Protein AF-0000000085017791 (afdb_homodimer)

Structure (mmCIF, N/CA/C/O backbone):
data_AF-0000000085017791-model_v1
#
loop_
_entity.id
_entity.type
_entity.pdbx_description
1 polymer 'N(4)-bis(aminopropyl)spermidine synthase C-terminal domain-containing protein'
#
loop_
_atom_site.group_PDB
_atom_site.id
_atom_site.type_symbol
_atom_site.label_atom_id
_atom_site.label_alt_id
_atom_site.label_comp_id
_atom_site.label_asym_id
_atom_site.label_entity_id
_atom_site.label_seq_id
_atom_site.pdbx_PDB_ins_code
_atom_site.Cartn_x
_atom_site.Cartn_y
_atom_site.Cartn_z
_atom_site.occupancy
_atom_site.B_iso_or_equiv
_atom_site.auth_seq_id
_atom_site.auth_comp_id
_atom_site.auth_asym_id
_atom_site.auth_atom_id
_atom_site.pdbx_PDB_model_num
ATOM 1 N N . MET A 1 1 ? -17.938 43.25 34.75 1 23.95 1 MET A N 1
ATOM 2 C CA . MET A 1 1 ? -17.875 41.812 34.75 1 23.95 1 MET A CA 1
ATOM 3 C C . MET A 1 1 ? -18.281 41.25 33.375 1 23.95 1 MET A C 1
ATOM 5 O O . MET A 1 1 ? -19.469 41.25 33.031 1 23.95 1 MET A O 1
ATOM 9 N N . ILE A 1 2 ? -17.734 41.5 32.219 1 26.58 2 ILE A N 1
ATOM 10 C CA . ILE A 1 2 ? -18.109 41.406 30.797 1 26.58 2 ILE A CA 1
ATOM 11 C C . ILE A 1 2 ? -18.078 39.938 30.359 1 26.58 2 ILE A C 1
ATOM 13 O O . ILE A 1 2 ? -17.031 39.281 30.391 1 26.58 2 ILE A O 1
ATOM 17 N N . ILE A 1 3 ? -19.125 39.094 30.562 1 29.58 3 ILE A N 1
ATOM 18 C CA . ILE A 1 3 ? -19.391 37.719 30.141 1 29.58 3 ILE A CA 1
ATOM 19 C C . ILE A 1 3 ? -19.172 37.594 28.641 1 29.58 3 ILE A C 1
ATOM 21 O O . ILE A 1 3 ? -19.891 38.219 27.844 1 29.58 3 ILE A O 1
ATOM 25 N N . GLY A 1 4 ? -18.047 37.5 28.141 1 28.31 4 GLY A N 1
ATOM 26 C CA . GLY A 1 4 ? -17.641 37.469 26.734 1 28.31 4 GLY A CA 1
ATOM 27 C C . GLY A 1 4 ? -18.438 36.5 25.906 1 28.31 4 GLY A C 1
ATOM 28 O O . GLY A 1 4 ? -18.844 35.438 26.406 1 28.31 4 GLY A O 1
ATOM 29 N N . LYS A 1 5 ? -19.297 36.906 24.922 1 32.56 5 LYS A N 1
ATOM 30 C CA . LYS A 1 5 ? -20.156 36.312 23.891 1 32.56 5 LYS A CA 1
ATOM 31 C C . LYS A 1 5 ? -19.516 35.094 23.266 1 32.56 5 LYS A C 1
ATOM 33 O O . LYS A 1 5 ? -18.594 35.219 22.453 1 32.56 5 LYS A O 1
ATOM 38 N N . MET A 1 6 ? -19.172 34.031 23.906 1 36.12 6 MET A N 1
ATOM 39 C CA . MET A 1 6 ? -18.828 32.75 23.344 1 36.12 6 MET A CA 1
ATOM 40 C C . MET A 1 6 ? -19.703 32.438 22.125 1 36.12 6 MET A C 1
ATOM 42 O O . MET A 1 6 ? -20.891 32.188 22.266 1 36.12 6 MET A O 1
ATOM 46 N N . GLY A 1 7 ? -19.547 33.031 20.969 1 32.19 7 GLY A N 1
ATOM 47 C CA . GLY A 1 7 ? -20.359 33.406 19.812 1 32.19 7 GLY A CA 1
ATOM 48 C C . GLY A 1 7 ? -21.109 32.219 19.234 1 32.19 7 GLY A C 1
ATOM 49 O O . GLY A 1 7 ? -20.781 31.062 19.5 1 32.19 7 GLY A O 1
ATOM 50 N N . LYS A 1 8 ? -22.328 32.344 18.594 1 43.09 8 LYS A N 1
ATOM 51 C CA . LYS A 1 8 ? -23.281 31.531 17.828 1 43.09 8 LYS A CA 1
ATOM 52 C C . LYS A 1 8 ? -22.578 30.531 16.922 1 43.09 8 LYS A C 1
ATOM 54 O O . LYS A 1 8 ? -23.109 29.469 16.609 1 43.09 8 LYS A O 1
ATOM 59 N N . GLY A 1 9 ? -21.484 30.766 16.375 1 42.25 9 GLY A N 1
ATOM 60 C CA . GLY A 1 9 ? -20.719 29.953 15.445 1 42.25 9 GLY A CA 1
ATOM 61 C C . GLY A 1 9 ? -20.156 28.688 16.062 1 42.25 9 GLY A C 1
ATOM 62 O O . GLY A 1 9 ? -20.219 27.609 15.461 1 42.25 9 GLY A O 1
ATOM 63 N N . LYS A 1 10 ? -19.547 28.875 17.188 1 46.31 10 LYS A N 1
ATOM 64 C CA . LYS A 1 10 ? -19 27.734 17.906 1 46.31 10 LYS A CA 1
ATOM 65 C C . LYS A 1 10 ? -20.109 26.812 18.391 1 46.31 10 LYS A C 1
ATOM 67 O O . LYS A 1 10 ? -19.922 25.594 18.438 1 46.31 10 LYS A O 1
ATOM 72 N N . VAL A 1 11 ? -21.172 27.312 18.797 1 45.59 11 VAL A N 1
ATOM 73 C CA . VAL A 1 11 ? -22.281 26.5 19.25 1 45.59 11 VAL A CA 1
ATOM 74 C C . VAL A 1 11 ? -22.844 25.688 18.078 1 45.59 11 VAL A C 1
ATOM 76 O O . VAL A 1 11 ? -23.125 24.5 18.234 1 45.59 11 VAL A O 1
ATOM 79 N N . LYS A 1 12 ? -23.047 26.297 16.953 1 48.94 12 LYS A N 1
ATOM 80 C CA . LYS A 1 12 ? -23.516 25.609 15.75 1 48.94 12 LYS A CA 1
ATOM 81 C C . LYS A 1 12 ? -22.484 24.578 15.281 1 48.94 12 LYS A C 1
ATOM 83 O O . LYS A 1 12 ? -22.859 23.484 14.852 1 48.94 12 LYS A O 1
ATOM 88 N N . GLU A 1 13 ? -21.219 24.875 15.305 1 52.34 13 GLU A N 1
ATOM 89 C CA . GLU A 1 13 ? -20.172 23.922 14.984 1 52.34 13 GLU A CA 1
ATOM 90 C C . GLU A 1 13 ? -20.219 22.719 15.914 1 52.34 13 GLU A C 1
ATOM 92 O O . GLU A 1 13 ? -20.016 21.578 15.477 1 52.34 13 GLU A O 1
ATOM 97 N N . ARG A 1 14 ? -20.5 22.984 17.203 1 52.91 14 ARG A N 1
ATOM 98 C CA . ARG A 1 14 ? -20.656 21.891 18.156 1 52.91 14 ARG A CA 1
ATOM 99 C C . ARG A 1 14 ? -21.906 21.062 17.844 1 52.91 14 ARG A C 1
ATOM 101 O O . ARG A 1 14 ? -21.875 19.844 17.969 1 52.91 14 ARG A O 1
ATOM 108 N N . GLU A 1 15 ? -22.922 21.797 17.484 1 56.78 15 GLU A N 1
ATOM 109 C CA . GLU A 1 15 ? -24.156 21.078 17.141 1 56.78 15 GLU A CA 1
ATOM 110 C C . GLU A 1 15 ? -23.969 20.266 15.859 1 56.78 15 GLU A C 1
ATOM 112 O O . GLU A 1 15 ? -24.484 19.141 15.75 1 56.78 15 GLU A O 1
ATOM 117 N N . ASP A 1 16 ? -23.25 20.844 14.906 1 58.69 16 ASP A N 1
ATOM 118 C CA . ASP A 1 16 ? -23.016 20.188 13.625 1 58.69 16 ASP A CA 1
ATOM 119 C C . ASP A 1 16 ? -22.078 19 13.773 1 58.69 16 ASP A C 1
ATOM 121 O O . ASP A 1 16 ? -22.312 17.953 13.172 1 58.69 16 ASP A O 1
ATOM 125 N N . ARG A 1 17 ? -21.016 19.156 14.477 1 64.5 17 ARG A N 1
ATOM 126 C CA . ARG A 1 17 ? -20.234 17.953 14.75 1 64.5 17 ARG A CA 1
ATOM 127 C C . ARG A 1 17 ? -21.062 16.922 15.508 1 64.5 17 ARG A C 1
ATOM 129 O O . ARG A 1 17 ? -20.812 15.719 15.398 1 64.5 17 ARG A O 1
ATOM 136 N N . ASN A 1 18 ? -22.094 17.391 15.898 1 82.81 18 ASN A N 1
ATOM 137 C CA . ASN A 1 18 ? -23.078 16.531 16.562 1 82.81 18 ASN A CA 1
ATOM 138 C C . ASN A 1 18 ? -23.859 15.68 15.57 1 82.81 18 ASN A C 1
ATOM 140 O O . ASN A 1 18 ? -24.188 14.531 15.852 1 82.81 18 ASN A O 1
ATOM 144 N N . LEU A 1 19 ? -23.984 16.266 14.336 1 91.88 19 LEU A N 1
ATOM 145 C CA . LEU A 1 19 ? -24.719 15.523 13.32 1 91.88 19 LEU A CA 1
ATOM 146 C C . LEU A 1 19 ? -23.953 14.273 12.898 1 91.88 19 LEU A C 1
ATOM 148 O O . LEU A 1 19 ? -24.531 13.188 12.805 1 91.88 19 LEU A O 1
ATOM 152 N N . LEU A 1 20 ? -22.656 14.398 12.609 1 94.38 20 LEU A N 1
ATOM 153 C CA . LEU A 1 20 ? -21.844 13.266 12.188 1 94.38 20 LEU A CA 1
ATOM 154 C C . LEU A 1 20 ? -21.828 12.18 13.258 1 94.38 20 LEU A C 1
ATOM 156 O O . LEU A 1 20 ? -21.938 10.992 12.945 1 94.38 20 LEU A O 1
ATOM 160 N N . LYS A 1 21 ? -21.703 12.648 14.469 1 92.81 21 LYS A N 1
ATOM 161 C CA . LYS A 1 21 ? -21.688 11.711 15.586 1 92.81 21 LYS A CA 1
ATOM 162 C C . LYS A 1 21 ? -23.016 10.977 15.711 1 92.81 21 LYS A C 1
ATOM 164 O O . LYS A 1 21 ? -23.031 9.758 15.93 1 92.81 21 LYS A O 1
ATOM 169 N N . ARG A 1 22 ? -24.062 11.695 15.555 1 94.25 22 ARG A N 1
ATOM 170 C CA . ARG A 1 22 ? -25.391 11.117 15.656 1 94.25 22 ARG A CA 1
ATOM 171 C C . ARG A 1 22 ? -25.641 10.109 14.539 1 94.25 22 ARG A C 1
ATOM 173 O O . ARG A 1 22 ? -26.141 9.016 14.789 1 94.25 22 ARG A O 1
ATOM 180 N N . VAL A 1 23 ? -25.281 10.484 13.352 1 95.88 23 VAL A N 1
ATOM 181 C CA . VAL A 1 23 ? -25.5 9.602 12.203 1 95.88 23 VAL A CA 1
ATOM 182 C C . VAL A 1 23 ? -24.656 8.344 12.359 1 95.88 23 VAL A C 1
ATOM 184 O O . VAL A 1 23 ? -25.141 7.23 12.141 1 95.88 23 VAL A O 1
ATOM 187 N N . ALA A 1 24 ? -23.406 8.523 12.758 1 94.25 24 ALA A N 1
ATOM 188 C CA . ALA A 1 24 ? -22.5 7.391 12.938 1 94.25 24 ALA A CA 1
ATOM 189 C C . ALA A 1 24 ? -23.031 6.422 13.984 1 94.25 24 ALA A C 1
ATOM 191 O O . ALA A 1 24 ? -22.984 5.203 13.805 1 94.25 24 ALA A O 1
ATOM 192 N N . LYS A 1 25 ? -23.547 6.957 15.031 1 93 25 LYS A N 1
ATOM 193 C CA . LYS A 1 25 ? -24.094 6.145 16.109 1 93 25 LYS A CA 1
ATOM 194 C C . LYS A 1 25 ? -25.359 5.406 15.664 1 93 25 LYS A C 1
ATOM 196 O O . LYS A 1 25 ? -25.516 4.219 15.953 1 93 25 LYS A O 1
ATOM 201 N N . LYS A 1 26 ? -26.203 6.066 14.992 1 93.44 26 LYS A N 1
ATOM 202 C CA . LYS A 1 26 ? -27.469 5.492 14.555 1 93.44 26 LYS A CA 1
ATOM 203 C C . LYS A 1 26 ? -27.234 4.336 13.578 1 93.44 26 LYS A C 1
ATOM 205 O O . LYS A 1 26 ? -27.953 3.338 13.617 1 93.44 26 LYS A O 1
ATOM 210 N N . VAL A 1 27 ? -26.266 4.504 12.742 1 93.06 27 VAL A N 1
ATOM 211 C CA . VAL A 1 27 ? -26 3.496 11.719 1 93.06 27 VAL A CA 1
ATOM 212 C C . VAL A 1 27 ? -25 2.469 12.242 1 93.06 27 VAL A C 1
ATOM 214 O O . VAL A 1 27 ? -24.828 1.396 11.656 1 93.06 27 VAL A O 1
ATOM 217 N N . ASN A 1 28 ? -24.359 2.771 13.406 1 89.5 28 ASN A N 1
ATOM 218 C CA . ASN A 1 28 ? -23.312 1.926 13.984 1 89.5 28 ASN A CA 1
ATOM 219 C C . ASN A 1 28 ? -22.172 1.688 13 1 89.5 28 ASN A C 1
ATOM 221 O O . ASN A 1 28 ? -21.812 0.542 12.719 1 89.5 28 ASN A O 1
ATOM 225 N N . ILE A 1 29 ? -21.688 2.801 12.5 1 87.38 29 ILE A N 1
ATOM 226 C CA . ILE A 1 29 ? -20.547 2.73 11.586 1 87.38 29 ILE A CA 1
ATOM 227 C C . ILE A 1 29 ? -19.266 2.506 12.383 1 87.38 29 ILE A C 1
ATOM 229 O O . ILE A 1 29 ? -18.969 3.256 13.312 1 87.38 29 ILE A O 1
ATOM 233 N N . SER A 1 30 ? -18.531 1.531 12.055 1 83.94 30 SER A N 1
ATOM 234 C CA . SER A 1 30 ? -17.312 1.207 12.781 1 83.94 30 SER A CA 1
ATOM 235 C C . SER A 1 30 ? -16.281 2.33 12.664 1 83.94 30 SER A C 1
ATOM 237 O O . SER A 1 30 ? -15.508 2.57 13.594 1 83.94 30 SER A O 1
ATOM 239 N N . GLU A 1 31 ? -16.312 3.049 11.547 1 84.94 31 GLU A N 1
ATOM 240 C CA . GLU A 1 31 ? -15.367 4.129 11.289 1 84.94 31 GLU A CA 1
ATOM 241 C C . GLU A 1 31 ? -15.773 5.402 12.031 1 84.94 31 GLU A C 1
ATOM 243 O O . GLU A 1 31 ? -15.016 6.379 12.047 1 84.94 31 GLU A O 1
ATOM 248 N N . GLY A 1 32 ? -16.984 5.383 12.609 1 88.44 32 GLY A N 1
ATOM 249 C CA . GLY A 1 32 ? -17.453 6.523 13.398 1 88.44 32 GLY A CA 1
ATOM 250 C C . GLY A 1 32 ? -17.75 7.746 12.555 1 88.44 32 GLY A C 1
ATOM 251 O O . GLY A 1 32 ? -18.312 7.633 11.461 1 88.44 32 GLY A O 1
ATOM 252 N N . GLU A 1 33 ? -17.422 8.875 13.078 1 91.62 33 GLU A N 1
ATOM 253 C CA . GLU A 1 33 ? -17.719 10.148 12.438 1 91.62 33 GLU A CA 1
ATOM 254 C C . GLU A 1 33 ? -16.953 10.297 11.125 1 91.62 33 GLU A C 1
ATOM 256 O O . GLU A 1 33 ? -17.453 10.891 10.172 1 91.62 33 GLU A O 1
ATOM 261 N N . ARG A 1 34 ? -15.797 9.75 11.109 1 91 34 ARG A N 1
ATOM 262 C CA . ARG A 1 34 ? -14.953 9.859 9.922 1 91 34 ARG A CA 1
ATOM 263 C C . ARG A 1 34 ? -15.594 9.18 8.719 1 91 34 ARG A C 1
ATOM 265 O O . ARG A 1 34 ? -15.438 9.625 7.586 1 91 34 ARG A O 1
ATOM 272 N N . GLY A 1 35 ? -16.219 8.078 8.969 1 93 35 GLY A N 1
ATOM 273 C CA . GLY A 1 35 ? -16.922 7.395 7.891 1 93 35 GLY A CA 1
ATOM 274 C C . GLY A 1 35 ? -18 8.25 7.242 1 93 35 GLY A C 1
ATOM 275 O O . GLY A 1 35 ? -18.109 8.281 6.016 1 93 35 GLY A O 1
ATOM 276 N N . VAL A 1 36 ? -18.75 8.938 8.086 1 95.75 36 VAL A N 1
ATOM 277 C CA . VAL A 1 36 ? -19.797 9.82 7.582 1 95.75 36 VAL A CA 1
ATOM 278 C C . VAL A 1 36 ? -19.172 10.992 6.828 1 95.75 36 VAL A C 1
ATOM 280 O O . VAL A 1 36 ? -19.656 11.383 5.766 1 95.75 36 VAL A O 1
ATOM 283 N N . GLU A 1 37 ? -18.141 11.461 7.41 1 96 37 GLU A N 1
ATOM 284 C CA . GLU A 1 37 ? -17.406 12.555 6.773 1 96 37 GLU A CA 1
ATOM 285 C C . GLU A 1 37 ? -16.922 12.164 5.387 1 96 37 GLU A C 1
ATOM 287 O O . GLU A 1 37 ? -17.016 12.945 4.438 1 96 37 GLU A O 1
ATOM 292 N N . ASP A 1 38 ? -16.406 10.977 5.277 1 95.5 38 ASP A N 1
ATOM 293 C CA . ASP A 1 38 ? -15.891 10.477 4.004 1 95.5 38 ASP A CA 1
ATOM 294 C C . ASP A 1 38 ? -17.016 10.359 2.973 1 95.5 38 ASP A C 1
ATOM 296 O O . ASP A 1 38 ? -16.812 10.672 1.795 1 95.5 38 ASP A O 1
ATOM 300 N N . ILE A 1 39 ? -18.109 9.891 3.406 1 97 39 ILE A N 1
ATOM 301 C CA . ILE A 1 39 ? -19.266 9.773 2.52 1 97 39 ILE A CA 1
ATOM 302 C C . ILE A 1 39 ? -19.641 11.156 1.985 1 97 39 ILE A C 1
ATOM 304 O O . ILE A 1 39 ? -19.828 11.328 0.778 1 97 39 ILE A O 1
ATOM 308 N N . LEU A 1 40 ? -19.734 12.102 2.887 1 97.75 40 LEU A N 1
ATOM 309 C CA . LEU A 1 40 ? -20.094 13.461 2.496 1 97.75 40 LEU A CA 1
ATOM 310 C C . LEU A 1 40 ? -19.031 14.047 1.563 1 97.75 40 LEU A C 1
ATOM 312 O O . LEU A 1 40 ? -19.375 14.758 0.615 1 97.75 40 LEU A O 1
ATOM 316 N N . ARG A 1 41 ? -17.781 13.766 1.817 1 97.62 41 ARG A N 1
ATOM 317 C CA . ARG A 1 41 ? -16.703 14.266 0.975 1 97.62 41 ARG A CA 1
ATOM 318 C C . ARG A 1 41 ? -16.797 13.703 -0.439 1 97.62 41 ARG A C 1
ATOM 320 O O . ARG A 1 41 ? -16.641 14.438 -1.417 1 97.62 41 ARG A O 1
ATOM 327 N N . VAL A 1 42 ? -17.016 12.406 -0.521 1 96.88 42 VAL A N 1
ATOM 328 C CA . VAL A 1 42 ? -17.141 11.742 -1.816 1 96.88 42 VAL A CA 1
ATOM 329 C C . VAL A 1 42 ? -18.312 12.344 -2.594 1 96.88 42 VAL A C 1
ATOM 331 O O . VAL A 1 42 ? -18.203 12.586 -3.799 1 96.88 42 VAL A O 1
ATOM 334 N N . ILE A 1 43 ? -19.406 12.609 -1.903 1 97.88 43 ILE A N 1
ATOM 335 C CA . ILE A 1 43 ? -20.562 13.203 -2.557 1 97.88 43 ILE A CA 1
ATOM 336 C C . ILE A 1 43 ? -20.234 14.633 -2.994 1 97.88 43 ILE A C 1
ATOM 338 O O . ILE A 1 43 ? -20.516 15.016 -4.129 1 97.88 43 ILE A O 1
ATOM 342 N N . TYR A 1 44 ? -19.625 15.375 -2.123 1 98 44 TYR A N 1
ATOM 343 C CA . TYR A 1 44 ? -19.25 16.75 -2.41 1 98 44 TYR A CA 1
ATOM 344 C C . TYR A 1 44 ? -18.391 16.828 -3.668 1 98 44 TYR A C 1
ATOM 346 O O . TYR A 1 44 ? -18.562 17.734 -4.488 1 98 44 TYR A O 1
ATOM 354 N N . ARG A 1 45 ? -17.531 15.852 -3.885 1 97.06 45 ARG A N 1
ATOM 355 C CA . ARG A 1 45 ? -16.531 15.906 -4.945 1 97.06 45 ARG A CA 1
ATOM 356 C C . ARG A 1 45 ? -17.078 15.312 -6.242 1 97.06 45 ARG A C 1
ATOM 358 O O . ARG A 1 45 ? -16.531 15.57 -7.32 1 97.06 45 ARG A O 1
ATOM 365 N N . ASN A 1 46 ? -18.203 14.492 -6.172 1 94.94 46 ASN A N 1
ATOM 366 C CA . ASN A 1 46 ? -18.547 13.68 -7.34 1 94.94 46 ASN A CA 1
ATOM 367 C C . ASN A 1 46 ? -20.016 13.773 -7.684 1 94.94 46 ASN A C 1
ATOM 369 O O . ASN A 1 46 ? -20.484 13.164 -8.656 1 94.94 46 ASN A O 1
ATOM 373 N N . GLN A 1 47 ? -20.797 14.586 -7.062 1 95 47 GLN A N 1
ATOM 374 C CA . GLN A 1 47 ? -22.25 14.602 -7.219 1 95 47 GLN A CA 1
ATOM 375 C C . GLN A 1 47 ? -22.641 15.094 -8.609 1 95 47 GLN A C 1
ATOM 377 O O . GLN A 1 47 ? -21.969 15.945 -9.188 1 95 47 GLN A O 1
ATOM 382 N N . PRO A 1 48 ? -23.688 14.5 -9.117 1 97.19 48 PRO A N 1
ATOM 383 C CA . PRO A 1 48 ? -24.469 13.414 -8.523 1 97.19 48 PRO A CA 1
ATOM 384 C C . PRO A 1 48 ? -23.734 12.078 -8.547 1 97.19 48 PRO A C 1
ATOM 386 O O . PRO A 1 48 ? -22.953 11.82 -9.469 1 97.19 48 PRO A O 1
ATOM 389 N N . ILE A 1 49 ? -23.969 11.188 -7.531 1 96.12 49 ILE A N 1
ATOM 390 C CA . ILE A 1 49 ? -23.219 9.938 -7.438 1 96.12 49 ILE A CA 1
ATOM 391 C C . ILE A 1 49 ? -24.109 8.852 -6.844 1 96.12 49 ILE A C 1
ATOM 393 O O . ILE A 1 49 ? -24.906 9.117 -5.938 1 96.12 49 ILE A O 1
ATOM 397 N N . SER A 1 50 ? -23.969 7.656 -7.375 1 94 50 SER A N 1
ATOM 398 C CA . SER A 1 50 ? -24.781 6.535 -6.926 1 94 50 SER A CA 1
ATOM 399 C C . SER A 1 50 ? -24.297 5.992 -5.59 1 94 50 SER A C 1
ATOM 401 O O . SER A 1 50 ? -23.125 6.176 -5.23 1 94 50 SER A O 1
ATOM 403 N N . THR A 1 51 ? -25.188 5.332 -4.855 1 93.31 51 THR A N 1
ATOM 404 C CA . THR A 1 51 ? -24.844 4.719 -3.574 1 93.31 51 THR A CA 1
ATOM 405 C C . THR A 1 51 ? -23.734 3.686 -3.742 1 93.31 51 THR A C 1
ATOM 407 O O . THR A 1 51 ? -22.844 3.586 -2.898 1 93.31 51 THR A O 1
ATOM 410 N N . LYS A 1 52 ? -23.766 3 -4.793 1 89.25 52 LYS A N 1
ATOM 411 C CA . LYS A 1 52 ? -22.75 1.987 -5.07 1 89.25 52 LYS A CA 1
ATOM 412 C C . LYS A 1 52 ? -21.359 2.619 -5.219 1 89.25 52 LYS A C 1
ATOM 414 O O . LYS A 1 52 ? -20.391 2.137 -4.641 1 89.25 52 LYS A O 1
ATOM 419 N N . ARG A 1 53 ? -21.266 3.635 -5.961 1 91.12 53 ARG A N 1
ATOM 420 C CA . ARG A 1 53 ? -20 4.305 -6.195 1 91.12 53 ARG A CA 1
ATOM 421 C C . ARG A 1 53 ? -19.469 4.949 -4.914 1 91.12 53 ARG A C 1
ATOM 423 O O . ARG A 1 53 ? -18.266 4.953 -4.66 1 91.12 53 ARG A O 1
ATOM 430 N N . ILE A 1 54 ? -20.422 5.508 -4.113 1 94.25 54 ILE A N 1
ATOM 431 C CA . ILE A 1 54 ? -20.031 6.059 -2.82 1 94.25 54 ILE A CA 1
ATOM 432 C C . ILE A 1 54 ? -19.391 4.961 -1.964 1 94.25 54 ILE A C 1
ATOM 434 O O . ILE A 1 54 ? -18.344 5.164 -1.363 1 94.25 54 ILE A O 1
ATOM 438 N N . ALA A 1 55 ? -20.016 3.805 -1.965 1 91.31 55 ALA A N 1
ATOM 439 C CA . ALA A 1 55 ? -19.531 2.678 -1.172 1 91.31 55 ALA A CA 1
ATOM 440 C C . ALA A 1 55 ? -18.141 2.252 -1.621 1 91.31 55 ALA A C 1
ATOM 442 O O . ALA A 1 55 ? -17.266 2.004 -0.792 1 91.31 55 ALA A O 1
ATOM 443 N N . GLN A 1 56 ? -17.906 2.238 -2.879 1 87.12 56 GLN A N 1
ATOM 444 C CA . GLN A 1 56 ? -16.609 1.847 -3.447 1 87.12 56 GLN A CA 1
ATOM 445 C C . GLN A 1 56 ? -15.523 2.84 -3.066 1 87.12 56 GLN A C 1
ATOM 447 O O . GLN A 1 56 ? -14.438 2.441 -2.643 1 87.12 56 GLN A O 1
ATOM 452 N N . LEU A 1 57 ? -15.852 4.066 -3.156 1 89.31 57 LEU A N 1
ATOM 453 C CA . LEU A 1 57 ? -14.844 5.098 -2.934 1 89.31 57 LEU A CA 1
ATOM 454 C C . LEU A 1 57 ? -14.547 5.258 -1.444 1 89.31 57 LEU A C 1
ATOM 456 O O . LEU A 1 57 ? -13.43 5.594 -1.062 1 89.31 57 LEU A O 1
ATOM 460 N N . CYS A 1 58 ? -15.539 4.977 -0.593 1 91.19 58 CYS A N 1
ATOM 461 C CA . CYS A 1 58 ? -15.359 5.117 0.848 1 91.19 58 CYS A CA 1
ATOM 462 C C . CYS A 1 58 ? -14.898 3.811 1.472 1 91.19 58 CYS A C 1
ATOM 464 O O . CYS A 1 58 ? -14.5 3.779 2.639 1 91.19 58 CYS A O 1
ATOM 466 N N . LYS A 1 59 ? -14.93 2.801 0.66 1 87.88 59 LYS A N 1
ATOM 467 C CA . LYS A 1 59 ? -14.547 1.479 1.15 1 87.88 59 LYS A CA 1
ATOM 468 C C . LYS A 1 59 ? -15.453 1.036 2.299 1 87.88 59 LYS A C 1
ATOM 470 O O . LYS A 1 59 ? -14.969 0.575 3.334 1 87.88 59 LYS A O 1
ATOM 475 N N . LEU A 1 60 ? -16.719 1.316 2.195 1 88.5 60 LEU A N 1
ATOM 476 C CA . LEU A 1 60 ? -17.734 0.943 3.176 1 88.5 60 LEU A CA 1
ATOM 477 C C . LEU A 1 60 ? -18.766 0.009 2.559 1 88.5 60 LEU A C 1
ATOM 479 O O . LEU A 1 60 ? -19.016 0.072 1.354 1 88.5 60 LEU A O 1
ATOM 483 N N . PRO A 1 61 ? -19.359 -0.859 3.367 1 84.25 61 PRO A N 1
ATOM 484 C CA . PRO A 1 61 ? -20.438 -1.71 2.848 1 84.25 61 PRO A CA 1
ATOM 485 C C . PRO A 1 61 ? -21.625 -0.906 2.32 1 84.25 61 PRO A C 1
ATOM 487 O O . PRO A 1 61 ? -21.984 0.112 2.908 1 84.25 61 PRO A O 1
ATOM 490 N N . LEU A 1 62 ? -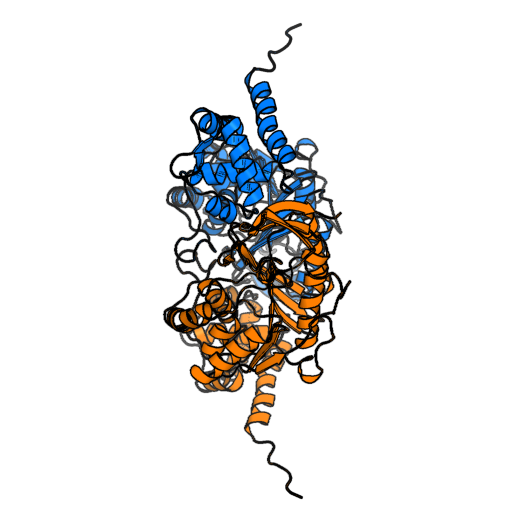22.234 -1.401 1.313 1 87.81 62 LEU A N 1
ATOM 491 C CA . LEU A 1 62 ? -23.328 -0.725 0.625 1 87.81 62 LEU A CA 1
ATOM 492 C C . LEU A 1 62 ? -24.484 -0.45 1.582 1 87.81 62 LEU A C 1
ATOM 494 O O . LEU A 1 62 ? -25.047 0.649 1.589 1 87.81 62 LEU A O 1
ATOM 498 N N . PRO A 1 63 ? -24.828 -1.375 2.447 1 86.94 63 PRO A N 1
ATOM 499 C CA . PRO A 1 63 ? -25.953 -1.107 3.348 1 86.94 63 PRO A CA 1
ATOM 500 C C . PRO A 1 63 ? -25.672 0.032 4.324 1 86.94 63 PRO A C 1
ATOM 502 O O . PRO A 1 63 ? -26.578 0.778 4.688 1 86.94 63 PRO A O 1
ATOM 505 N N . ILE A 1 64 ? -24.469 0.152 4.727 1 90.44 64 ILE A N 1
ATOM 506 C CA . ILE A 1 64 ? -24.078 1.216 5.645 1 90.44 64 ILE A CA 1
ATOM 507 C C . ILE A 1 64 ? -24.203 2.57 4.949 1 90.44 64 ILE A C 1
ATOM 509 O O . ILE A 1 64 ? -24.766 3.512 5.508 1 90.44 64 ILE A O 1
ATOM 513 N N . VAL A 1 65 ? -23.703 2.611 3.748 1 94.06 65 VAL A N 1
ATOM 514 C CA . VAL A 1 65 ? -23.75 3.854 2.984 1 94.06 65 VAL A CA 1
ATOM 515 C C . VAL A 1 65 ? -25.203 4.227 2.701 1 94.06 65 VAL A C 1
ATOM 517 O O . VAL A 1 65 ? -25.578 5.395 2.795 1 94.06 65 VAL A O 1
ATOM 520 N N . ALA A 1 66 ? -26.016 3.227 2.361 1 93.75 66 ALA A N 1
ATOM 521 C CA . ALA A 1 66 ? -27.438 3.461 2.084 1 93.75 66 ALA A CA 1
ATOM 522 C C . ALA A 1 66 ? -28.141 4.031 3.309 1 93.75 66 ALA A C 1
ATOM 524 O O . ALA A 1 66 ? -28.938 4.961 3.191 1 93.75 66 ALA A O 1
ATOM 525 N N . LYS A 1 67 ? -27.828 3.475 4.426 1 95.31 67 LYS A N 1
ATOM 526 C CA . LYS A 1 67 ? -28.438 3.943 5.668 1 95.31 67 LYS A CA 1
ATOM 527 C C . LYS A 1 67 ? -28.016 5.371 5.988 1 95.31 67 LYS A C 1
ATOM 529 O O . LYS A 1 67 ? -28.828 6.191 6.418 1 95.31 67 LYS A O 1
ATOM 534 N N . VAL A 1 68 ? -26.766 5.668 5.852 1 96.88 68 VAL A N 1
ATOM 535 C CA . VAL A 1 68 ? -26.25 7.012 6.094 1 96.88 68 VAL A CA 1
ATOM 536 C C . VAL A 1 68 ? -26.938 8.008 5.16 1 96.88 68 VAL A C 1
ATOM 538 O O . VAL A 1 68 ? -27.375 9.078 5.594 1 96.88 68 VAL A O 1
ATOM 541 N N . ARG A 1 69 ? -27.047 7.637 3.926 1 96.38 69 ARG A N 1
ATOM 542 C CA . ARG A 1 69 ? -27.688 8.5 2.941 1 96.38 69 ARG A CA 1
ATOM 543 C C . ARG A 1 69 ? -29.141 8.797 3.324 1 96.38 69 ARG A C 1
ATOM 545 O O . ARG A 1 69 ? -29.594 9.938 3.209 1 96.38 69 ARG A O 1
ATOM 552 N N . THR A 1 70 ? -29.812 7.777 3.713 1 96.38 70 THR A N 1
ATOM 553 C CA . THR A 1 70 ? -31.203 7.93 4.098 1 96.38 70 THR A CA 1
ATOM 554 C C . THR A 1 70 ? -31.344 8.922 5.25 1 96.38 70 THR A C 1
ATOM 556 O O . THR A 1 70 ? -32.219 9.797 5.219 1 96.38 70 THR A O 1
ATOM 559 N N . ILE A 1 71 ? -30.531 8.789 6.246 1 97 71 ILE A N 1
ATOM 560 C CA . ILE A 1 71 ? -30.578 9.664 7.41 1 97 71 ILE A CA 1
ATOM 561 C C . ILE A 1 71 ? -30.234 11.102 6.992 1 97 71 ILE A C 1
ATOM 563 O O . ILE A 1 71 ? -30.906 12.047 7.418 1 97 71 ILE A O 1
ATOM 567 N N . LEU A 1 72 ? -29.266 11.258 6.156 1 97.44 72 LEU A N 1
ATOM 568 C CA . LEU A 1 72 ? -28.844 12.586 5.723 1 97.44 72 LEU A CA 1
ATOM 569 C C . LEU A 1 72 ? -29.906 13.234 4.844 1 97.44 72 LEU A C 1
ATOM 571 O O . LEU A 1 72 ? -30.047 14.461 4.84 1 97.44 72 LEU A O 1
ATOM 575 N N . GLU A 1 73 ? -30.656 12.43 4.102 1 96.94 73 GLU A N 1
ATOM 576 C CA . GLU A 1 73 ? -31.781 12.938 3.326 1 96.94 73 GLU A CA 1
ATOM 577 C C . GLU A 1 73 ? -32.906 13.406 4.234 1 96.94 73 GLU A C 1
ATOM 579 O O . GLU A 1 73 ? -33.531 14.453 3.988 1 96.94 73 GLU A O 1
ATOM 584 N N . ARG A 1 74 ? -33.125 12.68 5.234 1 96 74 ARG A N 1
ATOM 585 C CA . ARG A 1 74 ? -34.156 13.055 6.207 1 96 74 ARG A CA 1
ATOM 586 C C . ARG A 1 74 ? -33.781 14.359 6.906 1 96 74 ARG A C 1
ATOM 588 O O . ARG A 1 74 ? -34.656 15.164 7.238 1 96 74 ARG A O 1
ATOM 595 N N . GLU A 1 75 ? -32.5 14.531 7.137 1 95.38 75 GLU A N 1
ATOM 596 C CA . GLU A 1 75 ? -32 15.742 7.777 1 95.38 75 GLU A CA 1
ATOM 597 C C . GLU A 1 75 ? -31.891 16.891 6.777 1 95.38 75 GLU A C 1
ATOM 599 O O . GLU A 1 75 ? -31.406 17.969 7.117 1 95.38 75 GLU A O 1
ATOM 604 N N . ARG A 1 76 ? -32.25 16.625 5.5 1 96.44 76 ARG A N 1
ATOM 605 C CA . ARG A 1 76 ? -32.281 17.594 4.414 1 96.44 76 ARG A CA 1
ATOM 606 C C . ARG A 1 76 ? -30.891 18.078 4.055 1 96.44 76 ARG A C 1
ATOM 608 O O . ARG A 1 76 ? -30.703 19.219 3.623 1 96.44 76 ARG A O 1
ATOM 615 N N . ILE A 1 77 ? -29.922 17.266 4.398 1 97.62 77 ILE A N 1
ATOM 616 C CA . ILE A 1 77 ? -28.562 17.531 3.99 1 97.62 77 ILE A CA 1
ATOM 617 C C . ILE A 1 77 ? -28.344 17.062 2.555 1 97.62 77 ILE A C 1
ATOM 619 O O . ILE A 1 77 ? -27.625 17.703 1.783 1 97.62 77 ILE A O 1
ATOM 623 N N . LEU A 1 78 ? -28.969 15.906 2.264 1 98.25 78 LEU A N 1
ATOM 624 C CA . LEU A 1 78 ? -28.875 15.328 0.928 1 98.25 78 LEU A CA 1
ATOM 625 C C . LEU A 1 78 ? -30.25 15.305 0.26 1 98.25 78 LEU A C 1
ATOM 627 O O . LEU A 1 78 ? -31.281 15.344 0.939 1 98.25 78 LEU A O 1
ATOM 631 N N . LYS A 1 79 ? -30.281 15.266 -1.058 1 97.56 79 LYS A N 1
ATOM 632 C CA . LYS A 1 79 ? -31.469 14.984 -1.867 1 97.56 79 LYS A CA 1
ATOM 633 C C . LYS A 1 79 ? -31.156 13.992 -2.98 1 97.56 79 LYS A C 1
ATOM 635 O O . LYS A 1 79 ? -29.984 13.734 -3.275 1 97.56 79 LYS A O 1
ATOM 640 N N . ARG A 1 80 ? -32.156 13.383 -3.508 1 93.38 80 ARG A N 1
ATOM 641 C CA . ARG A 1 80 ? -32 12.398 -4.574 1 93.38 80 ARG A CA 1
ATOM 642 C C . ARG A 1 80 ? -32.281 13.023 -5.938 1 93.38 80 ARG A C 1
ATOM 644 O O . ARG A 1 80 ? -33.406 13.469 -6.207 1 93.38 80 ARG A O 1
ATOM 651 N N . GLU A 1 81 ? -31.344 13.125 -6.715 1 93.69 81 GLU A N 1
ATOM 652 C CA . GLU A 1 81 ? -31.422 13.602 -8.094 1 93.69 81 GLU A CA 1
ATOM 653 C C . GLU A 1 81 ? -30.438 12.859 -8.992 1 93.69 81 GLU A C 1
ATOM 655 O O . GLU A 1 81 ? -29.328 13.352 -9.242 1 93.69 81 GLU A O 1
ATOM 660 N N . ASN A 1 82 ? -30.844 11.719 -9.641 1 92.94 82 ASN A N 1
ATOM 661 C CA . ASN A 1 82 ? -29.953 10.859 -10.414 1 92.94 82 ASN A CA 1
ATOM 662 C C . ASN A 1 82 ? -28.719 10.438 -9.602 1 92.94 82 ASN A C 1
ATOM 664 O O . ASN A 1 82 ? -27.594 10.469 -10.109 1 92.94 82 ASN A O 1
ATOM 668 N N . GLY A 1 83 ? -28.984 10.328 -8.266 1 95.5 83 GLY A N 1
ATOM 669 C CA . GLY A 1 83 ? -27.953 10.016 -7.281 1 95.5 83 GLY A CA 1
ATOM 670 C C . GLY A 1 83 ? -28 10.922 -6.062 1 95.5 83 GLY A C 1
ATOM 671 O O . GLY A 1 83 ? -28.969 11.672 -5.879 1 95.5 83 GLY A O 1
ATOM 672 N N . ALA A 1 84 ? -27.047 10.758 -5.195 1 97.44 84 ALA A N 1
ATOM 673 C CA . ALA A 1 84 ? -26.953 11.602 -4.004 1 97.44 84 ALA A CA 1
ATOM 674 C C . ALA A 1 84 ? -26.391 12.977 -4.348 1 97.44 84 ALA A C 1
ATOM 676 O O . ALA A 1 84 ? -25.375 13.078 -5.035 1 97.44 84 ALA A O 1
ATOM 677 N N . VAL A 1 85 ? -27.062 13.969 -3.93 1 98.31 85 VAL A N 1
ATOM 678 C CA . VAL A 1 85 ? -26.672 15.359 -4.141 1 98.31 85 VAL A CA 1
ATOM 679 C C . VAL A 1 85 ? -26.828 16.141 -2.84 1 98.31 85 VAL A C 1
ATOM 681 O O . VAL A 1 85 ? -27.797 15.945 -2.104 1 98.31 85 VAL A O 1
ATOM 684 N N . LEU A 1 86 ? -25.922 17.031 -2.586 1 98.31 86 LEU A N 1
ATOM 685 C CA . LEU A 1 86 ? -26.062 17.906 -1.427 1 98.31 86 LEU A CA 1
ATOM 686 C C . LEU A 1 86 ? -27.125 18.984 -1.665 1 98.31 86 LEU A C 1
ATOM 688 O O . LEU A 1 86 ? -27.188 19.562 -2.752 1 98.31 86 LEU A O 1
ATOM 692 N N . THR A 1 87 ? -27.953 19.25 -0.672 1 98.19 87 THR A N 1
ATOM 693 C CA . THR A 1 87 ? -28.859 20.391 -0.698 1 98.19 87 THR A CA 1
ATOM 694 C C . THR A 1 87 ? -28.094 21.688 -0.429 1 98.19 87 THR A C 1
ATOM 696 O O . THR A 1 87 ? -26.875 21.672 -0.22 1 98.19 87 THR A O 1
ATOM 699 N N . GLU A 1 88 ? -28.828 22.75 -0.491 1 97.69 88 GLU A N 1
ATOM 700 C CA . GLU A 1 88 ? -28.203 24.016 -0.11 1 97.69 88 GLU A CA 1
ATOM 701 C C . GLU A 1 88 ? -27.719 23.969 1.336 1 97.69 88 GLU A C 1
ATOM 703 O O . GLU A 1 88 ? -26.625 24.438 1.639 1 97.69 88 GLU A O 1
ATOM 708 N N . LYS A 1 89 ? -28.562 23.438 2.143 1 96.94 89 LYS A N 1
ATOM 709 C CA . LYS A 1 89 ? -28.188 23.25 3.543 1 96.94 89 LYS A CA 1
ATOM 710 C C . LYS A 1 89 ? -26.969 22.344 3.678 1 96.94 89 LYS A C 1
ATOM 712 O O . LYS A 1 89 ? -26.078 22.609 4.496 1 96.94 89 LYS A O 1
ATOM 717 N N . GLY A 1 90 ? -26.938 21.297 2.863 1 97.5 90 GLY A N 1
ATOM 718 C CA . GLY A 1 90 ? -25.812 20.391 2.869 1 97.5 90 GLY A CA 1
ATOM 719 C C . GLY A 1 90 ? -24.516 21.031 2.43 1 97.5 90 GLY A C 1
ATOM 720 O O . GLY A 1 90 ? -23.469 20.781 3.02 1 97.5 90 GLY A O 1
ATOM 721 N N . LEU A 1 91 ? -24.625 21.797 1.43 1 97.75 91 LEU A N 1
ATOM 722 C CA . LEU A 1 91 ? -23.453 22.5 0.921 1 97.75 91 LEU A CA 1
ATOM 723 C C . LEU A 1 91 ? -22.875 23.453 1.974 1 97.75 91 LEU A C 1
ATOM 725 O O . LEU A 1 91 ? -21.656 23.531 2.156 1 97.75 91 LEU A O 1
ATOM 729 N N . GLU A 1 92 ? -23.766 24.156 2.639 1 96.56 92 GLU A N 1
ATOM 730 C CA . GLU A 1 92 ? -23.344 25.062 3.705 1 96.56 92 GLU A CA 1
ATOM 731 C C . GLU A 1 92 ? -22.688 24.297 4.844 1 96.56 92 GLU A C 1
ATOM 733 O O . GLU A 1 92 ? -21.672 24.75 5.395 1 96.56 92 GLU A O 1
ATOM 738 N N . PHE A 1 93 ? -23.25 23.188 5.121 1 95.94 93 PHE A N 1
ATOM 739 C CA . PHE A 1 93 ? -22.734 22.359 6.207 1 95.94 93 PHE A CA 1
ATOM 740 C C . PHE A 1 93 ? -21.328 21.875 5.891 1 95.94 93 PHE A C 1
ATOM 742 O O . PHE A 1 93 ? -20.422 22.031 6.695 1 95.94 93 PHE A O 1
ATOM 749 N N . VAL A 1 94 ? -21.109 21.25 4.676 1 96.88 94 VAL A N 1
ATOM 750 C CA . VAL A 1 94 ? -19.828 20.609 4.383 1 96.88 94 VAL A CA 1
ATOM 751 C C . VAL A 1 94 ? -18.75 21.672 4.152 1 96.88 94 VAL A C 1
ATOM 753 O O . VAL A 1 94 ? -17.594 21.484 4.516 1 96.88 94 VAL A O 1
ATOM 756 N N . GLU A 1 95 ? -19.062 22.828 3.619 1 96.56 95 GLU A N 1
ATOM 757 C CA . GLU A 1 95 ? -18.078 23.859 3.312 1 96.56 95 GLU A CA 1
ATOM 758 C C . GLU A 1 95 ? -17.75 24.688 4.547 1 96.56 95 GLU A C 1
ATOM 760 O O . GLU A 1 95 ? -16.594 25.078 4.75 1 96.56 95 GLU A O 1
ATOM 765 N N . ASN A 1 96 ? -18.734 24.922 5.438 1 94.19 96 ASN A N 1
ATOM 766 C CA . ASN A 1 96 ? -18.5 25.828 6.555 1 94.19 96 ASN A CA 1
ATOM 767 C C . ASN A 1 96 ? -18.156 25.062 7.832 1 94.19 96 ASN A C 1
ATOM 769 O O . ASN A 1 96 ? -17.422 25.578 8.68 1 94.19 96 ASN A O 1
ATOM 773 N N . VAL A 1 97 ? -18.734 23.938 7.93 1 92.5 97 VAL A N 1
ATOM 774 C CA . VAL A 1 97 ? -18.516 23.172 9.156 1 92.5 97 VAL A CA 1
ATOM 775 C C . VAL A 1 97 ? -17.391 22.172 8.953 1 92.5 97 VAL A C 1
ATOM 777 O O . VAL A 1 97 ? -16.438 22.125 9.727 1 92.5 97 VAL A O 1
ATOM 780 N N . LEU A 1 98 ? -17.469 21.406 7.855 1 94 98 LEU A N 1
ATOM 781 C CA . LEU A 1 98 ? -16.438 20.391 7.605 1 94 98 LEU A CA 1
ATOM 782 C C . LEU A 1 98 ? -15.273 20.969 6.828 1 94 98 LEU A C 1
ATOM 784 O O . LEU A 1 98 ? -14.227 20.328 6.688 1 94 98 LEU A O 1
ATOM 788 N N . LYS A 1 99 ? -15.445 22.172 6.289 1 96.25 99 LYS A N 1
ATOM 789 C CA . LYS A 1 99 ? -14.398 22.969 5.652 1 96.25 99 LYS A CA 1
ATOM 790 C C . LYS A 1 99 ? -13.906 22.312 4.371 1 96.25 99 LYS A C 1
ATOM 792 O O . LYS A 1 99 ? -12.711 22.344 4.066 1 96.25 99 LYS A O 1
ATOM 797 N N . PHE A 1 100 ? -14.812 21.594 3.674 1 96.88 100 PHE A N 1
ATOM 798 C CA . PHE A 1 100 ? -14.461 21.031 2.373 1 96.88 100 PHE A CA 1
ATOM 799 C C . PHE A 1 100 ? -14.211 22.156 1.359 1 96.88 100 PHE A C 1
ATOM 801 O O . PHE A 1 100 ? -14.922 23.156 1.351 1 96.88 100 PHE A O 1
ATOM 808 N N . LYS A 1 101 ? -13.203 22.016 0.547 1 95.44 101 LYS A N 1
ATOM 809 C CA . LYS A 1 101 ? -12.852 23.031 -0.443 1 95.44 101 LYS A CA 1
ATOM 810 C C . LYS A 1 101 ? -12.523 22.391 -1.79 1 95.44 101 LYS A C 1
ATOM 812 O O . LYS A 1 101 ? -12.766 23 -2.842 1 95.44 101 LYS A O 1
ATOM 817 N N . PHE A 1 102 ? -11.961 21.266 -1.729 1 95.62 102 PHE A N 1
ATOM 818 C CA . PHE A 1 102 ? -11.43 20.625 -2.93 1 95.62 102 PHE A CA 1
ATOM 819 C C . PHE A 1 102 ? -12.539 19.906 -3.689 1 95.62 102 PHE A C 1
ATOM 821 O O . PHE A 1 102 ? -13.195 19.016 -3.145 1 95.62 102 PHE A O 1
ATOM 828 N N . LYS A 1 103 ? -12.695 20.438 -4.93 1 91.75 103 LYS A N 1
ATOM 829 C CA . LYS A 1 103 ? -13.648 19.797 -5.824 1 91.75 103 LYS A CA 1
ATOM 830 C C . LYS A 1 103 ? -12.93 19.047 -6.945 1 91.75 103 LYS A C 1
ATOM 832 O O . LYS A 1 103 ? -11.969 19.562 -7.523 1 91.75 103 LYS A O 1
ATOM 837 N N . GLY A 1 104 ? -13.039 17.719 -7.016 1 90.12 104 GLY A N 1
ATOM 838 C CA . GLY A 1 104 ? -12.391 16.922 -8.055 1 90.12 104 GLY A CA 1
ATOM 839 C C . GLY A 1 104 ? -11.781 15.641 -7.527 1 90.12 104 GLY A C 1
ATOM 840 O O . GLY A 1 104 ? -12.188 15.133 -6.48 1 90.12 104 GLY A O 1
ATOM 841 N N . SER A 1 105 ? -10.914 15.133 -8.398 1 93.62 105 SER A N 1
ATOM 842 C CA . SER A 1 105 ? -10.25 13.883 -8.062 1 93.62 105 SER A CA 1
ATOM 843 C C . SER A 1 105 ? -8.773 13.914 -8.461 1 93.62 105 SER A C 1
ATOM 845 O O . SER A 1 105 ? -8.422 14.469 -9.508 1 93.62 105 SER A O 1
ATOM 847 N N . LEU A 1 106 ? -7.973 13.391 -7.59 1 96.81 106 LEU A N 1
ATOM 848 C CA . LEU A 1 106 ? -6.551 13.273 -7.898 1 96.81 106 LEU A CA 1
ATOM 849 C C . LEU A 1 106 ? -6.188 11.828 -8.227 1 96.81 106 LEU A C 1
ATOM 851 O O . LEU A 1 106 ? -5.012 11.508 -8.398 1 96.81 106 LEU A O 1
ATOM 855 N N . ARG A 1 107 ? -7.156 10.977 -8.281 1 94.44 107 ARG A N 1
ATOM 856 C CA . ARG A 1 107 ? -6.953 9.586 -8.672 1 94.44 107 ARG A CA 1
ATOM 857 C C . ARG A 1 107 ? -6.457 9.492 -10.117 1 94.44 107 ARG A C 1
ATOM 859 O O . ARG A 1 107 ? -6.961 10.188 -10.992 1 94.44 107 ARG A O 1
ATOM 866 N N . CYS A 1 108 ? -5.523 8.648 -10.352 1 95.69 108 CYS A N 1
ATOM 867 C CA . CYS A 1 108 ? -4.977 8.492 -11.695 1 95.69 108 CYS A CA 1
ATOM 868 C C . CYS A 1 108 ? -6.008 7.863 -12.633 1 95.69 108 CYS A C 1
ATOM 870 O O . CYS A 1 108 ? -6.48 6.75 -12.383 1 95.69 108 CYS A O 1
ATOM 872 N N . PRO A 1 109 ? -6.367 8.5 -13.656 1 92.5 109 PRO A N 1
ATOM 873 C CA . PRO A 1 109 ? -7.387 7.965 -14.562 1 92.5 109 PRO A CA 1
ATOM 874 C C . PRO A 1 109 ? -6.867 6.812 -15.422 1 92.5 109 PRO A C 1
ATOM 876 O O . PRO A 1 109 ? -7.656 6.031 -15.961 1 92.5 109 PRO A O 1
ATOM 879 N N . LEU A 1 110 ? -5.574 6.695 -15.539 1 93.31 110 LEU A N 1
ATOM 880 C CA . LEU A 1 110 ? -5.008 5.684 -16.422 1 93.31 110 LEU A CA 1
ATOM 881 C C . LEU A 1 110 ? -4.965 4.324 -15.734 1 93.31 110 LEU A C 1
ATOM 883 O O . LEU A 1 110 ? -5.172 3.289 -16.375 1 93.31 110 LEU A O 1
ATOM 887 N N . CYS A 1 111 ? -4.73 4.316 -14.469 1 92.81 111 CYS A N 1
ATOM 888 C CA . CYS A 1 111 ? -4.625 3.045 -13.758 1 92.81 111 CYS A CA 1
ATOM 889 C C . CYS A 1 111 ? -5.801 2.848 -12.812 1 92.81 111 CYS A C 1
ATOM 891 O O . CYS A 1 111 ? -5.66 2.221 -11.766 1 92.81 111 CYS A O 1
ATOM 893 N N . GLU A 1 112 ? -6.852 3.467 -13.039 1 85.69 112 GLU A N 1
ATOM 894 C CA . GLU A 1 112 ? -8.125 3.285 -12.359 1 85.69 112 GLU A CA 1
ATOM 895 C C . GLU A 1 112 ? -8.023 3.664 -10.883 1 85.69 112 GLU A C 1
ATOM 897 O O . GLU A 1 112 ? -8.562 2.973 -10.016 1 85.69 112 GLU A O 1
ATOM 902 N N . GLY A 1 113 ? -7.195 4.676 -10.633 1 88.12 113 GLY A N 1
ATOM 903 C CA . GLY A 1 113 ? -7.172 5.25 -9.297 1 88.12 113 GLY A CA 1
ATOM 904 C C . GLY A 1 113 ? -6.168 4.586 -8.383 1 88.12 113 GLY A C 1
ATOM 905 O O . GLY A 1 113 ? -6.09 4.918 -7.195 1 88.12 113 GLY A O 1
ATOM 906 N N . ARG A 1 114 ? -5.348 3.682 -8.898 1 88.56 114 ARG A N 1
ATOM 907 C CA . ARG A 1 114 ? -4.352 3.004 -8.07 1 88.56 114 ARG A CA 1
ATOM 908 C C . ARG A 1 114 ? -3.188 3.934 -7.746 1 88.56 114 ARG A C 1
ATOM 910 O O . ARG A 1 114 ? -2.414 3.67 -6.824 1 88.56 114 ARG A O 1
ATOM 917 N N . GLY A 1 115 ? -3.039 4.988 -8.531 1 92 115 GLY A N 1
ATOM 918 C CA . GLY A 1 115 ? -2.07 6.043 -8.273 1 92 115 GLY A CA 1
ATOM 919 C C . GLY A 1 115 ? -2.701 7.418 -8.156 1 92 115 GLY A C 1
ATOM 920 O O . GLY A 1 115 ? -3.924 7.555 -8.234 1 92 115 GLY A O 1
ATOM 921 N N . ILE A 1 116 ? -1.883 8.383 -7.871 1 95.25 116 ILE A N 1
ATOM 922 C CA . ILE A 1 116 ? -2.348 9.766 -7.789 1 95.25 116 ILE A CA 1
ATOM 923 C C . ILE A 1 116 ? -1.607 10.625 -8.812 1 95.25 116 ILE A C 1
ATOM 925 O O . ILE A 1 116 ? -0.449 10.352 -9.141 1 95.25 116 ILE A O 1
ATOM 929 N N . VAL A 1 117 ? -2.287 11.594 -9.305 1 96.31 117 VAL A N 1
ATOM 930 C CA . VAL A 1 117 ? -1.715 12.555 -10.242 1 96.31 117 VAL A CA 1
ATOM 931 C C . VAL A 1 117 ? -1.899 13.969 -9.703 1 96.31 117 VAL A C 1
ATOM 933 O O . VAL A 1 117 ? -2.742 14.211 -8.836 1 96.31 117 VAL A O 1
ATOM 936 N N . LEU A 1 118 ? -1.072 14.852 -10.133 1 97.25 118 LEU A N 1
ATOM 937 C CA . LEU A 1 118 ? -1.235 16.266 -9.797 1 97.25 118 LEU A CA 1
ATOM 938 C C . LEU A 1 118 ? -2.117 16.969 -10.828 1 97.25 118 LEU A C 1
ATOM 940 O O . LEU A 1 118 ? -1.788 17 -12.016 1 97.25 118 LEU A O 1
ATOM 944 N N . ASN A 1 119 ? -3.211 17.438 -10.438 1 96.44 119 ASN A N 1
ATOM 945 C CA . ASN A 1 119 ? -3.998 18.297 -11.312 1 96.44 119 ASN A CA 1
ATOM 946 C C . ASN A 1 119 ? -3.398 19.703 -11.414 1 96.44 119 ASN A C 1
ATOM 948 O O . ASN A 1 119 ? -2.312 19.953 -10.891 1 96.44 119 ASN A O 1
ATOM 952 N N . GLU A 1 120 ? -4.062 20.578 -12.086 1 97 120 GLU A N 1
ATOM 953 C CA . GLU A 1 120 ? -3.518 21.922 -12.32 1 97 120 GLU A CA 1
ATOM 954 C C . GLU A 1 120 ? -3.289 22.656 -11.008 1 97 120 GLU A C 1
ATOM 956 O O . GLU A 1 120 ? -2.295 23.375 -10.859 1 97 120 GLU A O 1
ATOM 961 N N . PHE A 1 121 ? -4.176 22.531 -10.078 1 97.69 121 PHE A N 1
ATOM 962 C CA . PHE A 1 121 ? -4.074 23.188 -8.781 1 97.69 121 PHE A CA 1
ATOM 963 C C . PHE A 1 121 ? -2.773 22.797 -8.078 1 97.69 121 PHE A C 1
ATOM 965 O O . PHE A 1 121 ? -2.027 23.672 -7.629 1 97.69 121 PHE A O 1
ATOM 972 N N . PHE A 1 122 ? -2.418 21.547 -8.047 1 98.19 122 PHE A N 1
ATOM 973 C CA . PHE A 1 122 ? -1.221 21.078 -7.363 1 98.19 122 PHE A CA 1
ATOM 974 C C . PHE A 1 122 ? 0.022 21.328 -8.211 1 98.19 122 PHE A C 1
ATOM 976 O O . PHE A 1 122 ? 1.122 21.484 -7.68 1 98.19 122 PHE A O 1
ATOM 983 N N . LYS A 1 123 ? -0.112 21.328 -9.5 1 98.38 123 LYS A N 1
ATOM 984 C CA . LYS A 1 123 ? 1.01 21.703 -10.352 1 98.38 123 LYS A CA 1
ATOM 985 C C . LYS A 1 123 ? 1.439 23.141 -10.094 1 98.38 123 LYS A C 1
ATOM 987 O O . LYS A 1 123 ? 2.633 23.453 -10.109 1 98.38 123 LYS A O 1
ATOM 992 N N . GLU A 1 124 ? 0.477 23.969 -9.906 1 98.56 124 GLU A N 1
ATOM 993 C CA . GLU A 1 124 ? 0.786 25.359 -9.57 1 98.56 124 GLU A CA 1
ATOM 994 C C . GLU A 1 124 ? 1.501 25.453 -8.219 1 98.56 124 GLU A C 1
ATOM 996 O O . GLU A 1 124 ? 2.43 26.234 -8.062 1 98.56 124 GLU A O 1
ATOM 1001 N N . ILE A 1 125 ? 1.061 24.672 -7.301 1 98.69 125 ILE A N 1
ATOM 1002 C CA . ILE A 1 125 ? 1.708 24.625 -5.996 1 98.69 125 ILE A CA 1
ATOM 1003 C C . ILE A 1 125 ? 3.154 24.156 -6.152 1 98.69 125 ILE A C 1
ATOM 1005 O O . ILE A 1 125 ? 4.062 24.703 -5.527 1 98.69 125 ILE A O 1
ATOM 1009 N N . LEU A 1 126 ? 3.334 23.156 -6.996 1 98.69 126 LEU A N 1
ATOM 1010 C CA . LEU A 1 126 ? 4.676 22.641 -7.254 1 98.69 126 LEU A CA 1
ATOM 1011 C C . LEU A 1 126 ? 5.586 23.75 -7.781 1 98.69 126 LEU A C 1
ATOM 1013 O O . LEU A 1 126 ? 6.719 23.906 -7.32 1 98.69 126 LEU A O 1
ATOM 1017 N N . GLU A 1 127 ? 5.09 24.516 -8.695 1 98.38 127 GLU A N 1
ATOM 1018 C CA . GLU A 1 127 ? 5.879 25.594 -9.266 1 98.38 127 GLU A CA 1
ATOM 1019 C C . GLU A 1 127 ? 6.207 26.656 -8.219 1 98.38 127 GLU A C 1
ATOM 1021 O O . GLU A 1 127 ? 7.297 27.234 -8.234 1 98.38 127 GLU A O 1
ATOM 1026 N N . LYS A 1 128 ? 5.309 26.844 -7.297 1 98.25 128 LYS A N 1
ATOM 1027 C CA . LYS A 1 128 ? 5.488 27.875 -6.277 1 98.25 128 LYS A CA 1
ATOM 1028 C C . LYS A 1 128 ? 6.516 27.438 -5.234 1 98.25 128 LYS A C 1
ATOM 1030 O O . LYS A 1 128 ? 7.238 28.281 -4.684 1 98.25 128 LYS A O 1
ATOM 1035 N N . VAL A 1 129 ? 6.59 26.141 -5.008 1 98.38 129 VAL A N 1
ATOM 1036 C CA . VAL A 1 129 ? 7.453 25.719 -3.906 1 98.38 129 VAL A CA 1
ATOM 1037 C C . VAL A 1 129 ? 8.875 25.484 -4.422 1 98.38 129 VAL A C 1
ATOM 1039 O O . VAL A 1 129 ? 9.836 25.531 -3.652 1 98.38 129 VAL A O 1
ATOM 1042 N N . LYS A 1 130 ? 9.078 25.281 -5.648 1 97.81 130 LYS A N 1
ATOM 1043 C CA . LYS A 1 130 ? 10.359 24.891 -6.242 1 97.81 130 LYS A CA 1
ATOM 1044 C C . LYS A 1 130 ? 11.469 25.859 -5.848 1 97.81 130 LYS A C 1
ATOM 1046 O O . LYS A 1 130 ? 12.539 25.453 -5.398 1 97.81 130 LYS A O 1
ATOM 1051 N N . PRO A 1 131 ? 11.242 27.172 -5.941 1 97.69 131 PRO A N 1
ATOM 1052 C CA . PRO A 1 131 ? 12.312 28.094 -5.582 1 97.69 131 PRO A CA 1
ATOM 1053 C C . PRO A 1 131 ? 12.719 27.984 -4.113 1 97.69 131 PRO A C 1
ATOM 1055 O O . PRO A 1 131 ? 13.883 28.234 -3.77 1 97.69 131 PRO A O 1
ATOM 1058 N N . TRP A 1 132 ? 11.828 27.656 -3.277 1 98 132 TRP A N 1
ATOM 1059 C CA . TRP A 1 132 ? 12.117 27.562 -1.85 1 98 132 TRP A CA 1
ATOM 1060 C C . TRP A 1 132 ? 12.938 26.312 -1.536 1 98 132 TRP A C 1
ATOM 1062 O O . TRP A 1 132 ? 13.742 26.312 -0.6 1 98 132 TRP A O 1
ATOM 1072 N N . PHE A 1 133 ? 12.719 25.281 -2.287 1 96.56 133 PHE A N 1
ATOM 1073 C CA . PHE A 1 133 ? 13.5 24.062 -2.121 1 96.56 133 PHE A CA 1
ATOM 1074 C C . PHE A 1 133 ? 14.969 24.297 -2.445 1 96.56 133 PHE A C 1
ATOM 1076 O O . PHE A 1 133 ? 15.852 23.672 -1.862 1 96.56 133 PHE A O 1
ATOM 1083 N N . ARG A 1 134 ? 15.219 25.219 -3.281 1 94.25 134 ARG A N 1
ATOM 1084 C CA . ARG A 1 134 ? 16.578 25.562 -3.67 1 94.25 134 ARG A CA 1
ATOM 1085 C C . ARG A 1 134 ? 17.297 26.328 -2.564 1 94.25 134 ARG A C 1
ATOM 1087 O O . ARG A 1 134 ? 18.531 26.406 -2.547 1 94.25 134 ARG A O 1
ATOM 1094 N N . LYS A 1 135 ? 16.531 26.844 -1.626 1 95.75 135 LYS A N 1
ATOM 1095 C CA . LYS A 1 135 ? 17.078 27.672 -0.558 1 95.75 135 LYS A CA 1
ATOM 1096 C C . LYS A 1 135 ? 17.328 26.844 0.702 1 95.75 135 LYS A C 1
ATOM 1098 O O . LYS A 1 135 ? 17.75 27.391 1.73 1 95.75 135 LYS A O 1
ATOM 1103 N N . ARG A 1 136 ? 17.047 25.578 0.627 1 93 136 ARG A N 1
ATOM 1104 C CA . ARG A 1 136 ? 17.266 24.734 1.801 1 93 136 ARG A CA 1
ATOM 1105 C C . ARG A 1 136 ? 18.719 24.797 2.252 1 93 136 ARG A C 1
ATOM 1107 O O . ARG A 1 136 ? 19.625 24.891 1.424 1 93 136 ARG A O 1
ATOM 1114 N N . PRO A 1 137 ? 18.875 24.766 3.51 1 91.69 137 PRO A N 1
ATOM 1115 C CA . PRO A 1 137 ? 20.266 24.672 3.99 1 91.69 137 PRO A CA 1
ATOM 1116 C C . PRO A 1 137 ? 20.938 23.375 3.594 1 91.69 137 PRO A C 1
ATOM 1118 O O . PRO A 1 137 ? 20.281 22.469 3.076 1 91.69 137 PRO A O 1
ATOM 1121 N N . GLU A 1 138 ? 22.219 23.328 3.799 1 85.88 138 GLU A N 1
ATOM 1122 C CA . GLU A 1 138 ? 22.953 22.094 3.545 1 85.88 138 GLU A CA 1
ATOM 1123 C C . GLU A 1 138 ? 22.438 20.969 4.441 1 85.88 138 GLU A C 1
ATOM 1125 O O . GLU A 1 138 ? 22.094 21.203 5.602 1 85.88 138 GLU A O 1
ATOM 1130 N N . VAL A 1 139 ? 22.453 19.859 3.826 1 82.69 139 VAL A N 1
ATOM 1131 C CA . VAL A 1 139 ? 22 18.656 4.543 1 82.69 139 VAL A CA 1
ATOM 1132 C C . VAL A 1 139 ? 22.875 18.438 5.777 1 82.69 139 VAL A C 1
ATOM 1134 O O . VAL A 1 139 ? 24.094 18.609 5.715 1 82.69 139 VAL A O 1
ATOM 1137 N N . ASN A 1 140 ? 22.266 18.172 6.922 1 79.62 140 ASN A N 1
ATOM 1138 C CA . ASN A 1 140 ? 22.953 17.734 8.125 1 79.62 140 ASN A CA 1
ATOM 1139 C C . ASN A 1 140 ? 22.922 16.219 8.281 1 79.62 140 ASN A C 1
ATOM 1141 O O . ASN A 1 140 ? 21.953 15.672 8.82 1 79.62 140 ASN A O 1
ATOM 1145 N N . THR A 1 141 ? 23.906 15.477 7.926 1 74.5 141 THR A N 1
ATOM 1146 C CA . THR A 1 141 ? 23.953 14.023 7.883 1 74.5 141 THR A CA 1
ATOM 1147 C C . THR A 1 141 ? 23.938 13.438 9.289 1 74.5 141 THR A C 1
ATOM 1149 O O . THR A 1 141 ? 23.562 12.281 9.492 1 74.5 141 THR A O 1
ATOM 1152 N N . LEU A 1 142 ? 24.344 14.258 10.234 1 75.25 142 LEU A N 1
ATOM 1153 C CA . LEU A 1 142 ? 24.328 13.797 11.617 1 75.25 142 LEU A CA 1
ATOM 1154 C C . LEU A 1 142 ? 22.891 13.586 12.102 1 75.25 142 LEU A C 1
ATOM 1156 O O . LEU A 1 142 ? 22.656 12.859 13.07 1 75.25 142 LEU A O 1
ATOM 1160 N N . LEU A 1 143 ? 22.047 14.234 11.422 1 75.69 143 LEU A N 1
ATOM 1161 C CA . LEU A 1 143 ? 20.625 14.125 11.773 1 75.69 143 LEU A CA 1
ATOM 1162 C C . LEU A 1 143 ? 19.891 13.266 10.758 1 75.69 143 LEU A C 1
ATOM 1164 O O . LEU A 1 143 ? 18.656 13.328 10.664 1 75.69 143 LEU A O 1
ATOM 1168 N N . ASP A 1 144 ? 20.625 12.508 9.875 1 76.19 144 ASP A N 1
ATOM 1169 C CA . ASP A 1 144 ? 20.062 11.625 8.852 1 76.19 144 ASP A CA 1
ATOM 1170 C C . ASP A 1 144 ? 19.188 12.414 7.871 1 76.19 144 ASP A C 1
ATOM 1172 O O . ASP A 1 144 ? 18.156 11.914 7.422 1 76.19 144 ASP A O 1
ATOM 1176 N N . GLN A 1 145 ? 19.625 13.586 7.672 1 77.88 145 GLN A N 1
ATOM 1177 C CA . GLN A 1 145 ? 18.844 14.391 6.727 1 77.88 145 GLN A CA 1
ATOM 1178 C C . GLN A 1 145 ? 19.141 13.984 5.289 1 77.88 145 GLN A C 1
ATOM 1180 O O . GLN A 1 145 ? 20.297 13.711 4.938 1 77.88 145 GLN A O 1
ATOM 1185 N N . SER A 1 146 ? 18.094 13.727 4.535 1 83.56 146 SER A N 1
ATOM 1186 C CA . SER A 1 146 ? 18.062 13.547 3.088 1 83.56 146 SER A CA 1
ATOM 1187 C C . SER A 1 146 ? 16.859 14.273 2.471 1 83.56 146 SER A C 1
ATOM 1189 O O . SER A 1 146 ? 15.711 13.992 2.807 1 83.56 146 SER A O 1
ATOM 1191 N N . TYR A 1 147 ? 17.156 15.141 1.596 1 90 147 TYR A N 1
ATOM 1192 C CA . TYR A 1 147 ? 16.109 16.031 1.113 1 90 147 TYR A CA 1
ATOM 1193 C C . TYR A 1 147 ? 15.281 15.375 0.021 1 90 147 TYR A C 1
ATOM 1195 O O . TYR A 1 147 ? 15.828 14.906 -0.984 1 90 147 TYR A O 1
ATOM 1203 N N . ALA A 1 148 ? 13.992 15.352 0.228 1 93.88 148 ALA A N 1
ATOM 1204 C CA . ALA A 1 148 ? 13.07 14.898 -0.812 1 93.88 148 ALA A CA 1
ATOM 1205 C C . ALA A 1 148 ? 12.961 15.93 -1.934 1 93.88 148 ALA A C 1
ATOM 1207 O O . ALA A 1 148 ? 13.203 17.125 -1.719 1 93.88 148 ALA A O 1
ATOM 1208 N N . THR A 1 149 ? 12.617 15.5 -3.145 1 94 149 THR A N 1
ATOM 1209 C CA . THR A 1 149 ? 12.367 16.422 -4.254 1 94 149 THR A CA 1
ATOM 1210 C C . THR A 1 149 ? 11.102 17.234 -4.012 1 94 149 THR A C 1
ATOM 1212 O O . THR A 1 149 ? 10.219 16.812 -3.252 1 94 149 THR A O 1
ATOM 1215 N N . PRO A 1 150 ? 11.047 18.422 -4.617 1 96.88 150 PRO A N 1
ATOM 1216 C CA . PRO A 1 150 ? 9.797 19.172 -4.477 1 96.88 150 PRO A CA 1
ATOM 1217 C C . PRO A 1 150 ? 8.578 18.406 -4.984 1 96.88 150 PRO A C 1
ATOM 1219 O O . PRO A 1 150 ? 7.492 18.516 -4.41 1 96.88 150 PRO A O 1
ATOM 1222 N N . GLU A 1 151 ? 8.758 17.609 -6.043 1 96.5 151 GLU A N 1
ATOM 1223 C CA . GLU A 1 151 ? 7.68 16.766 -6.559 1 96.5 151 GLU A CA 1
ATOM 1224 C C . GLU A 1 151 ? 7.16 15.812 -5.488 1 96.5 151 GLU A C 1
ATOM 1226 O O . GLU A 1 151 ? 5.949 15.672 -5.309 1 96.5 151 GLU A O 1
ATOM 1231 N N . THR A 1 152 ? 8.062 15.211 -4.77 1 96.62 152 THR A N 1
ATOM 1232 C CA . THR A 1 152 ? 7.703 14.266 -3.715 1 96.62 152 THR A CA 1
ATOM 1233 C C . THR A 1 152 ? 6.828 14.938 -2.66 1 96.62 152 THR A C 1
ATOM 1235 O O . THR A 1 152 ? 5.785 14.406 -2.279 1 96.62 152 THR A O 1
ATOM 1238 N N . SER A 1 153 ? 7.246 16.109 -2.209 1 98.31 153 SER A N 1
ATOM 1239 C CA . SER A 1 153 ? 6.52 16.812 -1.158 1 98.31 153 SER A CA 1
ATOM 1240 C C . SER A 1 153 ? 5.121 17.203 -1.623 1 98.31 153 SER A C 1
ATOM 1242 O O . SER A 1 153 ? 4.16 17.125 -0.853 1 98.31 153 SER A O 1
ATOM 1244 N N . VAL A 1 154 ? 5.008 17.578 -2.885 1 98.56 154 VAL A N 1
ATOM 1245 C CA . VAL A 1 154 ? 3.707 17.969 -3.418 1 98.56 154 VAL A CA 1
ATOM 1246 C C . VAL A 1 154 ? 2.828 16.734 -3.59 1 98.56 154 VAL A C 1
ATOM 1248 O O . VAL A 1 154 ? 1.622 16.781 -3.336 1 98.56 154 VAL A O 1
ATOM 1251 N N . TYR A 1 155 ? 3.385 15.633 -3.992 1 98.25 155 TYR A N 1
ATOM 1252 C CA . TYR A 1 155 ? 2.625 14.391 -4.098 1 98.25 155 TYR A CA 1
ATOM 1253 C C . TYR A 1 155 ? 2.137 13.938 -2.729 1 98.25 155 TYR A C 1
ATOM 1255 O O . TYR A 1 155 ? 1.04 13.383 -2.605 1 98.25 155 TYR A O 1
ATOM 1263 N N . ARG A 1 156 ? 2.98 14.148 -1.688 1 98.56 156 ARG A N 1
ATOM 1264 C CA . ARG A 1 156 ? 2.529 13.828 -0.338 1 98.56 156 ARG A CA 1
ATOM 1265 C C . ARG A 1 156 ? 1.296 14.648 0.034 1 98.56 156 ARG A C 1
ATOM 1267 O O . ARG A 1 156 ? 0.322 14.109 0.562 1 98.56 156 ARG A O 1
ATOM 1274 N N . ALA A 1 157 ? 1.325 15.945 -0.257 1 98.81 157 ALA A N 1
ATOM 1275 C CA . ALA A 1 157 ? 0.181 16.812 0.004 1 98.81 157 ALA A CA 1
ATOM 1276 C C . ALA A 1 1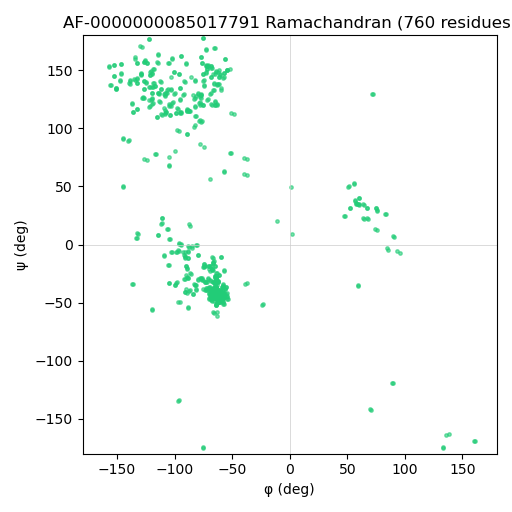57 ? -1.046 16.359 -0.78 1 98.81 157 ALA A C 1
ATOM 1278 O O . ALA A 1 157 ? -2.154 16.312 -0.243 1 98.81 157 ALA A O 1
ATOM 1279 N N . ALA A 1 158 ? -0.826 15.992 -2.023 1 98.25 158 ALA A N 1
ATOM 1280 C CA . ALA A 1 158 ? -1.918 15.539 -2.879 1 98.25 158 ALA A CA 1
ATOM 1281 C C . ALA A 1 158 ? -2.521 14.242 -2.35 1 98.25 158 ALA A C 1
ATOM 1283 O O . ALA A 1 158 ? -3.74 14.055 -2.391 1 98.25 158 ALA A O 1
ATOM 1284 N N . LEU A 1 159 ? -1.68 13.375 -1.899 1 98.06 159 LEU A N 1
ATOM 1285 C CA . LEU A 1 159 ? -2.158 12.117 -1.326 1 98.06 159 LEU A CA 1
ATOM 1286 C C . LEU A 1 159 ? -3.027 12.375 -0.1 1 98.06 159 LEU A C 1
ATOM 1288 O O . LEU A 1 159 ? -4.102 11.789 0.04 1 98.06 159 LEU A O 1
ATOM 1292 N N . MET A 1 160 ? -2.566 13.266 0.783 1 98.44 160 MET A N 1
ATOM 1293 C CA . MET A 1 160 ? -3.344 13.625 1.965 1 98.44 160 MET A CA 1
ATOM 1294 C C . MET A 1 160 ? -4.699 14.203 1.569 1 98.44 160 MET A C 1
ATOM 1296 O O . MET A 1 160 ? -5.715 13.891 2.193 1 98.44 160 MET A O 1
ATOM 1300 N N . CYS A 1 161 ? -4.656 14.992 0.571 1 98.06 161 CYS A N 1
ATOM 1301 C CA . CYS A 1 161 ? -5.891 15.602 0.089 1 98.06 161 CYS A CA 1
ATOM 1302 C C . CYS A 1 161 ? -6.863 14.547 -0.424 1 98.06 161 CYS A C 1
ATOM 1304 O O . CYS A 1 161 ? -8.023 14.523 -0.021 1 98.06 161 CYS A O 1
ATOM 1306 N N . GLU A 1 162 ? -6.348 13.695 -1.274 1 96.75 162 GLU A N 1
ATOM 1307 C CA . GLU A 1 162 ? -7.195 12.688 -1.907 1 96.75 162 GLU A CA 1
ATOM 1308 C C . GLU A 1 162 ? -7.777 11.727 -0.874 1 96.75 162 GLU A C 1
ATOM 1310 O O . GLU A 1 162 ? -8.898 11.242 -1.032 1 96.75 162 GLU A O 1
ATOM 1315 N N . ARG A 1 163 ? -7.078 11.57 0.187 1 96.12 163 ARG A N 1
ATOM 1316 C CA . ARG A 1 163 ? -7.52 10.602 1.184 1 96.12 163 ARG A CA 1
ATOM 1317 C C . ARG A 1 163 ? -8.359 11.273 2.268 1 96.12 163 ARG A C 1
ATOM 1319 O O . ARG A 1 163 ? -8.742 10.633 3.248 1 96.12 163 ARG A O 1
ATOM 1326 N N . GLY A 1 164 ? -8.547 12.547 2.174 1 95.94 164 GLY A N 1
ATOM 1327 C CA . GLY A 1 164 ? -9.406 13.266 3.105 1 95.94 164 GLY A CA 1
ATOM 1328 C C . GLY A 1 164 ? -8.703 13.648 4.391 1 95.94 164 GLY A C 1
ATOM 1329 O O . GLY A 1 164 ? -9.344 13.836 5.426 1 95.94 164 GLY A O 1
ATOM 1330 N N . ASP A 1 165 ? -7.418 13.797 4.324 1 97.81 165 ASP A N 1
ATOM 1331 C CA . ASP A 1 165 ? -6.641 14.047 5.535 1 97.81 165 ASP A CA 1
ATOM 1332 C C . ASP A 1 165 ? -6.074 15.461 5.543 1 97.81 165 ASP A C 1
ATOM 1334 O O . ASP A 1 165 ? -5.129 15.75 6.277 1 97.81 165 ASP A O 1
ATOM 1338 N N . LEU A 1 166 ? -6.645 16.328 4.715 1 97.62 166 LEU A N 1
ATOM 1339 C CA . LEU A 1 166 ? -6.094 17.672 4.578 1 97.62 166 LEU A CA 1
ATOM 1340 C C . LEU A 1 166 ? -7.129 18.719 4.969 1 97.62 166 LEU A C 1
ATOM 1342 O O . LEU A 1 166 ? -6.902 19.5 5.891 1 97.62 166 LEU A O 1
ATOM 1346 N N . GLU A 1 167 ? -8.281 18.766 4.391 1 97.19 167 GLU A N 1
ATOM 1347 C CA . GLU A 1 167 ? -9.289 19.812 4.535 1 97.19 167 GLU A CA 1
ATOM 1348 C C . GLU A 1 167 ? -9.828 19.859 5.961 1 97.19 167 GLU A C 1
ATOM 1350 O O . GLU A 1 167 ? -10.352 18.875 6.473 1 97.19 167 GLU A O 1
ATOM 1355 N N . GLY A 1 168 ? -9.617 21 6.516 1 95.94 168 GLY A N 1
ATOM 1356 C CA . GLY A 1 168 ? -10.172 21.234 7.84 1 95.94 168 GLY A CA 1
ATOM 1357 C C . GLY A 1 168 ? -9.406 20.531 8.938 1 95.94 168 GLY A C 1
ATOM 1358 O O . GLY A 1 168 ? -9.875 20.453 10.078 1 95.94 168 GLY A O 1
ATOM 1359 N N . LYS A 1 169 ? -8.258 20.031 8.633 1 97.56 169 LYS A N 1
ATOM 1360 C CA . LYS A 1 169 ? -7.523 19.234 9.617 1 97.56 169 LYS A CA 1
ATOM 1361 C C . LYS A 1 169 ? -6.426 20.062 10.281 1 97.56 169 LYS A C 1
ATOM 1363 O O . LYS A 1 169 ? -5.926 21.031 9.703 1 97.56 169 LYS A O 1
ATOM 1368 N N . ARG A 1 170 ? -6.176 19.734 11.492 1 98.38 170 ARG A N 1
ATOM 1369 C CA . ARG A 1 170 ? -4.961 20.188 12.156 1 98.38 170 ARG A CA 1
ATOM 1370 C C . ARG A 1 170 ? -3.805 19.234 11.914 1 98.38 170 ARG A C 1
ATOM 1372 O O . ARG A 1 170 ? -3.854 18.078 12.352 1 98.38 170 ARG A O 1
ATOM 1379 N N . ILE A 1 171 ? -2.787 19.703 11.227 1 98.81 171 ILE A N 1
ATOM 1380 C CA . ILE A 1 171 ? -1.716 18.828 10.758 1 98.81 171 ILE A CA 1
ATOM 1381 C C . ILE A 1 171 ? -0.387 19.266 11.367 1 98.81 171 ILE A C 1
ATOM 1383 O O . ILE A 1 171 ? -0.092 20.469 11.438 1 98.81 171 ILE A O 1
ATOM 1387 N N . ILE A 1 172 ? 0.382 18.312 11.836 1 98.88 172 ILE A N 1
ATOM 1388 C CA . ILE A 1 172 ? 1.695 18.625 12.391 1 98.88 172 ILE A CA 1
ATOM 1389 C C . ILE A 1 172 ? 2.762 17.781 11.703 1 98.88 172 ILE A C 1
ATOM 1391 O O . ILE A 1 172 ? 2.547 16.594 11.461 1 98.88 172 ILE A O 1
ATOM 1395 N N . PHE A 1 173 ? 3.828 18.422 11.32 1 98.88 173 PHE A N 1
ATOM 1396 C CA . PHE A 1 173 ? 4.988 17.734 10.758 1 98.88 173 PHE A CA 1
ATOM 1397 C C . PHE A 1 173 ? 6.055 17.516 11.828 1 98.88 173 PHE A C 1
ATOM 1399 O O . PHE A 1 173 ? 6.559 18.469 12.422 1 98.88 173 PHE A O 1
ATOM 1406 N N . ILE A 1 174 ? 6.371 16.281 12.125 1 98.38 174 ILE A N 1
ATOM 1407 C CA . ILE A 1 174 ? 7.418 15.875 13.062 1 98.38 174 ILE A CA 1
ATOM 1408 C C . ILE A 1 174 ? 8.742 15.727 12.328 1 98.38 174 ILE A C 1
ATOM 1410 O O . ILE A 1 174 ? 9.094 14.633 11.875 1 98.38 174 ILE A O 1
ATOM 1414 N N . GLY A 1 175 ? 9.531 16.734 12.344 1 96.94 175 GLY A N 1
ATOM 1415 C CA . GLY A 1 175 ? 10.625 16.859 11.398 1 96.94 175 GLY A CA 1
ATOM 1416 C C . GLY A 1 175 ? 10.164 17.156 9.984 1 96.94 175 GLY A C 1
ATOM 1417 O O . GLY A 1 175 ? 9.273 16.484 9.469 1 96.94 175 GLY A O 1
ATOM 1418 N N . ASP A 1 176 ? 10.781 18.203 9.367 1 97 176 ASP A N 1
ATOM 1419 C CA . ASP A 1 176 ? 10.305 18.516 8.023 1 97 176 ASP A CA 1
ATOM 1420 C C . ASP A 1 176 ? 11.453 19 7.141 1 97 176 ASP A C 1
ATOM 1422 O O . ASP A 1 176 ? 11.352 20.047 6.496 1 97 176 ASP A O 1
ATOM 1426 N N . ASP A 1 177 ? 12.5 18.281 7.133 1 93.94 177 ASP A N 1
ATOM 1427 C CA . ASP A 1 177 ? 13.594 18.641 6.234 1 93.94 177 ASP A CA 1
ATOM 1428 C C . ASP A 1 177 ? 13.18 18.484 4.773 1 93.94 177 ASP A C 1
ATOM 1430 O O . ASP A 1 177 ? 13.797 19.062 3.883 1 93.94 177 ASP A O 1
ATOM 1434 N N . ASP A 1 178 ? 12.055 17.781 4.578 1 95.81 178 ASP A N 1
ATOM 1435 C CA . ASP A 1 178 ? 11.531 17.562 3.234 1 95.81 178 ASP A CA 1
ATOM 1436 C C . ASP A 1 178 ? 10.594 18.688 2.82 1 95.81 178 ASP A C 1
ATOM 1438 O O . ASP A 1 178 ? 10.117 18.719 1.686 1 95.81 178 ASP A O 1
ATOM 1442 N N . LEU A 1 179 ? 10.273 19.609 3.684 1 98.31 179 LEU A N 1
ATOM 1443 C CA . LEU A 1 179 ? 9.469 20.812 3.447 1 98.31 179 LEU A CA 1
ATOM 1444 C C . LEU A 1 179 ? 8.094 20.438 2.906 1 98.31 179 LEU A C 1
ATOM 1446 O O . LEU A 1 179 ? 7.555 21.125 2.037 1 98.31 179 LEU A O 1
ATOM 1450 N N . THR A 1 180 ? 7.551 19.297 3.363 1 98.75 180 THR A N 1
ATOM 1451 C CA . THR A 1 180 ? 6.215 18.891 2.941 1 98.75 180 THR A CA 1
ATOM 1452 C C . THR A 1 180 ? 5.16 19.859 3.473 1 98.75 180 THR A C 1
ATOM 1454 O O . THR A 1 180 ? 4.098 20.031 2.867 1 98.75 180 THR A O 1
ATOM 1457 N N . SER A 1 181 ? 5.453 20.625 4.551 1 98.88 181 SER A N 1
ATOM 1458 C CA . SER A 1 181 ? 4.535 21.609 5.125 1 98.88 181 SER A CA 1
ATOM 1459 C C . SER A 1 181 ? 4.246 22.734 4.145 1 98.88 181 SER A C 1
ATOM 1461 O O . SER A 1 181 ? 3.168 23.328 4.176 1 98.88 181 SER A O 1
ATOM 1463 N N . LEU A 1 182 ? 5.188 23.031 3.252 1 98.88 182 LEU A N 1
ATOM 1464 C CA . LEU A 1 182 ? 5.027 24.156 2.342 1 98.88 182 LEU A CA 1
ATOM 1465 C C . LEU A 1 182 ? 3.879 23.906 1.37 1 98.88 182 LEU A C 1
ATOM 1467 O O . LEU A 1 182 ? 2.91 24.672 1.348 1 98.88 182 LEU A O 1
ATOM 1471 N N . PRO A 1 183 ? 3.957 22.797 0.575 1 98.88 183 PRO A N 1
ATOM 1472 C CA . PRO A 1 183 ? 2.816 22.578 -0.32 1 98.88 183 PRO A CA 1
ATOM 1473 C C . PRO A 1 183 ? 1.508 22.359 0.434 1 98.88 183 PRO A C 1
ATOM 1475 O O . PRO A 1 183 ? 0.439 22.75 -0.048 1 98.88 183 PRO A O 1
ATOM 1478 N N . VAL A 1 184 ? 1.51 21.781 1.595 1 98.88 184 VAL A N 1
ATOM 1479 C CA . VAL A 1 184 ? 0.304 21.562 2.391 1 98.88 184 VAL A CA 1
ATOM 1480 C C . VAL A 1 184 ? -0.305 22.922 2.766 1 98.88 184 VAL A C 1
ATOM 1482 O O . VAL A 1 184 ? -1.506 23.141 2.588 1 98.88 184 VAL A O 1
ATOM 1485 N N . ALA A 1 185 ? 0.508 23.828 3.225 1 98.81 185 ALA A N 1
ATOM 1486 C CA . ALA A 1 185 ? 0.033 25.156 3.631 1 98.81 185 ALA A CA 1
ATOM 1487 C C . ALA A 1 185 ? -0.489 25.938 2.432 1 98.81 185 ALA A C 1
ATOM 1489 O O . ALA A 1 185 ? -1.482 26.672 2.539 1 98.81 185 ALA A O 1
ATOM 1490 N N . LEU A 1 186 ? 0.143 25.812 1.303 1 98.75 186 LEU A N 1
ATOM 1491 C CA . LEU A 1 186 ? -0.236 26.562 0.11 1 98.75 186 LEU A CA 1
ATOM 1492 C C . LEU A 1 186 ? -1.624 26.156 -0.371 1 98.75 186 LEU A C 1
ATOM 1494 O O . LEU A 1 186 ? -2.299 26.922 -1.062 1 98.75 186 LEU A O 1
ATOM 1498 N N . THR A 1 187 ? -2.057 24.875 -0.062 1 98.31 187 THR A N 1
ATOM 1499 C CA . THR A 1 187 ? -3.404 24.469 -0.451 1 98.31 187 THR A CA 1
ATOM 1500 C C . THR A 1 187 ? -4.449 25.328 0.264 1 98.31 187 THR A C 1
ATOM 1502 O O . THR A 1 187 ? -5.578 25.469 -0.215 1 98.31 187 THR A O 1
ATOM 1505 N N . GLN A 1 188 ? -4.129 25.797 1.53 1 97.56 188 GLN A N 1
ATOM 1506 C CA . GLN A 1 188 ? -5.023 26.531 2.412 1 97.56 188 GLN A CA 1
ATOM 1507 C C . GLN A 1 188 ? -6.219 25.688 2.824 1 97.56 188 GLN A C 1
ATOM 1509 O O . GLN A 1 188 ? -7.301 26.203 3.098 1 97.56 188 GLN A O 1
ATOM 1514 N N . PHE A 1 189 ? -6 24.391 2.73 1 97.81 189 PHE A N 1
ATOM 1515 C CA . PHE A 1 189 ? -7.07 23.453 3.068 1 97.81 189 PHE A CA 1
ATOM 1516 C C . PHE A 1 189 ? -7.059 23.141 4.559 1 97.81 189 PHE A C 1
ATOM 1518 O O . PHE A 1 189 ? -8.117 23.047 5.188 1 97.81 189 PHE A O 1
ATOM 1525 N N . PRO A 1 190 ? -5.875 22.984 5.156 1 98.12 190 PRO A N 1
ATOM 1526 C CA . PRO A 1 190 ? -5.855 22.656 6.582 1 98.12 190 PRO A CA 1
ATOM 1527 C C . PRO A 1 190 ? -6.355 23.797 7.461 1 98.12 190 PRO A C 1
ATOM 1529 O O . PRO A 1 190 ? -6.27 24.969 7.07 1 98.12 190 PRO A O 1
ATOM 1532 N N . GLU A 1 191 ? -6.883 23.422 8.586 1 97.12 191 GLU A N 1
ATOM 1533 C CA . GLU A 1 191 ? -7.215 24.422 9.594 1 97.12 191 GLU A CA 1
ATOM 1534 C C . GLU A 1 191 ? -5.953 25.047 10.188 1 97.12 191 GLU A C 1
ATOM 1536 O O . GLU A 1 191 ? -5.891 26.25 10.398 1 97.12 191 GLU A O 1
ATOM 1541 N N . GLU A 1 192 ? -5 24.203 10.5 1 98.19 192 GLU A N 1
ATOM 1542 C CA . GLU A 1 192 ? -3.707 24.625 11.016 1 98.19 192 GLU A CA 1
ATOM 1543 C C . GLU A 1 192 ? -2.584 23.703 10.555 1 98.19 192 GLU A C 1
ATOM 1545 O O . GLU A 1 192 ? -2.801 22.5 10.367 1 98.19 192 GLU A O 1
ATOM 1550 N N . VAL A 1 193 ? -1.431 24.297 10.367 1 98.75 193 VAL A N 1
ATOM 1551 C CA . VAL A 1 193 ? -0.23 23.547 10 1 98.75 193 VAL A CA 1
ATOM 1552 C C . VAL A 1 193 ? 0.897 23.875 10.984 1 98.75 193 VAL A C 1
ATOM 1554 O O . VAL A 1 193 ? 1.199 25.047 11.219 1 98.75 193 VAL A O 1
ATOM 1557 N N . TYR A 1 194 ? 1.476 22.844 11.57 1 98.81 194 TYR A N 1
ATOM 1558 C CA . TYR A 1 194 ? 2.586 22.984 12.508 1 98.81 194 TYR A CA 1
ATOM 1559 C C . TYR A 1 194 ? 3.809 22.219 12.023 1 98.81 194 TYR A C 1
ATOM 1561 O O . TYR A 1 194 ? 3.682 21.156 11.406 1 98.81 194 TYR A O 1
ATOM 1569 N N . VAL A 1 195 ? 4.957 22.766 12.312 1 98.81 195 VAL A N 1
ATOM 1570 C CA . VAL A 1 195 ? 6.219 22.078 12.07 1 98.81 195 VAL A CA 1
ATOM 1571 C C . VAL A 1 195 ? 7.059 22.078 13.344 1 98.81 195 VAL A C 1
ATOM 1573 O O . VAL A 1 195 ? 7.293 23.125 13.945 1 98.81 195 VAL A O 1
ATOM 1576 N N . VAL A 1 196 ? 7.484 20.938 13.766 1 98.56 196 VAL A N 1
ATOM 1577 C CA . VAL A 1 196 ? 8.43 20.797 14.867 1 98.56 196 VAL A CA 1
ATOM 1578 C C . VAL A 1 196 ? 9.758 20.25 14.344 1 98.56 196 VAL A C 1
ATOM 1580 O O . VAL A 1 196 ? 9.789 19.203 13.695 1 98.56 196 VAL A O 1
ATOM 1583 N N . ASP A 1 197 ? 10.758 20.938 14.57 1 97.62 197 ASP A N 1
ATOM 1584 C CA . ASP A 1 197 ? 12.078 20.547 14.102 1 97.62 197 ASP A CA 1
ATOM 1585 C C . ASP A 1 197 ? 13.172 21.109 15 1 97.62 197 ASP A C 1
ATOM 1587 O O . ASP A 1 197 ? 12.977 22.125 15.672 1 97.62 197 ASP A O 1
ATOM 1591 N N . ILE A 1 198 ? 14.281 20.422 15 1 95.88 198 ILE A N 1
ATOM 1592 C CA . ILE A 1 198 ? 15.398 20.891 15.828 1 95.88 198 ILE A CA 1
ATOM 1593 C C . ILE A 1 198 ? 16.281 21.844 15.016 1 95.88 198 ILE A C 1
ATOM 1595 O O . ILE A 1 198 ? 17 22.656 15.586 1 95.88 198 ILE A O 1
ATOM 1599 N N . ASP A 1 199 ? 16.328 21.75 13.719 1 95.31 199 ASP A N 1
ATOM 1600 C CA . ASP A 1 199 ? 17.188 22.516 12.844 1 95.31 199 ASP A CA 1
ATOM 1601 C C . ASP A 1 199 ? 16.641 23.922 12.625 1 95.31 199 ASP A C 1
ATOM 1603 O O . ASP A 1 199 ? 15.766 24.141 11.781 1 95.31 199 ASP A O 1
ATOM 1607 N N . GLU A 1 200 ? 17.219 24.891 13.195 1 95.81 200 GLU A N 1
ATOM 1608 C CA . GLU A 1 200 ? 16.766 26.266 13.156 1 95.81 200 GLU A CA 1
ATOM 1609 C C . GLU A 1 200 ? 16.859 26.844 11.75 1 95.81 200 GLU A C 1
ATOM 1611 O O . GLU A 1 200 ? 16.094 27.734 11.375 1 95.81 200 GLU A O 1
ATOM 1616 N N . ARG A 1 201 ? 17.828 26.391 11.016 1 96.19 201 ARG A N 1
ATOM 1617 C CA . ARG A 1 201 ? 17.984 26.875 9.641 1 96.19 201 ARG A CA 1
ATOM 1618 C C . ARG A 1 201 ? 16.734 26.547 8.812 1 96.19 201 ARG A C 1
ATOM 1620 O O . ARG A 1 201 ? 16.234 27.391 8.078 1 96.19 201 ARG A O 1
ATOM 1627 N N . LEU A 1 202 ? 16.266 25.359 9 1 96.44 202 LEU A N 1
ATOM 1628 C CA . LEU A 1 202 ? 15.062 24.922 8.297 1 96.44 202 LEU A CA 1
ATOM 1629 C C . LEU A 1 202 ? 13.844 25.703 8.766 1 96.44 202 LEU A C 1
ATOM 1631 O O . LEU A 1 202 ? 13.016 26.109 7.953 1 96.44 202 LEU A O 1
ATOM 1635 N N . LEU A 1 203 ? 13.734 25.891 10.07 1 98.12 203 LEU A N 1
ATOM 1636 C CA . LEU A 1 203 ? 12.602 26.609 10.641 1 98.12 203 LEU A CA 1
ATOM 1637 C C . LEU A 1 203 ? 12.57 28.047 10.141 1 98.12 203 LEU A C 1
ATOM 1639 O O . LEU A 1 203 ? 11.5 28.578 9.844 1 98.12 203 LEU A O 1
ATOM 1643 N N . ASN A 1 204 ? 13.727 28.641 10.039 1 98.06 204 ASN A N 1
ATOM 1644 C CA . ASN A 1 204 ? 13.805 30 9.531 1 98.06 204 ASN A CA 1
ATOM 1645 C C . ASN A 1 204 ? 13.367 30.094 8.078 1 98.06 204 ASN A C 1
ATOM 1647 O O . ASN A 1 204 ? 12.719 31.062 7.676 1 98.06 204 ASN A O 1
ATOM 1651 N N . LEU A 1 205 ? 13.781 29.141 7.336 1 98.31 205 LEU A N 1
ATOM 1652 C CA . LEU A 1 205 ? 13.352 29.094 5.945 1 98.31 205 LEU A CA 1
ATOM 1653 C C . LEU A 1 205 ? 11.836 28.984 5.848 1 98.31 205 LEU A C 1
ATOM 1655 O O . LEU A 1 205 ? 11.203 29.672 5.047 1 98.31 205 LEU A O 1
ATOM 1659 N N . ILE A 1 206 ? 11.211 28.109 6.652 1 98.69 206 ILE A N 1
ATOM 1660 C CA . ILE A 1 206 ? 9.773 27.891 6.648 1 98.69 206 ILE A CA 1
ATOM 1661 C C . ILE A 1 206 ? 9.047 29.156 7.094 1 98.69 206 ILE A C 1
ATOM 1663 O O . ILE A 1 206 ? 8.016 29.516 6.535 1 98.69 206 ILE A O 1
ATOM 1667 N N . LYS A 1 207 ? 9.641 29.812 8.062 1 98.25 207 LYS A N 1
ATOM 1668 C CA . LYS A 1 207 ? 9.086 31.094 8.508 1 98.25 207 LYS A CA 1
ATOM 1669 C C . LYS A 1 207 ? 9.102 32.125 7.383 1 98.25 207 LYS A C 1
ATOM 1671 O O . LYS A 1 207 ? 8.102 32.812 7.145 1 98.25 207 LYS A O 1
ATOM 1676 N N . SER A 1 208 ? 10.242 32.25 6.746 1 98.25 208 SER A N 1
ATOM 1677 C CA . SER A 1 208 ? 10.367 33.156 5.621 1 98.25 208 SER A CA 1
ATOM 1678 C C . SER A 1 208 ? 9.352 32.844 4.527 1 98.25 208 SER A C 1
ATOM 1680 O O . SER A 1 208 ? 8.75 33.75 3.951 1 98.25 208 SER A O 1
ATOM 1682 N N . PHE A 1 209 ? 9.211 31.578 4.23 1 98.56 209 PHE A N 1
ATOM 1683 C CA . PHE A 1 209 ? 8.234 31.125 3.254 1 98.56 209 PHE A CA 1
ATOM 1684 C C . PHE A 1 209 ? 6.828 31.578 3.643 1 98.56 209 PHE A C 1
ATOM 1686 O O . PHE A 1 209 ? 6.09 32.094 2.812 1 98.56 209 PHE A O 1
ATOM 1693 N N . SER A 1 210 ? 6.492 31.281 4.863 1 98 210 SER A N 1
ATOM 1694 C CA . SER A 1 210 ? 5.164 31.609 5.367 1 98 210 SER A CA 1
ATOM 1695 C C . SER A 1 210 ? 4.852 33.094 5.191 1 98 210 SER A C 1
ATOM 1697 O O . SER A 1 210 ? 3.758 33.469 4.754 1 98 210 SER A O 1
ATOM 1699 N N . GLU A 1 211 ? 5.773 33.906 5.516 1 97.75 211 GLU A N 1
ATOM 1700 C CA . GLU A 1 211 ? 5.605 35.344 5.426 1 97.75 211 GLU A CA 1
ATOM 1701 C C . GLU A 1 211 ? 5.488 35.812 3.973 1 97.75 211 GLU A C 1
ATOM 1703 O O . GLU A 1 211 ? 4.586 36.594 3.629 1 97.75 211 GLU A O 1
ATOM 1708 N N . LYS A 1 212 ? 6.316 35.344 3.16 1 97.94 212 LYS A N 1
ATOM 1709 C CA . LYS A 1 212 ? 6.391 35.812 1.776 1 97.94 212 LYS A CA 1
ATOM 1710 C C . LYS A 1 212 ? 5.195 35.312 0.968 1 97.94 212 LYS A C 1
ATOM 1712 O O . LYS A 1 212 ? 4.691 36.031 0.096 1 97.94 212 LYS A O 1
ATOM 1717 N N . GLU A 1 213 ? 4.777 34.062 1.204 1 97.75 213 GLU A N 1
ATOM 1718 C CA . GLU A 1 213 ? 3.713 33.469 0.406 1 97.75 213 GLU A CA 1
ATOM 1719 C C . GLU A 1 213 ? 2.346 33.719 1.039 1 97.75 213 GLU A C 1
ATOM 1721 O O . GLU A 1 213 ? 1.317 33.344 0.465 1 97.75 213 GLU A O 1
ATOM 1726 N N . GLY A 1 214 ? 2.277 34.281 2.23 1 97.12 214 GLY A N 1
ATOM 1727 C CA . GLY A 1 214 ? 1.03 34.656 2.879 1 97.12 214 GLY A CA 1
ATOM 1728 C C . GLY A 1 214 ? 0.259 33.469 3.42 1 97.12 214 GLY A C 1
ATOM 1729 O O . GLY A 1 214 ? -0.968 33.406 3.307 1 97.12 214 GLY A O 1
ATOM 1730 N N . VAL A 1 215 ? 0.97 32.438 3.842 1 97.62 215 VAL A N 1
ATOM 1731 C CA . VAL A 1 215 ? 0.337 31.281 4.477 1 97.62 215 VAL A CA 1
ATOM 1732 C C . VAL A 1 215 ? 0.783 31.188 5.934 1 97.62 215 VAL A C 1
ATOM 1734 O O . VAL A 1 215 ? 1.712 31.875 6.352 1 97.62 215 VAL A O 1
ATOM 1737 N N . LYS A 1 216 ? 0.064 30.438 6.668 1 96.5 216 LYS A N 1
ATOM 1738 C CA . LYS A 1 216 ? 0.376 30.344 8.094 1 96.5 216 LYS A CA 1
ATOM 1739 C C . LYS A 1 216 ? 0.908 28.953 8.445 1 96.5 216 LYS A C 1
ATOM 1741 O O . LYS A 1 216 ? 0.188 27.969 8.336 1 96.5 216 LYS A O 1
ATOM 1746 N N . ILE A 1 217 ? 2.07 28.828 8.789 1 98.69 217 ILE A N 1
ATOM 1747 C CA . ILE A 1 217 ? 2.705 27.641 9.359 1 98.69 217 ILE A CA 1
ATOM 1748 C C . ILE A 1 217 ? 3.307 27.984 10.719 1 98.69 217 ILE A C 1
ATOM 1750 O O . ILE A 1 217 ? 4.148 28.875 10.828 1 98.69 217 ILE A O 1
ATOM 1754 N N . ARG A 1 218 ? 2.85 27.359 11.719 1 98.5 218 ARG A N 1
ATOM 1755 C CA . ARG A 1 218 ? 3.441 27.531 13.039 1 98.5 218 ARG A CA 1
ATOM 1756 C C . ARG A 1 218 ? 4.68 26.672 13.211 1 98.5 218 ARG A C 1
ATOM 1758 O O . ARG A 1 218 ? 4.645 25.469 12.938 1 98.5 218 ARG A O 1
ATOM 1765 N N . ILE A 1 219 ? 5.738 27.266 13.617 1 98.31 219 ILE A N 1
ATOM 1766 C CA . ILE A 1 219 ? 6.996 26.531 13.758 1 98.31 219 ILE A CA 1
ATOM 1767 C C . ILE A 1 219 ? 7.371 26.438 15.234 1 98.31 219 ILE A C 1
ATOM 1769 O O . ILE A 1 219 ? 7.141 27.375 16 1 98.31 219 ILE A O 1
ATOM 1773 N N . VAL A 1 220 ? 7.867 25.328 15.625 1 98.12 220 VAL A N 1
ATOM 1774 C CA . VAL A 1 220 ? 8.32 25.078 17 1 98.12 220 VAL A CA 1
ATOM 1775 C C . VAL A 1 220 ? 9.688 24.422 16.969 1 98.12 220 VAL A C 1
ATOM 1777 O O . VAL A 1 220 ? 9.852 23.328 16.406 1 98.12 220 VAL A O 1
ATOM 1780 N N . LYS A 1 221 ? 10.664 25.125 17.516 1 98 221 LYS A N 1
ATOM 1781 C CA . LYS A 1 221 ? 11.961 24.484 17.703 1 98 221 LYS A CA 1
ATOM 1782 C C . LYS A 1 221 ? 11.93 23.5 18.875 1 98 221 LYS A C 1
ATOM 1784 O O . LYS A 1 221 ? 11.633 23.891 20.016 1 98 221 LYS A O 1
ATOM 1789 N N . HIS A 1 222 ? 12.203 22.266 18.625 1 96.94 222 HIS A N 1
ATOM 1790 C CA . HIS A 1 222 ? 12.109 21.266 19.672 1 96.94 222 HIS A CA 1
ATOM 1791 C C . HIS A 1 222 ? 13.008 20.062 19.359 1 96.94 222 HIS A C 1
ATOM 1793 O O . HIS A 1 222 ? 13.133 19.672 18.203 1 96.94 222 HIS A O 1
ATOM 1799 N N . ASP A 1 223 ? 13.695 19.578 20.375 1 95.44 223 ASP A N 1
ATOM 1800 C CA . ASP A 1 223 ? 14.406 18.297 20.328 1 95.44 223 ASP A CA 1
ATOM 1801 C C . ASP A 1 223 ? 13.461 17.141 20.594 1 95.44 223 ASP A C 1
ATOM 1803 O O . ASP A 1 223 ? 13.031 16.922 21.734 1 95.44 223 ASP A O 1
ATOM 1807 N N . LEU A 1 224 ? 13.211 16.359 19.562 1 95.25 224 LEU A N 1
ATOM 1808 C CA . LEU A 1 224 ? 12.203 15.305 19.641 1 95.25 224 LEU A CA 1
ATOM 1809 C C . LEU A 1 224 ? 12.617 14.211 20.609 1 95.25 224 LEU A C 1
ATOM 1811 O O . LEU A 1 224 ? 11.82 13.328 20.953 1 95.25 224 LEU A O 1
ATOM 1815 N N . ARG A 1 225 ? 13.891 14.219 21.062 1 93.62 225 ARG A N 1
ATOM 1816 C CA . ARG A 1 225 ? 14.305 13.289 22.109 1 93.62 225 ARG A CA 1
ATOM 1817 C C . ARG A 1 225 ? 13.602 13.594 23.438 1 93.62 225 ARG A C 1
ATOM 1819 O O . ARG A 1 225 ? 13.562 12.75 24.328 1 93.62 225 ARG A O 1
ATOM 1826 N N . LYS A 1 226 ? 13.07 14.734 23.469 1 94.19 226 LYS A N 1
ATOM 1827 C CA . LYS A 1 226 ? 12.305 15.18 24.641 1 94.19 226 LYS A CA 1
ATOM 1828 C C . LYS A 1 226 ? 10.805 15.086 24.375 1 94.19 226 LYS A C 1
ATOM 1830 O O . LYS A 1 226 ? 10.367 15.094 23.219 1 94.19 226 LYS A O 1
ATOM 1835 N N . GLU A 1 227 ? 10.047 15.062 25.438 1 94 227 GLU A N 1
ATOM 1836 C CA . GLU A 1 227 ? 8.594 15.008 25.312 1 94 227 GLU A CA 1
ATOM 1837 C C . GLU A 1 227 ? 8.062 16.25 24.594 1 94 227 GLU A C 1
ATOM 1839 O O . GLU A 1 227 ? 8.633 17.328 24.719 1 94 227 GLU A O 1
ATOM 1844 N N . MET A 1 228 ? 7.023 16.031 23.906 1 96.94 228 MET A N 1
ATOM 1845 C CA . MET A 1 228 ? 6.426 17.156 23.172 1 96.94 228 MET A CA 1
ATOM 1846 C C . MET A 1 228 ? 5.898 18.203 24.141 1 96.94 228 MET A C 1
ATOM 1848 O O . MET A 1 228 ? 5.355 17.875 25.203 1 96.94 228 MET A O 1
ATOM 1852 N N . PRO A 1 229 ? 5.969 19.438 23.75 1 96.69 229 PRO A N 1
ATOM 1853 C CA . PRO A 1 229 ? 5.336 20.484 24.578 1 96.69 229 PRO A CA 1
ATOM 1854 C C . PRO A 1 229 ? 3.848 20.234 24.797 1 96.69 229 PRO A C 1
ATOM 1856 O O . PRO A 1 229 ? 3.156 19.75 23.891 1 96.69 229 PRO A O 1
ATOM 1859 N N . GLU A 1 230 ? 3.365 20.625 25.922 1 96.94 230 GLU A N 1
ATOM 1860 C CA . GLU A 1 230 ? 1.987 20.359 26.328 1 96.94 230 GLU A CA 1
ATOM 1861 C C . GLU A 1 230 ? 0.996 20.938 25.328 1 96.94 230 GLU A C 1
ATOM 1863 O O . GLU A 1 230 ? -0.055 20.359 25.078 1 96.94 230 GLU A O 1
ATOM 1868 N N . GLU A 1 231 ? 1.328 22.031 24.797 1 95.81 231 GLU A N 1
ATOM 1869 C CA . GLU A 1 231 ? 0.419 22.734 23.891 1 95.81 231 GLU A CA 1
ATOM 1870 C C . GLU A 1 231 ? 0.231 21.969 22.594 1 95.81 231 GLU A C 1
ATOM 1872 O O . GLU A 1 231 ? -0.72 22.219 21.844 1 95.81 231 GLU A O 1
ATOM 1877 N N . LEU A 1 232 ? 1.106 21.078 22.297 1 97.81 232 LEU A N 1
ATOM 1878 C CA . LEU A 1 232 ? 1.038 20.344 21.047 1 97.81 232 LEU A CA 1
ATOM 1879 C C . LEU A 1 232 ? 0.402 18.969 21.25 1 97.81 232 LEU A C 1
ATOM 1881 O O . LEU A 1 232 ? 0.132 18.25 20.297 1 97.81 232 LEU A O 1
ATOM 1885 N N . LYS A 1 233 ? 0.146 18.609 22.438 1 98 233 LYS A N 1
ATOM 1886 C CA . LYS A 1 233 ? -0.357 17.266 22.719 1 98 233 LYS A CA 1
ATOM 1887 C C . LYS A 1 233 ? -1.865 17.188 22.5 1 98 233 LYS A C 1
ATOM 1889 O O . LYS A 1 233 ? -2.592 18.141 22.812 1 98 233 LYS A O 1
ATOM 1894 N N . ASN A 1 234 ? -2.354 16.078 21.953 1 96.88 234 ASN A N 1
ATOM 1895 C CA . ASN A 1 234 ? -3.756 15.703 21.828 1 96.88 234 ASN A CA 1
ATOM 1896 C C . ASN A 1 234 ? -4.551 16.75 21.047 1 96.88 234 ASN A C 1
ATOM 1898 O O . ASN A 1 234 ? -5.711 17.016 21.359 1 96.88 234 ASN A O 1
ATOM 1902 N N . ASN A 1 235 ? -3.936 17.375 20.062 1 95.62 235 ASN A N 1
ATOM 1903 C CA . ASN A 1 235 ? -4.59 18.516 19.422 1 95.62 235 ASN A CA 1
ATOM 1904 C C . ASN A 1 235 ? -4.551 18.406 17.906 1 95.62 235 ASN A C 1
ATOM 1906 O O . ASN A 1 235 ? -4.848 19.375 17.203 1 95.62 235 ASN A O 1
ATOM 1910 N N . PHE A 1 236 ? -4.145 17.297 17.422 1 98.44 236 PHE A N 1
ATOM 1911 C CA . PHE A 1 236 ? -3.971 17.203 15.977 1 98.44 236 PHE A CA 1
ATOM 1912 C C . PHE A 1 236 ? -4.734 16 15.422 1 98.44 236 PHE A C 1
ATOM 1914 O O . PHE A 1 236 ? -5.035 15.062 16.156 1 98.44 236 PHE A O 1
ATOM 1921 N N . ASP A 1 237 ? -5.035 16.094 14.102 1 97.69 237 ASP A N 1
ATOM 1922 C CA . ASP A 1 237 ? -5.742 15.023 13.398 1 97.69 237 ASP A CA 1
ATOM 1923 C C . ASP A 1 237 ? -4.766 14.148 12.609 1 97.69 237 ASP A C 1
ATOM 1925 O O . ASP A 1 237 ? -5.012 12.953 12.414 1 97.69 237 ASP A O 1
ATOM 1929 N N . VAL A 1 238 ? -3.76 14.781 12.102 1 98.75 238 VAL A N 1
ATOM 1930 C CA . VAL A 1 238 ? -2.838 14.133 11.172 1 98.75 238 VAL A CA 1
ATOM 1931 C C . VAL A 1 238 ? -1.403 14.539 11.5 1 98.75 238 VAL A C 1
ATOM 1933 O O . VAL A 1 238 ? -1.143 15.695 11.844 1 98.75 238 VAL A O 1
ATOM 1936 N N . PHE A 1 239 ? -0.485 13.641 11.414 1 98.81 239 PHE A N 1
ATOM 1937 C CA . PHE A 1 239 ? 0.913 14.055 11.391 1 98.81 239 PHE A CA 1
ATOM 1938 C C . PHE A 1 239 ? 1.667 13.352 10.266 1 98.81 239 PHE A C 1
ATOM 1940 O O . PHE A 1 239 ? 1.211 12.336 9.75 1 98.81 239 PHE A O 1
ATOM 1947 N N . SER A 1 240 ? 2.727 13.922 9.82 1 98.88 240 SER A N 1
ATOM 1948 C CA . SER A 1 240 ? 3.637 13.375 8.82 1 98.88 240 SER A CA 1
ATOM 1949 C C . SER A 1 240 ? 5.074 13.367 9.328 1 98.88 240 SER A C 1
ATOM 1951 O O . SER A 1 240 ? 5.504 14.297 10.008 1 98.88 240 SER A O 1
ATOM 1953 N N . THR A 1 241 ? 5.793 12.336 9.023 1 98.5 241 THR A N 1
ATOM 1954 C CA . THR A 1 241 ? 7.184 12.273 9.461 1 98.5 241 THR A CA 1
ATOM 1955 C C . THR A 1 241 ? 8.016 11.422 8.516 1 98.5 241 THR A C 1
ATOM 1957 O O . THR A 1 241 ? 7.484 10.516 7.855 1 98.5 241 THR A O 1
ATOM 1960 N N . ASP A 1 242 ? 9.18 11.734 8.297 1 96.19 242 ASP A N 1
ATOM 1961 C CA . ASP A 1 242 ? 10.266 10.969 7.691 1 96.19 242 ASP A CA 1
ATOM 1962 C C . ASP A 1 242 ? 11.398 10.742 8.688 1 96.19 242 ASP A C 1
ATOM 1964 O O . ASP A 1 242 ? 12.445 11.391 8.594 1 96.19 242 ASP A O 1
ATOM 1968 N N . PRO A 1 243 ? 11.25 9.828 9.594 1 95.62 243 PRO A N 1
ATOM 1969 C CA . PRO A 1 243 ? 12.141 9.68 10.75 1 95.62 243 PRO A CA 1
ATOM 1970 C C . PRO A 1 243 ? 13.508 9.109 10.375 1 95.62 243 PRO A C 1
ATOM 1972 O O . PRO A 1 243 ? 13.703 8.672 9.234 1 95.62 243 PRO A O 1
ATOM 1975 N N . PRO A 1 244 ? 14.438 9.211 11.359 1 91.19 244 PRO A N 1
ATOM 1976 C CA . PRO A 1 244 ? 15.68 8.477 11.141 1 91.19 244 PRO A CA 1
ATOM 1977 C C . PRO A 1 244 ? 15.445 6.996 10.852 1 91.19 244 PRO A C 1
ATOM 1979 O O . PRO A 1 244 ? 14.531 6.391 11.406 1 91.19 244 PRO A O 1
ATOM 1982 N N . TYR A 1 245 ? 16.266 6.367 10.117 1 85.19 245 TYR A N 1
ATOM 1983 C CA . TYR A 1 245 ? 15.992 5.035 9.594 1 85.19 245 TYR A CA 1
ATOM 1984 C C . TYR A 1 245 ? 16.438 3.961 10.578 1 85.19 245 TYR A C 1
ATOM 1986 O O . TYR A 1 245 ? 16.562 2.789 10.211 1 85.19 245 TYR A O 1
ATOM 1994 N N . THR A 1 246 ? 16.656 4.301 11.82 1 89.44 246 THR A N 1
ATOM 1995 C CA . THR A 1 246 ? 16.844 3.324 12.883 1 89.44 246 THR A CA 1
ATOM 1996 C C . THR A 1 246 ? 15.5 2.961 13.516 1 89.44 246 THR A C 1
ATOM 1998 O O . THR A 1 246 ? 14.555 3.752 13.484 1 89.44 246 THR A O 1
ATOM 2001 N N . ILE A 1 247 ? 15.43 1.798 14.102 1 91.88 247 ILE A N 1
ATOM 2002 C CA . ILE A 1 247 ? 14.188 1.346 14.727 1 91.88 247 ILE A CA 1
ATOM 2003 C C . ILE A 1 247 ? 13.82 2.287 15.875 1 91.88 247 ILE A C 1
ATOM 2005 O O . ILE A 1 247 ? 12.656 2.666 16.016 1 91.88 247 ILE A O 1
ATOM 2009 N N . ASP A 1 248 ? 14.773 2.693 16.625 1 93.44 248 ASP A N 1
ATOM 2010 C CA . ASP A 1 248 ? 14.508 3.592 17.75 1 93.44 248 ASP A CA 1
ATOM 2011 C C . ASP A 1 248 ? 14.109 4.98 17.25 1 93.44 248 ASP A C 1
ATOM 2013 O O . ASP A 1 248 ? 13.289 5.652 17.891 1 93.44 248 ASP A O 1
ATOM 2017 N N . GLY A 1 249 ? 14.758 5.379 16.188 1 94.25 249 GLY A N 1
ATOM 2018 C CA . GLY A 1 249 ? 14.336 6.633 15.578 1 94.25 249 GLY A CA 1
ATOM 2019 C C . GLY A 1 249 ? 12.891 6.613 15.109 1 94.25 249 GLY A C 1
ATOM 2020 O O . GLY A 1 249 ? 12.141 7.555 15.359 1 94.25 249 GLY A O 1
ATOM 2021 N N . LEU A 1 250 ? 12.547 5.539 14.492 1 95.94 250 LEU A N 1
ATOM 2022 C CA . LEU A 1 250 ? 11.172 5.352 14.039 1 95.94 250 LEU A CA 1
ATOM 2023 C C . LEU A 1 250 ? 10.203 5.375 15.219 1 95.94 250 LEU A C 1
ATOM 2025 O O . LEU A 1 250 ? 9.203 6.094 15.188 1 95.94 250 LEU A O 1
ATOM 2029 N N . LYS A 1 251 ? 10.484 4.633 16.219 1 96.62 251 LYS A N 1
ATOM 2030 C CA . LYS A 1 251 ? 9.633 4.547 17.406 1 96.62 251 LYS A CA 1
ATOM 2031 C C . LYS A 1 251 ? 9.445 5.914 18.047 1 96.62 251 LYS A C 1
ATOM 2033 O O . LYS A 1 251 ? 8.328 6.281 18.422 1 96.62 251 LYS A O 1
ATOM 2038 N N . LEU A 1 252 ? 10.523 6.594 18.172 1 96.94 252 LEU A N 1
ATOM 2039 C CA . LEU A 1 252 ? 10.484 7.887 18.844 1 96.94 252 LEU A CA 1
ATOM 2040 C C . LEU A 1 252 ? 9.625 8.883 18.078 1 96.94 252 LEU A C 1
ATOM 2042 O O . LEU A 1 252 ? 8.734 9.516 18.656 1 96.94 252 LEU A O 1
ATOM 2046 N N . PHE A 1 253 ? 9.906 9.031 16.812 1 97.81 253 PHE A N 1
ATOM 2047 C CA . PHE A 1 253 ? 9.195 10.023 16.016 1 97.81 253 PHE A CA 1
ATOM 2048 C C . PHE A 1 253 ? 7.719 9.68 15.906 1 97.81 253 PHE A C 1
ATOM 2050 O O . PHE A 1 253 ? 6.859 10.555 16 1 97.81 253 PHE A O 1
ATOM 2057 N N . LEU A 1 254 ? 7.387 8.414 15.703 1 98.19 254 LEU A N 1
ATOM 2058 C CA . LEU A 1 254 ? 5.992 7.996 15.695 1 98.19 254 LEU A CA 1
ATOM 2059 C C . LEU A 1 254 ? 5.328 8.266 17.031 1 98.19 254 LEU A C 1
ATOM 2061 O O . LEU A 1 254 ? 4.18 8.711 17.094 1 98.19 254 LEU A O 1
ATOM 2065 N N . SER A 1 255 ? 6.027 8.023 18.094 1 98.25 255 SER A N 1
ATOM 2066 C CA . SER A 1 255 ? 5.48 8.25 19.422 1 98.25 255 SER A CA 1
ATOM 2067 C C . SER A 1 255 ? 5.207 9.727 19.672 1 98.25 255 SER A C 1
ATOM 2069 O O . SER A 1 255 ? 4.203 10.086 20.297 1 98.25 255 SER A O 1
ATOM 2071 N N . ARG A 1 256 ? 6.129 10.547 19.219 1 98.5 256 ARG A N 1
ATOM 2072 C CA . ARG A 1 256 ? 5.883 11.977 19.344 1 98.5 256 ARG A CA 1
ATOM 2073 C C . ARG A 1 256 ? 4.645 12.383 18.547 1 98.5 256 ARG A C 1
ATOM 2075 O O . ARG A 1 256 ? 3.865 13.227 19 1 98.5 256 ARG A O 1
ATOM 2082 N N . GLY A 1 257 ? 4.492 11.812 17.297 1 98.62 257 GLY A N 1
ATOM 2083 C CA . GLY A 1 257 ? 3.262 12.016 16.562 1 98.62 257 GLY A CA 1
ATOM 2084 C C . GLY A 1 257 ? 2.023 11.57 17.312 1 98.62 257 GLY A C 1
ATOM 2085 O O . GLY A 1 257 ? 1.005 12.266 17.312 1 98.62 257 GLY A O 1
ATOM 2086 N N . VAL A 1 258 ? 2.121 10.438 17.953 1 98.5 258 VAL A N 1
ATOM 2087 C CA . VAL A 1 258 ? 1.014 9.891 18.734 1 98.5 258 VAL A CA 1
ATOM 2088 C C . VAL A 1 258 ? 0.655 10.852 19.875 1 98.5 258 VAL A C 1
ATOM 2090 O O . VAL A 1 258 ? -0.525 11.07 20.156 1 98.5 258 VAL A O 1
ATOM 2093 N N . GLU A 1 259 ? 1.645 11.422 20.547 1 98.31 259 GLU A N 1
ATOM 2094 C CA . GLU A 1 259 ? 1.393 12.414 21.594 1 98.31 259 GLU A CA 1
ATOM 2095 C C . GLU A 1 259 ? 0.563 13.578 21.062 1 98.31 259 GLU A C 1
ATOM 2097 O O . GLU A 1 259 ? -0.292 14.109 21.766 1 98.31 259 GLU A O 1
ATOM 2102 N N . CYS A 1 260 ? 0.858 13.938 19.875 1 98.62 260 CYS A N 1
ATOM 2103 C CA . CYS A 1 260 ? 0.163 15.07 19.266 1 98.62 260 CYS A CA 1
ATOM 2104 C C . CYS A 1 260 ? -1.258 14.688 18.875 1 98.62 260 CYS A C 1
ATOM 2106 O O . CYS A 1 260 ? -2.176 15.508 18.969 1 98.62 260 CYS A O 1
ATOM 2108 N N . LEU A 1 261 ? -1.428 13.477 18.375 1 98.12 261 LEU A N 1
ATOM 2109 C CA . LEU A 1 261 ? -2.738 13 17.953 1 98.12 261 LEU A CA 1
ATOM 2110 C C . LEU A 1 261 ? -3.648 12.766 19.141 1 98.12 261 LEU A C 1
ATOM 2112 O O . LEU A 1 261 ? -4.836 13.094 19.109 1 98.12 261 LEU A O 1
ATOM 2116 N N . GLY A 1 262 ? -3.113 12.164 20.203 1 96.31 262 GLY A N 1
ATOM 2117 C CA . GLY A 1 262 ? -3.914 11.656 21.297 1 96.31 262 GLY A CA 1
ATOM 2118 C C . GLY A 1 262 ? -4.363 10.219 21.094 1 96.31 262 GLY A C 1
ATOM 2119 O O . GLY A 1 262 ? -3.537 9.336 20.859 1 96.31 262 GLY A O 1
ATOM 2120 N N . GLU A 1 263 ? -5.676 9.984 21.047 1 94.19 263 GLU A N 1
ATOM 2121 C CA . GLU A 1 263 ? -6.199 8.625 21.031 1 94.19 263 GLU A CA 1
ATOM 2122 C C . GLU A 1 263 ? -6.379 8.109 19.609 1 94.19 263 GLU A C 1
ATOM 2124 O O . GLU A 1 263 ? -6.355 6.898 19.375 1 94.19 263 GLU A O 1
ATOM 2129 N N . GLU A 1 264 ? -6.637 8.992 18.719 1 95.38 264 GLU A N 1
ATOM 2130 C CA . GLU A 1 264 ? -6.906 8.555 17.359 1 95.38 264 GLU A CA 1
ATOM 2131 C C . GLU A 1 264 ? -6.395 9.57 16.344 1 95.38 264 GLU A C 1
ATOM 2133 O O . GLU A 1 264 ? -6.203 10.742 16.672 1 95.38 264 GLU A O 1
ATOM 2138 N N . GLY A 1 265 ? -6.121 9.125 15.141 1 96.94 265 GLY A N 1
ATOM 2139 C CA . GLY A 1 265 ? -5.676 10 14.07 1 96.94 265 GLY A CA 1
ATOM 2140 C C . GLY A 1 265 ? -4.977 9.266 12.945 1 96.94 265 GLY A C 1
ATOM 2141 O O . GLY A 1 265 ? -5.078 8.039 12.844 1 96.94 265 GLY A O 1
ATOM 2142 N N . VAL A 1 266 ? -4.363 10.055 12.062 1 98.31 266 VAL A N 1
ATOM 2143 C CA . VAL A 1 266 ? -3.738 9.492 10.867 1 98.31 266 VAL A CA 1
ATOM 2144 C C . VAL A 1 266 ? -2.271 9.914 10.805 1 98.31 266 VAL A C 1
ATOM 2146 O O . VAL A 1 266 ? -1.929 11.047 11.156 1 98.31 266 VAL A O 1
ATOM 2149 N N . ALA A 1 267 ? -1.439 9.008 10.414 1 98.81 267 ALA A N 1
ATOM 2150 C CA . ALA A 1 267 ? -0.021 9.297 10.219 1 98.81 267 ALA A CA 1
ATOM 2151 C C . ALA A 1 267 ? 0.414 8.977 8.797 1 98.81 267 ALA A C 1
ATOM 2153 O O . ALA A 1 267 ? -0.018 7.98 8.219 1 98.81 267 ALA A O 1
ATOM 2154 N N . TYR A 1 268 ? 1.144 9.82 8.219 1 98.88 268 TYR A N 1
ATOM 2155 C CA . TYR A 1 268 ? 1.867 9.539 6.984 1 98.88 268 TYR A CA 1
ATOM 2156 C C . TYR A 1 268 ? 3.348 9.312 7.258 1 98.88 268 TYR A C 1
ATOM 2158 O O . TYR A 1 268 ? 4.07 10.242 7.617 1 98.88 268 TYR A O 1
ATOM 2166 N N . LEU A 1 269 ? 3.785 8.109 7.074 1 98.75 269 LEU A N 1
ATOM 2167 C CA . LEU A 1 269 ? 5.148 7.691 7.383 1 98.75 269 LEU A CA 1
ATOM 2168 C C . LEU A 1 269 ? 5.949 7.465 6.102 1 98.75 269 LEU A C 1
ATOM 2170 O O . LEU A 1 269 ? 5.574 6.633 5.27 1 98.75 269 LEU A O 1
ATOM 2174 N N . SER A 1 270 ? 6.91 8.242 5.883 1 97.19 270 SER A N 1
ATOM 2175 C CA . SER A 1 270 ? 7.93 7.953 4.879 1 97.19 270 SER A CA 1
ATOM 2176 C C . SER A 1 270 ? 9.117 7.219 5.496 1 97.19 270 SER A C 1
ATOM 2178 O O . SER A 1 270 ? 9.641 7.633 6.531 1 97.19 270 SER A O 1
ATOM 2180 N N . TYR A 1 271 ? 9.516 6.125 4.93 1 94.5 271 TYR A N 1
ATOM 2181 C CA . TYR A 1 271 ? 10.57 5.312 5.527 1 94.5 271 TYR A CA 1
ATOM 2182 C C . TYR A 1 271 ? 11.25 4.445 4.477 1 94.5 271 TYR A C 1
ATOM 2184 O O . TYR A 1 271 ? 10.656 4.117 3.449 1 94.5 271 TYR A O 1
ATOM 2192 N N . SER A 1 272 ? 12.438 4.117 4.703 1 88.81 272 SER A N 1
ATOM 2193 C CA . SER A 1 272 ? 13.258 3.389 3.736 1 88.81 272 SER A CA 1
ATOM 2194 C C . SER A 1 272 ? 12.797 1.94 3.604 1 88.81 272 SER A C 1
ATOM 2196 O O . SER A 1 272 ? 12.234 1.372 4.543 1 88.81 272 SER A O 1
ATOM 2198 N N . HIS A 1 273 ? 13.016 1.413 2.432 1 86.81 273 HIS A N 1
ATOM 2199 C CA . HIS A 1 273 ? 12.883 -0.028 2.256 1 86.81 273 HIS A CA 1
ATOM 2200 C C . HIS A 1 273 ? 13.945 -0.78 3.053 1 86.81 273 HIS A C 1
ATOM 2202 O O . HIS A 1 273 ? 15.102 -0.346 3.125 1 86.81 273 HIS A O 1
ATOM 2208 N N . LYS A 1 274 ? 13.555 -1.779 3.752 1 85.62 274 LYS A N 1
ATOM 2209 C CA . LYS A 1 274 ? 14.461 -2.512 4.633 1 85.62 274 LYS A CA 1
ATOM 2210 C C . LYS A 1 274 ? 14.453 -4.004 4.309 1 85.62 274 LYS A C 1
ATOM 2212 O O . LYS A 1 274 ? 13.531 -4.496 3.65 1 85.62 274 LYS A O 1
ATOM 2217 N N . PRO A 1 275 ? 15.562 -4.629 4.738 1 86.56 275 PRO A N 1
ATOM 2218 C CA . PRO A 1 275 ? 15.484 -6.094 4.688 1 86.56 275 PRO A CA 1
ATOM 2219 C C . PRO A 1 275 ? 14.305 -6.648 5.477 1 86.56 275 PRO A C 1
ATOM 2221 O O . PRO A 1 275 ? 13.797 -5.988 6.383 1 86.56 275 PRO A O 1
ATOM 2224 N N . ILE A 1 276 ? 13.906 -7.84 5.176 1 89.5 276 ILE A N 1
ATOM 2225 C CA . ILE A 1 276 ? 12.672 -8.438 5.668 1 89.5 276 ILE A CA 1
ATOM 2226 C C . ILE A 1 276 ? 12.68 -8.469 7.195 1 89.5 276 ILE A C 1
ATOM 2228 O O . ILE A 1 276 ? 11.688 -8.125 7.836 1 89.5 276 ILE A O 1
ATOM 2232 N N . ASP A 1 277 ? 13.789 -8.812 7.812 1 89.56 277 ASP A N 1
ATOM 2233 C CA . ASP A 1 277 ? 13.859 -8.938 9.266 1 89.56 277 ASP A CA 1
ATOM 2234 C C . ASP A 1 277 ? 13.648 -7.582 9.938 1 89.56 277 ASP A C 1
ATOM 2236 O O . ASP A 1 277 ? 12.945 -7.488 10.945 1 89.56 277 ASP A O 1
ATOM 2240 N N . GLU A 1 278 ? 14.273 -6.57 9.398 1 91.62 278 GLU A N 1
ATOM 2241 C CA . GLU A 1 278 ? 14.102 -5.227 9.945 1 91.62 278 GLU A CA 1
ATOM 2242 C C . GLU A 1 278 ? 12.695 -4.699 9.672 1 91.62 278 GLU A C 1
ATOM 2244 O O . GLU A 1 278 ? 12.109 -4.012 10.516 1 91.62 278 GLU A O 1
ATOM 2249 N N . TRP A 1 279 ? 12.25 -5.059 8.547 1 93.62 279 TRP A N 1
ATOM 2250 C CA . TRP A 1 279 ? 10.906 -4.621 8.164 1 93.62 279 TRP A CA 1
ATOM 2251 C C . TRP A 1 279 ? 9.852 -5.25 9.07 1 93.62 279 TRP A C 1
ATOM 2253 O O . TRP A 1 279 ? 8.852 -4.613 9.406 1 93.62 279 TRP A O 1
ATOM 2263 N N . LEU A 1 280 ? 10.031 -6.488 9.406 1 94.81 280 LEU A N 1
ATOM 2264 C CA . LEU A 1 280 ? 9.148 -7.152 10.359 1 94.81 280 LEU A CA 1
ATOM 2265 C C . LEU A 1 280 ? 9.117 -6.402 11.688 1 94.81 280 LEU A C 1
ATOM 2267 O O . LEU A 1 280 ? 8.047 -6.191 12.258 1 94.81 280 LEU A O 1
ATOM 2271 N N . LYS A 1 281 ? 10.281 -5.996 12.117 1 94.5 281 LYS A N 1
ATOM 2272 C CA . LYS A 1 281 ? 10.367 -5.254 13.367 1 94.5 281 LYS A CA 1
ATOM 2273 C C . LYS A 1 281 ? 9.656 -3.908 13.258 1 94.5 281 LYS A C 1
ATOM 2275 O O . LYS A 1 281 ? 8.945 -3.502 14.18 1 94.5 281 LYS A O 1
ATOM 2280 N N . VAL A 1 282 ? 9.859 -3.258 12.164 1 96 282 VAL A N 1
ATOM 2281 C CA . VAL A 1 282 ? 9.227 -1.97 11.914 1 96 282 VAL A CA 1
ATOM 2282 C C . VAL A 1 282 ? 7.707 -2.119 11.992 1 96 282 VAL A C 1
ATOM 2284 O O . VAL A 1 282 ? 7.035 -1.352 12.688 1 96 282 VAL A O 1
ATOM 2287 N N . GLN A 1 283 ? 7.172 -3.096 11.312 1 96.88 283 GLN A N 1
ATOM 2288 C CA . GLN A 1 283 ? 5.723 -3.275 11.258 1 96.88 283 GLN A CA 1
ATOM 2289 C C . GLN A 1 283 ? 5.18 -3.764 12.594 1 96.88 283 GLN A C 1
ATOM 2291 O O . GLN A 1 283 ? 4.059 -3.42 12.977 1 96.88 283 GLN A O 1
ATOM 2296 N N . GLU A 1 284 ? 5.969 -4.492 13.336 1 95.88 284 GLU A N 1
ATOM 2297 C CA . GLU A 1 284 ? 5.594 -4.867 14.695 1 95.88 284 GLU A CA 1
ATOM 2298 C C . GLU A 1 284 ? 5.441 -3.635 15.586 1 95.88 284 GLU A C 1
ATOM 2300 O O . GLU A 1 284 ? 4.477 -3.531 16.344 1 95.88 284 GLU A O 1
ATOM 2305 N N . GLU A 1 285 ? 6.418 -2.738 15.516 1 96.25 285 GLU A N 1
ATOM 2306 C CA . GLU A 1 285 ? 6.383 -1.537 16.344 1 96.25 285 GLU A CA 1
ATOM 2307 C C . GLU A 1 285 ? 5.199 -0.646 15.977 1 96.25 285 GLU A C 1
ATOM 2309 O O . GLU A 1 285 ? 4.578 -0.039 16.844 1 96.25 285 GLU A O 1
ATOM 2314 N N . ILE A 1 286 ? 4.883 -0.53 14.703 1 97.5 286 ILE A N 1
ATOM 2315 C CA . ILE A 1 286 ? 3.727 0.228 14.234 1 97.5 286 ILE A CA 1
ATOM 2316 C C . ILE A 1 286 ? 2.451 -0.351 14.844 1 97.5 286 ILE A C 1
ATOM 2318 O O . ILE A 1 286 ? 1.612 0.389 15.359 1 97.5 286 ILE A O 1
ATOM 2322 N N . THR A 1 287 ? 2.352 -1.677 14.82 1 95.94 287 THR A N 1
ATOM 2323 C CA . THR A 1 287 ? 1.176 -2.363 15.344 1 95.94 287 THR A CA 1
ATOM 2324 C C . THR A 1 287 ? 1.072 -2.189 16.859 1 95.94 287 THR A C 1
ATOM 2326 O O . THR A 1 287 ? -0.023 -2.006 17.391 1 95.94 287 THR A O 1
ATOM 2329 N N . LYS A 1 288 ? 2.172 -2.227 17.531 1 95.81 288 LYS A N 1
ATOM 2330 C CA . LYS A 1 288 ? 2.191 -2.07 18.984 1 95.81 288 LYS A CA 1
ATOM 2331 C C . LYS A 1 288 ? 1.649 -0.706 19.391 1 95.81 288 LYS A C 1
ATOM 2333 O O . LYS A 1 288 ? 1.129 -0.549 20.5 1 95.81 288 LYS A O 1
ATOM 2338 N N . MET A 1 289 ? 1.74 0.265 18.547 1 97.75 289 MET A N 1
ATOM 2339 C CA . MET A 1 289 ? 1.23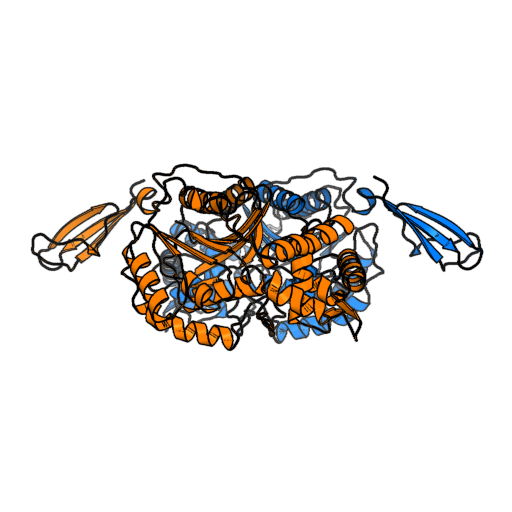9 1.605 18.844 1 97.75 289 MET A CA 1
ATOM 2340 C C . MET A 1 289 ? -0.231 1.73 18.453 1 97.75 289 MET A C 1
ATOM 2342 O O . MET A 1 289 ? -0.827 2.799 18.594 1 97.75 289 MET A O 1
ATOM 2346 N N . ASN A 1 290 ? -0.801 0.656 17.891 1 97.38 290 ASN A N 1
ATOM 2347 C CA . ASN A 1 290 ? -2.197 0.555 17.484 1 97.38 290 ASN A CA 1
ATOM 2348 C C . ASN A 1 290 ? -2.461 1.319 16.188 1 97.38 290 ASN A C 1
ATOM 2350 O O . ASN A 1 290 ? -3.535 1.896 16.016 1 97.38 290 ASN A O 1
ATOM 2354 N N . PHE A 1 291 ? -1.407 1.384 15.391 1 97.75 291 PHE A N 1
ATOM 2355 C CA . PHE A 1 291 ? -1.581 1.869 14.023 1 97.75 291 PHE A CA 1
ATOM 2356 C C . PHE A 1 291 ? -1.867 0.714 13.07 1 97.75 291 PHE A C 1
ATOM 2358 O O . PHE A 1 291 ? -1.267 -0.356 13.188 1 97.75 291 PHE A O 1
ATOM 2365 N N . VAL A 1 292 ? -2.748 0.945 12.164 1 96.81 292 VAL A N 1
ATOM 2366 C CA . VAL A 1 292 ? -2.971 0.04 11.039 1 96.81 292 VAL A CA 1
ATOM 2367 C C . VAL A 1 292 ? -2.381 0.643 9.766 1 96.81 292 VAL A C 1
ATOM 2369 O O . VAL A 1 292 ? -2.521 1.843 9.516 1 96.81 292 VAL A O 1
ATOM 2372 N N . ILE A 1 293 ? -1.641 -0.205 9.008 1 98.06 293 ILE A N 1
ATOM 2373 C CA . ILE A 1 293 ? -1.209 0.209 7.68 1 98.06 293 ILE A CA 1
ATOM 2374 C C . ILE A 1 293 ? -2.379 0.108 6.703 1 98.06 293 ILE A C 1
ATOM 2376 O O . ILE A 1 293 ? -2.777 -0.993 6.316 1 98.06 293 ILE A O 1
ATOM 2380 N N . SER A 1 294 ? -2.893 1.238 6.367 1 96.62 294 SER A N 1
ATOM 2381 C CA . SER A 1 294 ? -4.035 1.246 5.461 1 96.62 294 SER A CA 1
ATOM 2382 C C . SER A 1 294 ? -3.588 1.275 4.004 1 96.62 294 SER A C 1
ATOM 2384 O O . SER A 1 294 ? -4.332 0.865 3.111 1 96.62 294 SER A O 1
ATOM 2386 N N . GLU A 1 295 ? -2.504 1.816 3.809 1 97.19 295 GLU A N 1
ATOM 2387 C CA . GLU A 1 295 ? -1.884 1.927 2.492 1 97.19 295 GLU A CA 1
ATOM 2388 C C . GLU A 1 295 ? -0.362 1.959 2.6 1 97.19 295 GLU A C 1
ATOM 2390 O O . GLU A 1 295 ? 0.189 2.588 3.506 1 97.19 295 GLU A O 1
ATOM 2395 N N . LEU A 1 296 ? 0.271 1.242 1.8 1 97.94 296 LEU A N 1
ATOM 2396 C CA . LEU A 1 296 ? 1.726 1.251 1.694 1 97.94 296 LEU A CA 1
ATOM 2397 C C . LEU A 1 296 ? 2.164 1.259 0.234 1 97.94 296 LEU A C 1
ATOM 2399 O O . LEU A 1 296 ? 1.932 0.292 -0.494 1 97.94 296 LEU A O 1
ATOM 2403 N N . ILE A 1 297 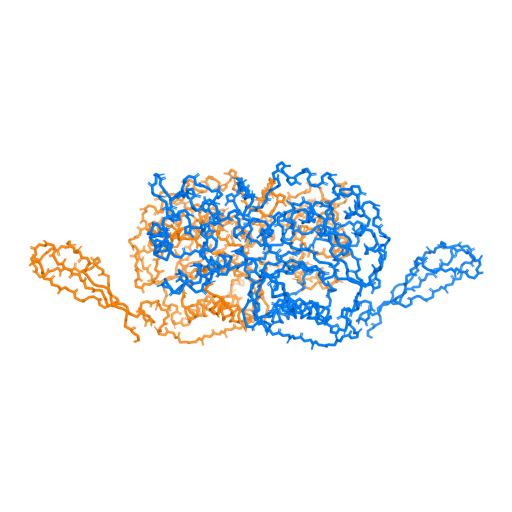? 2.758 2.318 -0.148 1 96.38 297 ILE A N 1
ATOM 2404 C CA . ILE A 1 297 ? 3.109 2.551 -1.545 1 96.38 297 ILE A CA 1
ATOM 2405 C C . ILE A 1 297 ? 4.629 2.592 -1.693 1 96.38 297 ILE A C 1
ATOM 2407 O O . ILE A 1 297 ? 5.27 3.566 -1.296 1 96.38 297 ILE A O 1
ATOM 2411 N N . PRO A 1 298 ? 5.188 1.581 -2.322 1 93.44 298 PRO A N 1
ATOM 2412 C CA . PRO A 1 298 ? 6.637 1.599 -2.535 1 93.44 298 PRO A CA 1
ATOM 2413 C C . PRO A 1 298 ? 7.07 2.633 -3.572 1 93.44 298 PRO A C 1
ATOM 2415 O O . PRO A 1 298 ? 6.27 3.037 -4.418 1 93.44 298 PRO A O 1
ATOM 2418 N N . ASN A 1 299 ? 8.258 3.09 -3.479 1 90.69 299 ASN A N 1
ATOM 2419 C CA . ASN A 1 299 ? 8.883 3.984 -4.453 1 90.69 299 ASN A CA 1
ATOM 2420 C C . ASN A 1 299 ? 8.055 5.254 -4.652 1 90.69 299 ASN A C 1
ATOM 2422 O O . ASN A 1 299 ? 7.891 5.723 -5.777 1 90.69 299 ASN A O 1
ATOM 2426 N N . PHE A 1 300 ? 7.484 5.742 -3.561 1 94.75 300 PHE A N 1
ATOM 2427 C CA . PHE A 1 300 ? 6.699 6.969 -3.605 1 94.75 300 PHE A CA 1
ATOM 2428 C C . PHE A 1 300 ? 7.598 8.195 -3.502 1 94.75 300 PHE A C 1
ATOM 2430 O O . PHE A 1 300 ? 7.375 9.195 -4.188 1 94.75 300 PHE A O 1
ATOM 2437 N N . ASN A 1 301 ? 8.555 8.086 -2.605 1 94.44 301 ASN A N 1
ATOM 2438 C CA . ASN A 1 301 ? 9.414 9.227 -2.299 1 94.44 301 ASN A CA 1
ATOM 2439 C C . ASN A 1 301 ? 10.711 9.18 -3.1 1 94.44 301 ASN A C 1
ATOM 2441 O O . ASN A 1 301 ? 11.367 8.141 -3.172 1 94.44 301 ASN A O 1
ATOM 2445 N N . TYR A 1 302 ? 11.039 10.281 -3.631 1 90.69 302 TYR A N 1
ATOM 2446 C CA . TYR A 1 302 ? 12.32 10.461 -4.301 1 90.69 302 TYR A CA 1
ATOM 2447 C C . TYR A 1 302 ? 13.156 11.531 -3.605 1 90.69 302 TYR A C 1
ATOM 2449 O O . TYR A 1 302 ? 12.625 12.562 -3.184 1 90.69 302 TYR A O 1
ATOM 2457 N N . TYR A 1 303 ? 14.391 11.328 -3.459 1 88.88 303 TYR A N 1
ATOM 2458 C CA . TYR A 1 303 ? 15.258 12.234 -2.721 1 88.88 303 TYR A CA 1
ATOM 2459 C C . TYR A 1 303 ? 16.375 12.758 -3.611 1 88.88 303 TYR A C 1
ATOM 2461 O O . TYR A 1 303 ? 16.766 12.109 -4.586 1 88.88 303 TYR A O 1
ATOM 2469 N N . GLU A 1 304 ? 16.812 14.023 -3.305 1 80.94 304 GLU A N 1
ATOM 2470 C CA . GLU A 1 304 ? 17.875 14.672 -4.055 1 80.94 304 GLU A CA 1
ATOM 2471 C C . GLU A 1 304 ? 19.25 14.117 -3.66 1 80.94 304 GLU A C 1
ATOM 2473 O O . GLU A 1 304 ? 19.453 13.719 -2.512 1 80.94 304 GLU A O 1
ATOM 2478 N N . GLY A 1 305 ? 20.281 14.391 -4.648 1 61.38 305 GLY A N 1
ATOM 2479 C CA . GLY A 1 305 ? 21.688 14.227 -4.367 1 61.38 305 GLY A CA 1
ATOM 2480 C C . GLY A 1 305 ? 22.062 12.812 -3.969 1 61.38 305 GLY A C 1
ATOM 2481 O O . GLY A 1 305 ? 23.234 12.484 -3.83 1 61.38 305 GLY A O 1
ATOM 2482 N N . SER A 1 306 ? 21.156 12.18 -3.27 1 49.84 306 SER A N 1
ATOM 2483 C CA . SER A 1 306 ? 21.719 11.039 -2.559 1 49.84 306 SER A CA 1
ATOM 2484 C C . SER A 1 306 ? 22.391 10.062 -3.521 1 49.84 306 SER A C 1
ATOM 2486 O O . SER A 1 306 ? 21.719 9.438 -4.344 1 49.84 306 SER A O 1
ATOM 2488 N N . GLU A 1 307 ? 23.422 10.516 -4.176 1 44.66 307 GLU A N 1
ATOM 2489 C CA . GLU A 1 307 ? 24.297 9.57 -4.871 1 44.66 307 GLU A CA 1
ATOM 2490 C C . GLU A 1 307 ? 24.188 8.172 -4.27 1 44.66 307 GLU A C 1
ATOM 2492 O O . GLU A 1 307 ? 24.438 7.176 -4.949 1 44.66 307 GLU A O 1
ATOM 2497 N N . ILE A 1 308 ? 24.328 8.102 -3.072 1 39.44 308 ILE A N 1
ATOM 2498 C CA . ILE A 1 308 ? 24.453 6.781 -2.455 1 39.44 308 ILE A CA 1
ATOM 2499 C C . ILE A 1 308 ? 23.172 5.984 -2.684 1 39.44 308 ILE A C 1
ATOM 2501 O O . ILE A 1 308 ? 23.219 4.805 -3.029 1 39.44 308 ILE A O 1
ATOM 2505 N N . ILE A 1 309 ? 22 6.383 -2.215 1 44.88 309 ILE A N 1
ATOM 2506 C CA . ILE A 1 309 ? 20.844 5.488 -2.211 1 44.88 309 ILE A CA 1
ATOM 2507 C C . ILE A 1 309 ? 19.938 5.797 -3.408 1 44.88 309 ILE A C 1
ATOM 2509 O O . ILE A 1 309 ? 19.719 6.965 -3.738 1 44.88 309 ILE A O 1
ATOM 2513 N N . GLY A 1 310 ? 20.359 5.246 -4.637 1 52.16 310 GLY A N 1
ATOM 2514 C CA . GLY A 1 310 ? 19.375 5.328 -5.695 1 52.16 310 GLY A CA 1
ATOM 2515 C C . GLY A 1 310 ? 18 5.742 -5.195 1 52.16 310 GLY A C 1
ATOM 2516 O O . GLY A 1 310 ? 17.031 5.73 -5.957 1 52.16 310 GLY A O 1
ATOM 2517 N N . ASN A 1 311 ? 17.75 6.43 -3.926 1 65.06 311 ASN A N 1
ATOM 2518 C CA . ASN A 1 311 ? 17.188 6.602 -2.592 1 65.06 311 ASN A CA 1
ATOM 2519 C C . ASN A 1 311 ? 15.68 6.809 -2.646 1 65.06 311 ASN A C 1
ATOM 2521 O O . ASN A 1 311 ? 15.188 7.914 -2.395 1 65.06 311 ASN A O 1
ATOM 2525 N N . THR A 1 312 ? 14.914 5.898 -3.25 1 85.31 312 THR A N 1
ATOM 2526 C CA . THR A 1 312 ? 13.469 5.965 -3.111 1 85.31 312 THR A CA 1
ATOM 2527 C C . THR A 1 312 ? 13.016 5.254 -1.841 1 85.31 312 THR A C 1
ATOM 2529 O O . THR A 1 312 ? 13.672 4.32 -1.374 1 85.31 312 THR A O 1
ATOM 2532 N N . THR A 1 313 ? 12.031 5.789 -1.244 1 92.5 313 THR A N 1
ATOM 2533 C CA . THR A 1 313 ? 11.43 5.168 -0.073 1 92.5 313 THR A CA 1
ATOM 2534 C C . THR A 1 313 ? 9.914 5.043 -0.246 1 92.5 313 THR A C 1
ATOM 2536 O O . THR A 1 313 ? 9.359 5.508 -1.245 1 92.5 313 THR A O 1
ATOM 2539 N N . PHE A 1 314 ? 9.297 4.32 0.661 1 94.19 314 PHE A N 1
ATOM 2540 C CA . PHE A 1 314 ? 7.848 4.16 0.589 1 94.19 314 PHE A CA 1
ATOM 2541 C C . PHE A 1 314 ? 7.145 5.199 1.457 1 94.19 314 PHE A C 1
ATOM 2543 O O . PHE A 1 314 ? 7.785 5.871 2.271 1 94.19 314 PHE A O 1
ATOM 2550 N N . ILE A 1 315 ? 5.871 5.41 1.212 1 97.81 315 ILE A N 1
ATOM 2551 C CA . ILE A 1 315 ? 4.988 6.121 2.127 1 97.81 315 ILE A CA 1
ATOM 2552 C C . ILE A 1 315 ? 3.889 5.184 2.619 1 97.81 315 ILE A C 1
ATOM 2554 O O . ILE A 1 315 ? 3.377 4.359 1.855 1 97.81 315 ILE A O 1
ATOM 2558 N N . ALA A 1 316 ? 3.611 5.227 3.879 1 98.5 316 ALA A N 1
ATOM 2559 C CA . ALA A 1 316 ? 2.512 4.469 4.469 1 98.5 316 ALA A CA 1
ATOM 2560 C C . ALA A 1 316 ? 1.49 5.398 5.117 1 98.5 316 ALA A C 1
ATOM 2562 O O . ALA A 1 316 ? 1.859 6.359 5.797 1 98.5 316 ALA A O 1
ATOM 2563 N N . ARG A 1 317 ? 0.262 5.199 4.793 1 98.5 317 ARG A N 1
ATOM 2564 C CA . ARG A 1 317 ? -0.831 5.816 5.535 1 98.5 317 ARG A CA 1
ATOM 2565 C C . ARG A 1 317 ? -1.273 4.934 6.699 1 98.5 317 ARG A C 1
ATOM 2567 O O . ARG A 1 317 ? -1.723 3.805 6.492 1 98.5 317 ARG A O 1
ATOM 2574 N N . LEU A 1 318 ? -1.058 5.441 7.891 1 98.56 318 LEU A N 1
ATOM 2575 C CA . LEU A 1 318 ? -1.384 4.711 9.109 1 98.56 318 LEU A CA 1
ATOM 2576 C C . LEU A 1 318 ? -2.615 5.305 9.789 1 98.56 318 LEU A C 1
ATOM 2578 O O . LEU A 1 318 ? -2.717 6.523 9.938 1 98.56 318 LEU A O 1
ATOM 2582 N N . ILE A 1 319 ? -3.541 4.496 10.117 1 97 319 ILE A N 1
ATOM 2583 C CA . ILE A 1 319 ? -4.73 4.922 10.852 1 97 319 ILE A CA 1
ATOM 2584 C C . ILE A 1 319 ? -4.746 4.273 12.234 1 97 319 ILE A C 1
ATOM 2586 O O . ILE A 1 319 ? -4.535 3.064 12.359 1 97 319 ILE A O 1
ATOM 2590 N N . GLY A 1 320 ? -4.961 5.102 13.227 1 95 320 GLY A N 1
ATOM 2591 C CA . GLY A 1 320 ? -4.863 4.562 14.578 1 95 320 GLY A CA 1
ATOM 2592 C C . GLY A 1 320 ? -6.066 4.891 15.438 1 95 320 GLY A C 1
ATOM 2593 O O . GLY A 1 320 ? -6.703 5.93 15.258 1 95 320 GLY A O 1
ATOM 2594 N N . LYS A 1 321 ? -6.371 3.988 16.297 1 93.38 321 LYS A N 1
ATOM 2595 C CA . LYS A 1 321 ? -7.32 4.129 17.406 1 93.38 321 LYS A CA 1
ATOM 2596 C C . LYS A 1 321 ? -6.73 3.596 18.703 1 93.38 321 LYS A C 1
ATOM 2598 O O . LYS A 1 321 ? -6.035 2.578 18.719 1 93.38 321 LYS A O 1
ATOM 2603 N N . ARG A 1 322 ? -7.07 4.312 19.844 1 95.31 322 ARG A N 1
ATOM 2604 C CA . ARG A 1 322 ? -6.477 3.977 21.125 1 95.31 322 ARG A CA 1
ATOM 2605 C C . ARG A 1 322 ? -4.957 3.896 21.031 1 95.31 322 ARG A C 1
ATOM 2607 O O . ARG A 1 322 ? -4.355 2.893 21.422 1 95.31 322 ARG A O 1
ATOM 2614 N N . LEU A 1 323 ? -4.41 4.875 20.484 1 97.44 323 LEU A N 1
ATOM 2615 C CA . LEU A 1 323 ? -2.982 4.93 20.172 1 97.44 323 LEU A CA 1
ATOM 2616 C C . LEU A 1 323 ? -2.156 4.898 21.453 1 97.44 323 LEU A C 1
ATOM 2618 O O . LEU A 1 323 ? -2.588 5.41 22.5 1 97.44 323 LEU A O 1
ATOM 2622 N N . LYS A 1 324 ? -1 4.324 21.328 1 96.44 324 LYS A N 1
ATOM 2623 C CA . LYS A 1 324 ? -0.077 4.195 22.453 1 96.44 324 LYS A CA 1
ATOM 2624 C C . LYS A 1 324 ? 1.335 4.617 22.047 1 96.44 324 LYS A C 1
ATOM 2626 O O . LYS A 1 324 ? 1.789 4.316 20.938 1 96.44 324 LYS A O 1
ATOM 2631 N N . VAL A 1 325 ? 1.909 5.309 22.969 1 95.94 325 VAL A N 1
ATOM 2632 C CA . VAL A 1 325 ? 3.314 5.652 22.781 1 95.94 325 VAL A CA 1
ATOM 2633 C C . VAL A 1 325 ? 4.188 4.422 23.016 1 95.94 325 VAL A C 1
ATOM 2635 O O . VAL A 1 325 ? 3.871 3.586 23.859 1 95.94 325 VAL A O 1
ATOM 2638 N N . ASN A 1 326 ? 5.188 4.266 22.25 1 94.5 326 ASN A N 1
ATOM 2639 C CA . ASN A 1 326 ? 6.172 3.195 22.344 1 94.5 326 ASN A CA 1
ATOM 2640 C C . ASN A 1 326 ? 7.582 3.705 22.062 1 94.5 326 ASN A C 1
ATOM 2642 O O . ASN A 1 326 ? 8.094 3.566 20.953 1 94.5 326 ASN A O 1
ATOM 2646 N N . ILE A 1 327 ? 8.234 4.141 23.125 1 92.75 327 ILE A N 1
ATOM 2647 C CA . ILE A 1 327 ? 9.539 4.773 22.969 1 92.75 327 ILE A CA 1
ATOM 2648 C C . ILE A 1 327 ? 10.633 3.84 23.484 1 92.75 327 ILE A C 1
ATOM 2650 O O . ILE A 1 327 ? 10.5 3.256 24.562 1 92.75 327 ILE A O 1
ATOM 2654 N N . GLY A 1 328 ? 11.57 3.641 22.672 1 90.44 328 GLY A N 1
ATOM 2655 C CA . GLY A 1 328 ? 12.75 2.902 23.078 1 90.44 328 GLY A CA 1
ATOM 2656 C C . GLY A 1 328 ? 13.898 3.799 23.516 1 90.44 328 GLY A C 1
ATOM 2657 O O . GLY A 1 328 ? 13.711 4.715 24.312 1 90.44 328 GLY A O 1
ATOM 2658 N N . ASP A 1 329 ? 15.102 3.477 23.016 1 85.5 329 ASP A N 1
ATOM 2659 C CA . ASP A 1 329 ? 16.281 4.293 23.297 1 85.5 329 ASP A CA 1
ATOM 2660 C C . ASP A 1 329 ? 16.188 5.645 22.594 1 85.5 329 ASP A C 1
ATOM 2662 O O . ASP A 1 329 ? 15.938 5.707 21.391 1 85.5 329 ASP A O 1
ATOM 2666 N N . THR A 1 330 ? 16.391 6.656 23.297 1 85.06 330 THR A N 1
ATOM 2667 C CA . THR A 1 330 ? 16.25 7.988 22.719 1 85.06 330 THR A CA 1
ATOM 2668 C C . THR A 1 330 ? 17.625 8.594 22.406 1 85.06 330 THR A C 1
ATOM 2670 O O . THR A 1 330 ? 17.719 9.641 21.781 1 85.06 330 THR A O 1
ATOM 2673 N N . GLU A 1 331 ? 18.609 7.957 22.781 1 81.62 331 GLU A N 1
ATOM 2674 C CA . GLU A 1 331 ? 19.938 8.508 22.594 1 81.62 331 GLU A CA 1
ATOM 2675 C C . GLU A 1 331 ? 20.547 8.078 21.266 1 81.62 331 GLU A C 1
ATOM 2677 O O . GLU A 1 331 ? 21.172 8.875 20.562 1 81.62 331 GLU A O 1
ATOM 2682 N N . LYS A 1 332 ? 20.359 6.867 20.906 1 79.5 332 LYS A N 1
ATOM 2683 C CA . LYS A 1 332 ? 20.953 6.336 19.688 1 79.5 332 LYS A CA 1
ATOM 2684 C C . LYS A 1 332 ? 19.906 6.191 18.594 1 79.5 332 LYS A C 1
ATOM 2686 O O . LYS A 1 332 ? 19.672 5.09 18.094 1 79.5 332 LYS A O 1
ATOM 2691 N N . ILE A 1 333 ? 19.453 7.371 18.156 1 84.5 333 ILE A N 1
ATOM 2692 C CA . ILE A 1 333 ? 18.328 7.273 17.234 1 84.5 333 ILE A CA 1
ATOM 2693 C C . ILE A 1 333 ? 18.797 7.57 15.82 1 84.5 333 ILE A C 1
ATOM 2695 O O . ILE A 1 333 ? 18.125 7.227 14.844 1 84.5 333 ILE A O 1
ATOM 2699 N N . TYR A 1 334 ? 19.922 8.172 15.734 1 79.69 334 TYR A N 1
ATOM 2700 C CA . TYR A 1 334 ? 20.438 8.492 14.406 1 79.69 334 TYR A CA 1
ATOM 2701 C C . TYR A 1 334 ? 21.422 7.43 13.938 1 79.69 334 TYR A C 1
ATOM 2703 O O . TYR A 1 334 ? 22.141 6.836 14.75 1 79.69 334 TYR A O 1
ATOM 2711 N N . THR A 1 335 ? 21.453 7.168 12.641 1 71.56 335 THR A N 1
ATOM 2712 C CA . THR A 1 335 ? 22.219 6.086 12.031 1 71.56 335 THR A CA 1
ATOM 2713 C C . THR A 1 335 ? 23.688 6.176 12.43 1 71.56 335 THR A C 1
ATOM 2715 O O . THR A 1 335 ? 24.312 5.164 12.758 1 71.56 335 THR A O 1
ATOM 2718 N N . GLY A 1 336 ? 24.219 7.41 12.43 1 69.25 336 GLY A N 1
ATOM 2719 C CA . GLY A 1 336 ? 25.625 7.605 12.773 1 69.25 336 GLY A CA 1
ATOM 2720 C C . GLY A 1 336 ? 25.938 7.207 14.203 1 69.25 336 GLY A C 1
ATOM 2721 O O . GLY A 1 336 ? 27.078 6.859 14.516 1 69.25 336 GLY A O 1
ATOM 2722 N N . LEU A 1 337 ? 24.906 7.254 15.016 1 69.5 337 LEU A N 1
ATOM 2723 C CA . LEU A 1 337 ? 25.109 6.91 16.422 1 69.5 337 LEU A CA 1
ATOM 2724 C C . LEU A 1 337 ? 25 5.402 16.625 1 69.5 337 LEU A C 1
ATOM 2726 O O . LEU A 1 337 ? 25.594 4.855 17.562 1 69.5 337 LEU A O 1
ATOM 2730 N N . VAL A 1 338 ? 24.297 4.746 15.781 1 69.44 338 VAL A N 1
ATOM 2731 C CA . VAL A 1 338 ? 24.078 3.309 15.891 1 69.44 338 VAL A CA 1
ATOM 2732 C C . VAL A 1 338 ? 25.188 2.562 15.164 1 69.44 338 VAL A C 1
ATOM 2734 O O . VAL A 1 338 ? 25.672 1.531 15.641 1 69.44 338 VAL A O 1
ATOM 2737 N N . LYS A 1 339 ? 25.531 3.084 14.031 1 68.62 339 LYS A N 1
ATOM 2738 C CA . LYS A 1 339 ? 26.625 2.523 13.234 1 68.62 339 LYS A CA 1
ATOM 2739 C C . LYS A 1 339 ? 27.672 3.578 12.938 1 68.62 339 LYS A C 1
ATOM 2741 O O . LYS A 1 339 ? 27.781 4.059 11.805 1 68.62 339 LYS A O 1
ATOM 2746 N N . PRO A 1 340 ? 28.344 3.826 14.047 1 64.56 340 PRO A N 1
ATOM 2747 C CA . PRO A 1 340 ? 29.328 4.895 13.836 1 64.56 340 PRO A CA 1
ATOM 2748 C C . PRO A 1 340 ? 30.391 4.52 12.812 1 64.56 340 PRO A C 1
ATOM 2750 O O . PRO A 1 340 ? 30.812 3.361 12.742 1 64.56 340 PRO A O 1
ATOM 2753 N N . THR A 1 341 ? 30.438 5.273 11.852 1 63.06 341 THR A N 1
ATOM 2754 C CA . THR A 1 341 ? 31.469 5.086 10.836 1 63.06 341 THR A CA 1
ATOM 2755 C C . THR A 1 341 ? 32.594 6.098 11.023 1 63.06 341 THR A C 1
ATOM 2757 O O . THR A 1 341 ? 32.344 7.277 11.273 1 63.06 341 THR A O 1
ATOM 2760 N N . VAL A 1 342 ? 33.75 5.539 11.203 1 70.44 342 VAL A N 1
ATOM 2761 C CA . VAL A 1 342 ? 34.938 6.398 11.234 1 70.44 342 VAL A CA 1
ATOM 2762 C C . VAL A 1 342 ? 35.469 6.617 9.812 1 70.44 342 VAL A C 1
ATOM 2764 O O . VAL A 1 342 ? 35.594 5.664 9.047 1 70.44 342 VAL A O 1
ATOM 2767 N N . ARG A 1 343 ? 35.375 7.855 9.43 1 70.38 343 ARG A N 1
ATOM 2768 C CA . ARG A 1 343 ? 35.938 8.211 8.125 1 70.38 343 ARG A CA 1
ATOM 2769 C C . ARG A 1 343 ? 37.281 8.93 8.281 1 70.38 343 ARG A C 1
ATOM 2771 O O . ARG A 1 343 ? 37.438 9.742 9.195 1 70.38 343 ARG A O 1
ATOM 2778 N N . TYR A 1 344 ? 38.219 8.469 7.488 1 75.25 344 TYR A N 1
ATOM 2779 C CA . TYR A 1 344 ? 39.531 9.094 7.465 1 75.25 344 TYR A CA 1
ATOM 2780 C C . TYR A 1 344 ? 39.688 9.961 6.223 1 75.25 344 TYR A C 1
ATOM 2782 O O . TYR A 1 344 ? 39.5 9.484 5.098 1 75.25 344 TYR A O 1
ATOM 2790 N N . TYR A 1 345 ? 39.906 11.227 6.492 1 79.81 345 TYR A N 1
ATOM 2791 C CA . TYR A 1 345 ? 40.094 12.172 5.398 1 79.81 345 TYR A CA 1
ATOM 2792 C C . TYR A 1 345 ? 41.531 12.695 5.375 1 79.81 345 TYR A C 1
ATOM 2794 O O . TYR A 1 345 ? 42.094 12.977 6.426 1 79.81 345 TYR A O 1
ATOM 2802 N N . LYS A 1 346 ? 42.094 12.703 4.152 1 82.75 346 LYS A N 1
ATOM 2803 C CA . LYS A 1 346 ? 43.406 13.289 3.949 1 82.75 346 LYS A CA 1
ATOM 2804 C C . LYS A 1 346 ? 43.312 14.695 3.363 1 82.75 346 LYS A C 1
ATOM 2806 O O . LYS A 1 346 ? 42.594 14.922 2.396 1 82.75 346 LYS A O 1
ATOM 2811 N N . CYS A 1 347 ? 44 15.664 3.961 1 84.44 347 CYS A N 1
ATOM 2812 C CA . CYS A 1 347 ? 44.094 17.031 3.447 1 84.44 347 CYS A CA 1
ATOM 2813 C C . CYS A 1 347 ? 44.812 17.078 2.115 1 84.44 347 CYS A C 1
ATOM 2815 O O . CYS A 1 347 ? 45.938 16.562 2.004 1 84.44 347 CYS A O 1
ATOM 2817 N N . LEU A 1 348 ? 44.125 17.609 1.196 1 85 348 LEU A N 1
ATOM 2818 C CA . LEU A 1 348 ? 44.719 17.641 -0.14 1 85 348 LEU A CA 1
ATOM 2819 C C . LEU A 1 348 ? 45.875 18.641 -0.211 1 85 348 LEU A C 1
ATOM 2821 O O . LEU A 1 348 ? 46.688 18.578 -1.135 1 85 348 LEU A O 1
ATOM 2825 N N . LYS A 1 349 ? 45.906 19.531 0.735 1 83.88 349 LYS A N 1
ATOM 2826 C CA . LYS A 1 349 ? 46.938 20.531 0.749 1 83.88 349 LYS A CA 1
ATOM 2827 C C . LYS A 1 349 ? 48.188 20.047 1.507 1 83.88 349 LYS A C 1
ATOM 2829 O O . LYS A 1 349 ? 49.281 20.078 0.982 1 83.88 349 LYS A O 1
ATOM 2834 N N . CYS A 1 350 ? 48.094 19.594 2.721 1 86.56 350 CYS A N 1
ATOM 2835 C CA . CYS A 1 350 ? 49.25 19.266 3.539 1 86.56 350 CYS A CA 1
ATOM 2836 C C . CYS A 1 350 ? 49.375 17.766 3.73 1 86.56 350 CYS A C 1
ATOM 2838 O O . CYS A 1 350 ? 50.375 17.281 4.277 1 86.56 350 CYS A O 1
ATOM 2840 N N . GLY A 1 351 ? 48.344 16.938 3.33 1 84.44 351 GLY A N 1
ATOM 2841 C CA . GLY A 1 351 ? 48.406 15.484 3.402 1 84.44 351 GLY A CA 1
ATOM 2842 C C . GLY A 1 351 ? 48.031 14.945 4.77 1 84.44 351 GLY A C 1
ATOM 2843 O O . GLY A 1 351 ? 48.031 13.727 4.98 1 84.44 351 GLY A O 1
ATOM 2844 N N . LYS A 1 352 ? 47.75 15.773 5.75 1 85.5 352 LYS A N 1
ATOM 2845 C CA . LYS A 1 352 ? 47.375 15.328 7.086 1 85.5 352 LYS A CA 1
ATOM 2846 C C . LYS A 1 352 ? 46.094 14.523 7.055 1 85.5 352 LYS A C 1
ATOM 2848 O O . LYS A 1 352 ? 45.156 14.875 6.332 1 85.5 352 LYS A O 1
ATOM 2853 N N . ILE A 1 353 ? 46.156 13.438 7.867 1 86.06 353 ILE A N 1
ATOM 2854 C CA . ILE A 1 353 ? 44.969 12.57 7.934 1 86.06 353 ILE A CA 1
ATOM 2855 C C . ILE A 1 353 ? 44.094 12.969 9.125 1 86.06 353 ILE A C 1
ATOM 2857 O O . ILE A 1 353 ? 44.594 13.125 10.242 1 86.06 353 ILE A O 1
ATOM 2861 N N . HIS A 1 354 ? 42.844 13.258 8.914 1 84.19 354 HIS A N 1
ATOM 2862 C CA . HIS A 1 354 ? 41.875 13.586 9.945 1 84.19 354 HIS A CA 1
ATOM 2863 C C . HIS A 1 354 ? 40.875 12.453 10.125 1 84.19 354 HIS A C 1
ATOM 2865 O O . HIS A 1 354 ? 40.375 11.891 9.141 1 84.19 354 HIS A O 1
ATOM 2871 N N . LYS A 1 355 ? 40.719 12.109 11.383 1 78.94 355 LYS A N 1
ATOM 2872 C CA . LYS A 1 355 ? 39.75 11.102 11.742 1 78.94 355 LYS A CA 1
ATOM 2873 C C . LYS A 1 355 ? 38.406 11.734 12.148 1 78.94 355 LYS A C 1
ATOM 2875 O O . LYS A 1 355 ? 38.375 12.555 13.07 1 78.94 355 LYS A O 1
ATOM 2880 N N . LEU A 1 356 ? 37.438 11.484 11.344 1 71.75 356 LEU A N 1
ATOM 2881 C CA . LEU A 1 356 ? 36.125 12.008 11.68 1 71.75 356 LEU A CA 1
ATOM 2882 C C . LEU A 1 356 ? 35.188 10.891 12.109 1 71.75 356 LEU A C 1
ATOM 2884 O O . LEU A 1 356 ? 35.031 9.906 11.391 1 71.75 356 LEU A O 1
ATOM 2888 N N . LEU A 1 357 ? 34.875 11.039 13.445 1 65.31 357 LEU A N 1
ATOM 2889 C CA . LEU A 1 357 ? 33.844 10.117 13.961 1 65.31 357 LEU A CA 1
ATOM 2890 C C . LEU A 1 357 ? 32.469 10.742 13.938 1 65.31 357 LEU A C 1
ATOM 2892 O O . LEU A 1 357 ? 32.188 11.648 14.719 1 65.31 357 LEU A O 1
ATOM 2896 N N . ASN A 1 358 ? 31.562 10.258 13.148 1 61.03 358 ASN A N 1
ATOM 2897 C CA . ASN A 1 358 ? 30.188 10.742 13.047 1 61.03 358 ASN A CA 1
ATOM 2898 C C . ASN A 1 358 ? 30.141 12.258 12.93 1 61.03 358 ASN A C 1
ATOM 2900 O O . ASN A 1 358 ? 29.359 12.914 13.609 1 61.03 358 ASN A O 1
ATOM 2904 N N . GLU A 1 359 ? 31.203 12.961 12.438 1 62.09 359 GLU A N 1
ATOM 2905 C CA . GLU A 1 359 ? 31.281 14.414 12.273 1 62.09 359 GLU A CA 1
ATOM 2906 C C . GLU A 1 359 ? 31.141 14.805 10.805 1 62.09 359 GLU A C 1
ATOM 2908 O O . GLU A 1 359 ? 31.375 13.984 9.914 1 62.09 359 GLU A O 1
ATOM 2913 N N . ARG A 1 360 ? 30.688 16.094 10.578 1 63.06 360 ARG A N 1
ATOM 2914 C CA . ARG A 1 360 ? 30.516 16.609 9.227 1 63.06 360 ARG A CA 1
ATOM 2915 C C . ARG A 1 360 ? 31.844 17.047 8.625 1 63.06 360 ARG A C 1
ATOM 2917 O O . ARG A 1 360 ? 32.625 17.719 9.289 1 63.06 360 ARG A O 1
ATOM 2924 N N . ILE A 1 361 ? 32.062 16.531 7.398 1 66.12 361 ILE A N 1
ATOM 2925 C CA . ILE A 1 361 ? 33.312 16.906 6.719 1 66.12 361 ILE A CA 1
ATOM 2926 C C . ILE A 1 361 ? 33.312 18.406 6.445 1 66.12 361 ILE A C 1
ATOM 2928 O O . ILE A 1 361 ? 34.344 19.047 6.438 1 66.12 361 ILE A O 1
ATOM 2932 N N . GLU A 1 362 ? 32.094 18.859 6.285 1 63.78 362 GLU A N 1
ATOM 2933 C CA . GLU A 1 362 ? 32 20.266 5.906 1 63.78 362 GLU A CA 1
ATOM 2934 C C . GLU A 1 362 ? 32.531 21.172 7.008 1 63.78 362 GLU A C 1
ATOM 2936 O O . GLU A 1 362 ? 32.938 22.312 6.742 1 63.78 362 GLU A O 1
ATOM 2941 N N . SER A 1 363 ? 32.625 20.672 8.172 1 65.19 363 SER A N 1
ATOM 2942 C CA . SER A 1 363 ? 33.094 21.469 9.289 1 65.19 363 SER A CA 1
ATOM 2943 C C . SER A 1 363 ? 34.594 21.25 9.531 1 65.19 363 SER A C 1
ATOM 2945 O O . SER A 1 363 ? 35.219 21.938 10.336 1 65.19 363 SER A O 1
ATOM 2947 N N . LEU A 1 364 ? 35.125 20.328 8.781 1 75.44 364 LEU A N 1
ATOM 2948 C CA . LEU A 1 364 ? 36.531 19.969 9 1 75.44 364 LEU A CA 1
ATOM 2949 C C . LEU A 1 364 ? 37.469 21.016 8.375 1 75.44 364 LEU A C 1
ATOM 2951 O O . LEU A 1 364 ? 37.219 21.453 7.242 1 75.44 364 LEU A O 1
ATOM 2955 N N . ARG A 1 365 ? 38.281 21.562 9.172 1 78.56 365 ARG A N 1
ATOM 2956 C CA . ARG A 1 365 ? 39.375 22.438 8.727 1 78.56 365 ARG A CA 1
ATOM 2957 C C . ARG A 1 365 ? 40.719 21.875 9.141 1 78.56 365 ARG A C 1
ATOM 2959 O O . ARG A 1 365 ? 40.938 21.5 10.297 1 78.56 365 ARG A O 1
ATOM 2966 N N . CYS A 1 366 ? 41.438 21.781 8.117 1 82.38 366 CYS A N 1
ATOM 2967 C CA . CYS A 1 366 ? 42.781 21.297 8.422 1 82.38 366 CYS A CA 1
ATOM 2968 C C . CYS A 1 366 ? 43.594 22.375 9.133 1 82.38 366 CYS A C 1
ATOM 2970 O O . CYS A 1 366 ? 43.312 23.562 9 1 82.38 366 CYS A O 1
ATOM 2972 N N . GLU A 1 367 ? 44.531 21.938 9.891 1 83.19 367 GLU A N 1
ATOM 2973 C CA . GLU A 1 367 ? 45.438 22.859 10.578 1 83.19 367 GLU A CA 1
ATOM 2974 C C . GLU A 1 367 ? 46.156 23.766 9.586 1 83.19 367 GLU A C 1
ATOM 2976 O O . GLU A 1 367 ? 46.531 24.891 9.922 1 83.19 367 GLU A O 1
ATOM 2981 N N . CYS A 1 368 ? 46.188 23.25 8.406 1 85.31 368 CYS A N 1
ATOM 2982 C CA . CYS A 1 368 ? 46.875 24.047 7.391 1 85.31 368 CYS A CA 1
ATOM 2983 C C . CYS A 1 368 ? 45.938 25.078 6.781 1 85.31 368 CYS A C 1
ATOM 2985 O O . CYS A 1 368 ? 46.344 25.875 5.93 1 85.31 368 CYS A O 1
ATOM 2987 N N . GLY A 1 369 ? 44.75 25.062 7.211 1 82.25 369 GLY A N 1
ATOM 2988 C CA . GLY A 1 369 ? 43.75 26.031 6.734 1 82.25 369 GLY A CA 1
ATOM 2989 C C . GLY A 1 369 ? 42.938 25.516 5.574 1 82.25 369 GLY A C 1
ATOM 2990 O O . GLY A 1 369 ? 42 26.188 5.129 1 82.25 369 GLY A O 1
ATOM 2991 N N . SER A 1 370 ? 43.219 24.391 5.047 1 80.56 370 SER A N 1
ATOM 2992 C CA . SER A 1 370 ? 42.531 23.828 3.891 1 80.56 370 SER A CA 1
ATOM 2993 C C . SER A 1 370 ? 41.156 23.297 4.273 1 80.56 370 SER A C 1
ATOM 2995 O O . SER A 1 370 ? 40.969 22.844 5.402 1 80.56 370 SER A O 1
ATOM 2997 N N . LYS A 1 371 ? 40.219 23.406 3.336 1 81.81 371 LYS A N 1
ATOM 2998 C CA . LYS A 1 371 ? 38.906 22.828 3.494 1 81.81 371 LYS A CA 1
ATOM 2999 C C . LYS A 1 371 ? 38.656 21.719 2.477 1 81.81 371 LYS A C 1
ATOM 3001 O O . LYS A 1 371 ? 37.5 21.297 2.271 1 81.81 371 LYS A O 1
ATOM 3006 N N . LYS A 1 372 ? 39.656 21.359 1.779 1 80.56 372 LYS A N 1
ATOM 3007 C CA . LYS A 1 372 ? 39.5 20.328 0.76 1 80.56 372 LYS A CA 1
ATOM 3008 C C . LYS A 1 372 ? 40.094 19 1.238 1 80.56 372 LYS A C 1
ATOM 3010 O O . LYS A 1 372 ? 41.25 18.938 1.627 1 80.56 372 LYS A O 1
ATOM 3015 N N . PHE A 1 373 ? 39.312 17.984 1.302 1 80.38 373 PHE A N 1
ATOM 3016 C CA . PHE A 1 373 ? 39.719 16.688 1.813 1 80.38 373 PHE A CA 1
ATOM 3017 C C . PHE A 1 373 ? 39.344 15.578 0.833 1 80.38 373 PHE A C 1
ATOM 3019 O O . PHE A 1 373 ? 38.469 15.75 -0.002 1 80.38 373 PHE A O 1
ATOM 3026 N N . ARG A 1 374 ? 40.188 14.5 0.788 1 75.88 374 ARG A N 1
ATOM 3027 C CA . ARG A 1 374 ? 39.844 13.258 0.102 1 75.88 374 ARG A CA 1
ATOM 3028 C C . ARG A 1 374 ? 39.688 12.109 1.094 1 75.88 374 ARG A C 1
ATOM 3030 O O . ARG A 1 374 ? 40.531 11.93 1.981 1 75.88 374 ARG A O 1
ATOM 3037 N N . MET A 1 375 ? 38.625 11.391 1.005 1 73.88 375 MET A N 1
ATOM 3038 C CA . MET A 1 375 ? 38.406 10.25 1.896 1 73.88 375 MET A CA 1
ATOM 3039 C C . MET A 1 375 ? 39.344 9.102 1.534 1 73.88 375 MET A C 1
ATOM 3041 O O . MET A 1 375 ? 39.406 8.68 0.378 1 73.88 375 MET A O 1
ATOM 3045 N N . ILE A 1 376 ? 40.094 8.656 2.5 1 71.88 376 ILE A N 1
ATOM 3046 C CA . ILE A 1 376 ? 41.094 7.621 2.219 1 71.88 376 ILE A CA 1
ATOM 3047 C C . ILE A 1 376 ? 40.594 6.281 2.768 1 71.88 376 ILE A C 1
ATOM 3049 O O . ILE A 1 376 ? 41.031 5.223 2.289 1 71.88 376 ILE A O 1
ATOM 3053 N N . LYS A 1 377 ? 39.844 6.328 3.885 1 68.12 377 LYS A N 1
ATOM 3054 C CA . LYS A 1 377 ? 39.438 5.086 4.523 1 68.12 377 LYS A CA 1
ATOM 3055 C C . LYS A 1 377 ? 38.094 5.27 5.254 1 68.12 377 LYS A C 1
ATOM 3057 O O . LYS A 1 377 ? 37.781 6.355 5.746 1 68.12 377 LYS A O 1
ATOM 3062 N N . ARG A 1 378 ? 37.156 4.363 5.094 1 68.81 378 ARG A N 1
ATOM 3063 C CA . ARG A 1 378 ? 35.938 4.305 5.871 1 68.81 378 ARG A CA 1
ATOM 3064 C C . ARG A 1 378 ? 35.812 2.992 6.645 1 68.81 378 ARG A C 1
ATOM 3066 O O . ARG A 1 378 ? 36.125 1.925 6.109 1 68.81 378 ARG A O 1
ATOM 3073 N N . GLU A 1 379 ? 35.719 3.135 8.031 1 69.31 379 GLU A N 1
ATOM 3074 C CA . GLU A 1 379 ? 35.625 1.959 8.891 1 69.31 379 GLU A CA 1
ATOM 3075 C C . GLU A 1 379 ? 34.344 1.975 9.711 1 69.31 379 GLU A C 1
ATOM 3077 O O . GLU A 1 379 ? 34 2.986 10.328 1 69.31 379 GLU A O 1
ATOM 3082 N N . LYS A 1 380 ? 33.594 0.967 9.609 1 62.81 380 LYS A N 1
ATOM 3083 C CA . LYS A 1 380 ? 32.406 0.813 10.469 1 62.81 380 LYS A CA 1
ATOM 3084 C C . LYS A 1 380 ? 32.812 0.338 11.867 1 62.81 380 LYS A C 1
ATOM 3086 O O . LYS A 1 380 ? 33.594 -0.62 12 1 62.81 380 LYS A O 1
ATOM 3091 N N . LEU A 1 381 ? 32.469 1.178 12.891 1 57.25 381 LEU A N 1
ATOM 3092 C CA . LEU A 1 381 ? 32.719 0.739 14.258 1 57.25 381 LEU A CA 1
ATOM 3093 C C . LEU A 1 381 ? 31.609 -0.168 14.758 1 57.25 381 LEU A C 1
ATOM 3095 O O . LEU A 1 381 ? 30.422 0.102 14.523 1 57.25 381 LEU A O 1
ATOM 3099 N N . SER A 1 382 ? 31.75 -1.485 14.828 1 53.09 382 SER A N 1
ATOM 3100 C CA . SER A 1 382 ? 30.797 -2.451 15.367 1 53.09 382 SER A CA 1
ATOM 3101 C C . SER A 1 382 ? 30.375 -2.07 16.781 1 53.09 382 SER A C 1
ATOM 3103 O O . SER A 1 382 ? 31.125 -1.436 17.516 1 53.09 382 SER A O 1
ATOM 3105 N N . MET B 1 1 ? 21.281 -52.656 -15.789 1 23.94 1 MET B N 1
ATOM 3106 C CA . MET B 1 1 ? 21.312 -51.688 -14.688 1 23.94 1 MET B CA 1
ATOM 3107 C C . MET B 1 1 ? 21.422 -50.281 -15.203 1 23.94 1 MET B C 1
ATOM 3109 O O . MET B 1 1 ? 22.5 -49.844 -15.633 1 23.94 1 MET B O 1
ATOM 3113 N N . ILE B 1 2 ? 20.625 -49.594 -15.961 1 26.25 2 ILE B N 1
ATOM 3114 C CA . ILE B 1 2 ? 20.719 -48.438 -16.844 1 26.25 2 ILE B CA 1
ATOM 3115 C C . ILE B 1 2 ? 20.75 -47.156 -16.016 1 26.25 2 ILE B C 1
ATOM 3117 O O . ILE B 1 2 ? 19.797 -46.875 -15.281 1 26.25 2 ILE B O 1
ATOM 3121 N N . ILE B 1 3 ? 21.859 -46.625 -15.516 1 29.64 3 ILE B N 1
ATOM 3122 C CA . ILE B 1 3 ? 22.188 -45.406 -14.789 1 29.64 3 ILE B CA 1
ATOM 3123 C C . ILE B 1 3 ? 21.641 -44.188 -15.539 1 29.64 3 ILE B C 1
ATOM 3125 O O . ILE B 1 3 ? 22.062 -43.906 -16.656 1 29.64 3 ILE B O 1
ATOM 3129 N N . GLY B 1 4 ? 20.453 -43.844 -15.492 1 28.81 4 GLY B N 1
ATOM 3130 C CA . GLY B 1 4 ? 19.75 -42.812 -16.25 1 28.81 4 GLY B CA 1
ATOM 3131 C C . GLY B 1 4 ? 20.438 -41.469 -16.219 1 28.81 4 GLY B C 1
ATOM 3132 O O . GLY B 1 4 ? 21.031 -41.094 -15.195 1 28.81 4 GLY B O 1
ATOM 3133 N N . LYS B 1 5 ? 20.969 -40.938 -17.328 1 32.38 5 LYS B N 1
ATOM 3134 C CA . LYS B 1 5 ? 21.656 -39.719 -17.734 1 32.38 5 LYS B CA 1
ATOM 3135 C C . LYS B 1 5 ? 21.031 -38.5 -17.047 1 32.38 5 LYS B C 1
ATOM 3137 O O . LYS B 1 5 ? 19.953 -38.062 -17.438 1 32.38 5 LYS B O 1
ATOM 3142 N N . MET B 1 6 ? 20.969 -38.312 -15.797 1 36.19 6 MET B N 1
ATOM 3143 C CA . MET B 1 6 ? 20.609 -37.094 -15.102 1 36.19 6 MET B CA 1
ATOM 3144 C C . MET B 1 6 ? 21.203 -35.875 -15.805 1 36.19 6 MET B C 1
ATOM 3146 O O . MET B 1 6 ? 22.422 -35.688 -15.82 1 36.19 6 MET B O 1
ATOM 3150 N N . GLY B 1 7 ? 20.719 -35.406 -16.922 1 32.5 7 GLY B N 1
ATOM 3151 C CA . GLY B 1 7 ? 21.203 -34.656 -18.078 1 32.5 7 GLY B CA 1
ATOM 3152 C C . GLY B 1 7 ? 21.938 -33.375 -17.688 1 32.5 7 GLY B C 1
ATOM 3153 O O . GLY B 1 7 ? 21.781 -32.875 -16.578 1 32.5 7 GLY B O 1
ATOM 3154 N N . LYS B 1 8 ? 22.953 -32.812 -18.453 1 43.41 8 LYS B N 1
ATOM 3155 C CA . LYS B 1 8 ? 23.797 -31.609 -18.5 1 43.41 8 LYS B CA 1
ATOM 3156 C C . LYS B 1 8 ? 22.984 -30.375 -18.125 1 43.41 8 LYS B C 1
ATOM 3158 O O . LYS B 1 8 ? 23.531 -29.406 -17.578 1 43.41 8 LYS B O 1
ATOM 3163 N N . GLY B 1 9 ? 21.781 -30.219 -18.406 1 41.91 9 GLY B N 1
ATOM 3164 C CA . GLY B 1 9 ? 20.891 -29.094 -18.172 1 41.91 9 GLY B CA 1
ATOM 3165 C C . GLY B 1 9 ? 20.625 -28.844 -16.703 1 41.91 9 GLY B C 1
ATOM 3166 O O . GLY B 1 9 ? 20.625 -27.703 -16.25 1 41.91 9 GLY B O 1
ATOM 3167 N N . LYS B 1 10 ? 20.281 -29.906 -16 1 45.09 10 LYS B N 1
ATOM 3168 C CA . LYS B 1 10 ? 20.031 -29.781 -14.57 1 45.09 10 LYS B CA 1
ATOM 3169 C C . LYS B 1 10 ? 21.297 -29.406 -13.812 1 45.09 10 LYS B C 1
ATOM 3171 O O . LYS B 1 10 ? 21.234 -28.703 -12.797 1 45.09 10 LYS B O 1
ATOM 3176 N N . VAL B 1 11 ? 22.406 -29.938 -14.188 1 45.47 11 VAL B N 1
ATOM 3177 C CA . VAL B 1 11 ? 23.656 -29.625 -13.531 1 45.47 11 VAL B CA 1
ATOM 3178 C C . VAL B 1 11 ? 24 -28.141 -13.758 1 45.47 11 VAL B C 1
ATOM 3180 O O . VAL B 1 11 ? 24.438 -27.453 -12.836 1 45.47 11 VAL B O 1
ATOM 3183 N N . LYS B 1 12 ? 23.859 -27.672 -14.977 1 48.41 12 LYS B N 1
ATOM 3184 C CA . LYS B 1 12 ? 24.109 -26.266 -15.297 1 48.41 12 LYS B CA 1
ATOM 3185 C C . LYS B 1 12 ? 23.125 -25.359 -14.578 1 48.41 12 LYS B C 1
ATOM 3187 O O . LYS B 1 12 ? 23.5 -24.281 -14.102 1 48.41 12 LYS B O 1
ATOM 3192 N N . GLU B 1 13 ? 21.875 -25.703 -14.5 1 52.09 13 GLU B N 1
ATOM 3193 C CA . GLU B 1 13 ? 20.891 -24.969 -13.734 1 52.09 13 GLU B CA 1
ATOM 3194 C C . GLU B 1 13 ? 21.281 -24.875 -12.258 1 52.09 13 GLU B C 1
ATOM 3196 O O . GLU B 1 13 ? 21.109 -23.828 -11.633 1 52.09 13 GLU B O 1
ATOM 3201 N N . ARG B 1 14 ? 21.844 -25.984 -11.742 1 52.59 14 ARG B N 1
ATOM 3202 C CA . ARG B 1 14 ? 22.344 -25.984 -10.375 1 52.59 14 ARG B CA 1
ATOM 3203 C C . ARG B 1 14 ? 23.547 -25.062 -10.234 1 52.59 14 ARG B C 1
ATOM 3205 O O . ARG B 1 14 ? 23.703 -24.375 -9.227 1 52.59 14 ARG B O 1
ATOM 3212 N N . GLU B 1 15 ? 24.375 -25.156 -11.234 1 56.66 15 GLU B N 1
ATOM 3213 C CA . GLU B 1 15 ? 25.562 -24.281 -11.203 1 56.66 15 GLU B CA 1
ATOM 3214 C C . GLU B 1 15 ? 25.172 -22.812 -11.328 1 56.66 15 GLU B C 1
ATOM 3216 O O . GLU B 1 15 ? 25.766 -21.953 -10.68 1 56.66 15 GLU B O 1
ATOM 3221 N N . ASP B 1 16 ? 24.188 -22.547 -12.18 1 58.78 16 ASP B N 1
ATOM 3222 C CA . ASP B 1 16 ? 23.734 -21.188 -12.43 1 58.78 16 ASP B CA 1
ATOM 3223 C C . ASP B 1 16 ? 23 -20.625 -11.211 1 58.78 16 ASP B C 1
ATOM 3225 O O . ASP B 1 16 ? 23.203 -19.469 -10.836 1 58.78 16 ASP B O 1
ATOM 3229 N N . ARG B 1 17 ? 22.109 -21.375 -10.641 1 64.62 17 ARG B N 1
ATOM 3230 C CA . ARG B 1 17 ? 21.562 -20.891 -9.383 1 64.62 17 ARG B CA 1
ATOM 3231 C C . ARG B 1 17 ? 22.641 -20.703 -8.336 1 64.62 17 ARG B C 1
ATOM 3233 O O . ARG B 1 17 ? 22.516 -19.875 -7.438 1 64.62 17 ARG B O 1
ATOM 3240 N N . ASN B 1 18 ? 23.688 -21.188 -8.688 1 82.88 18 ASN B N 1
ATOM 3241 C CA . ASN B 1 18 ? 24.875 -21.047 -7.867 1 82.88 18 ASN B CA 1
ATOM 3242 C C . ASN B 1 18 ? 25.5 -19.656 -8.023 1 82.88 18 ASN B C 1
ATOM 3244 O O . ASN B 1 18 ? 26.016 -19.094 -7.059 1 82.88 18 ASN B O 1
ATOM 3248 N N . LEU B 1 19 ? 25.266 -19.094 -9.25 1 91.94 19 LEU B N 1
ATOM 3249 C CA . LEU B 1 19 ? 25.828 -17.75 -9.484 1 91.94 19 LEU B CA 1
ATOM 3250 C C . LEU B 1 19 ? 25.109 -16.719 -8.625 1 91.94 19 LEU B C 1
ATOM 3252 O O . LEU B 1 19 ? 25.766 -15.875 -8 1 91.94 19 LEU B O 1
ATOM 3256 N N . LEU B 1 20 ? 23.781 -16.719 -8.586 1 94.44 20 LEU B N 1
ATOM 3257 C CA . LEU B 1 20 ? 23.016 -15.758 -7.801 1 94.44 20 LEU B CA 1
ATOM 3258 C C . LEU B 1 20 ? 23.375 -15.859 -6.32 1 94.44 20 LEU B C 1
ATOM 3260 O O . LEU B 1 20 ? 23.547 -14.844 -5.645 1 94.44 20 LEU B O 1
ATOM 3264 N N . LYS B 1 21 ? 23.484 -17.094 -5.91 1 92.81 21 LYS B N 1
ATOM 3265 C CA . LYS B 1 21 ? 23.828 -17.328 -4.512 1 92.81 21 LYS B CA 1
ATOM 3266 C C . LYS B 1 21 ? 25.219 -16.797 -4.195 1 92.81 21 LYS B C 1
ATOM 3268 O O . LYS B 1 21 ? 25.438 -16.172 -3.152 1 92.81 21 LYS B O 1
ATOM 3273 N N . ARG B 1 22 ? 26.125 -17.031 -5.074 1 94.31 22 ARG B N 1
ATOM 3274 C CA . ARG B 1 22 ? 27.5 -16.594 -4.891 1 94.31 22 ARG B CA 1
ATOM 3275 C C . ARG B 1 22 ? 27.578 -15.07 -4.875 1 94.31 22 ARG B C 1
ATOM 3277 O O . ARG B 1 22 ? 28.25 -14.492 -4.023 1 94.31 22 ARG B O 1
ATOM 3284 N N . VAL B 1 23 ? 26.922 -14.461 -5.805 1 95.88 23 VAL B N 1
ATOM 3285 C CA . VAL B 1 23 ? 26.953 -13 -5.898 1 95.88 23 VAL B CA 1
ATOM 3286 C C . VAL B 1 23 ? 26.312 -12.391 -4.652 1 95.88 23 VAL B C 1
ATOM 3288 O O . VAL B 1 23 ? 26.859 -11.453 -4.07 1 95.88 23 VAL B O 1
ATOM 3291 N N . ALA B 1 24 ? 25.188 -12.945 -4.262 1 94.31 24 ALA B N 1
ATOM 3292 C CA . ALA B 1 24 ? 24.484 -12.445 -3.086 1 94.31 24 ALA B CA 1
ATOM 3293 C C . ALA B 1 24 ? 25.344 -12.547 -1.836 1 94.31 24 ALA B C 1
ATOM 3295 O O . ALA B 1 24 ? 25.375 -11.617 -1.021 1 94.31 24 ALA B O 1
ATOM 3296 N N . LYS B 1 25 ? 26.031 -13.617 -1.713 1 93.12 25 LYS B N 1
ATOM 3297 C CA . LYS B 1 25 ? 26.891 -13.844 -0.56 1 93.12 25 LYS B CA 1
ATOM 3298 C C . LYS B 1 25 ? 28.094 -12.898 -0.575 1 93.12 25 LYS B C 1
ATOM 3300 O O . LYS B 1 25 ? 28.453 -12.32 0.456 1 93.12 25 LYS B O 1
ATOM 3305 N N . LYS B 1 26 ? 28.672 -12.727 -1.696 1 93.5 26 LYS B N 1
ATOM 3306 C CA . LYS B 1 26 ? 29.859 -11.883 -1.832 1 93.5 26 LYS B CA 1
ATOM 3307 C C . LYS B 1 26 ? 29.547 -10.422 -1.506 1 93.5 26 LYS B C 1
ATOM 3309 O O . LYS B 1 26 ? 30.359 -9.727 -0.902 1 93.5 26 LYS B O 1
ATOM 3314 N N . VAL B 1 27 ? 28.375 -10 -1.922 1 92.94 27 VAL B N 1
ATOM 3315 C CA . VAL B 1 27 ? 28 -8.609 -1.733 1 92.94 27 VAL B CA 1
ATOM 3316 C C . VAL B 1 27 ? 27.266 -8.445 -0.402 1 92.94 27 VAL B C 1
ATOM 3318 O O . VAL B 1 27 ? 27.078 -7.324 0.077 1 92.94 27 VAL B O 1
ATOM 3321 N N . ASN B 1 28 ? 26.891 -9.594 0.246 1 89.44 28 ASN B N 1
ATOM 3322 C CA . ASN B 1 28 ? 26.109 -9.586 1.481 1 89.44 28 ASN B CA 1
ATOM 3323 C C . ASN B 1 28 ? 24.797 -8.82 1.318 1 89.44 28 ASN B C 1
ATOM 3325 O O . ASN B 1 28 ? 24.516 -7.906 2.094 1 89.44 28 ASN B O 1
ATOM 3329 N N . ILE B 1 29 ? 24.094 -9.219 0.286 1 87.44 29 ILE B N 1
ATOM 3330 C CA . ILE B 1 29 ? 22.797 -8.617 0.039 1 87.44 29 ILE B CA 1
ATOM 3331 C C . ILE B 1 29 ? 21.766 -9.203 0.999 1 87.44 29 ILE B C 1
ATOM 3333 O O . ILE B 1 29 ? 21.609 -10.422 1.082 1 87.44 29 ILE B O 1
ATOM 3337 N N . SER B 1 30 ? 21.078 -8.391 1.706 1 83.94 30 SER B N 1
ATOM 3338 C CA . SER B 1 30 ? 20.109 -8.852 2.684 1 83.94 30 SER B CA 1
ATOM 3339 C C . SER B 1 30 ? 18.969 -9.609 2.01 1 83.94 30 SER B C 1
ATOM 3341 O O . SER B 1 30 ? 18.406 -10.539 2.588 1 83.94 30 SER B O 1
ATOM 3343 N N . GLU B 1 31 ? 18.656 -9.242 0.771 1 85.06 31 GLU B N 1
ATOM 3344 C CA . GLU B 1 31 ? 17.562 -9.859 0.028 1 85.06 31 GLU B CA 1
ATOM 3345 C C . GLU B 1 31 ? 17.984 -11.203 -0.565 1 85.06 31 GLU B C 1
ATOM 3347 O O . GLU B 1 31 ? 17.141 -11.93 -1.107 1 85.06 31 GLU B O 1
ATOM 3352 N N . GLY B 1 32 ? 19.297 -11.492 -0.478 1 88.44 32 GLY B N 1
ATOM 3353 C CA . GLY B 1 32 ? 19.781 -12.773 -0.958 1 88.44 32 GLY B CA 1
ATOM 3354 C C . GLY B 1 32 ? 19.75 -12.898 -2.469 1 88.44 32 GLY B C 1
ATOM 3355 O O . GLY B 1 32 ? 20.047 -11.945 -3.188 1 88.44 32 GLY B O 1
ATOM 3356 N N . GLU B 1 33 ? 19.422 -14.062 -2.916 1 91.69 33 GLU B N 1
ATOM 3357 C CA . GLU B 1 33 ? 19.422 -14.375 -4.344 1 91.69 33 GLU B CA 1
ATOM 3358 C C . GLU B 1 33 ? 18.359 -13.57 -5.082 1 91.69 33 GLU B C 1
ATOM 3360 O O . GLU B 1 33 ? 18.562 -13.18 -6.234 1 91.69 33 GLU B O 1
ATOM 3365 N N . ARG B 1 34 ? 17.312 -13.32 -4.406 1 91 34 ARG B N 1
ATOM 3366 C CA . ARG B 1 34 ? 16.203 -12.594 -5.023 1 91 34 ARG B CA 1
ATOM 3367 C C . ARG B 1 34 ? 16.625 -11.18 -5.398 1 91 34 ARG B C 1
ATOM 3369 O O . ARG B 1 34 ? 16.156 -10.633 -6.402 1 91 34 ARG B O 1
ATOM 3376 N N . GLY B 1 35 ? 17.406 -10.578 -4.57 1 93.12 35 GLY B N 1
ATOM 3377 C CA . GLY B 1 35 ? 17.906 -9.25 -4.887 1 93.12 35 GLY B CA 1
ATOM 3378 C C . GLY B 1 35 ? 18.703 -9.203 -6.18 1 93.12 35 GLY B C 1
ATOM 3379 O O . GLY B 1 35 ? 18.516 -8.289 -6.988 1 93.12 35 GLY B O 1
ATOM 3380 N N . VAL B 1 36 ? 19.547 -10.195 -6.359 1 95.81 36 VAL B N 1
ATOM 3381 C CA . VAL B 1 36 ? 20.344 -10.281 -7.578 1 95.81 36 VAL B CA 1
ATOM 3382 C C . VAL B 1 36 ? 19.438 -10.539 -8.773 1 95.81 36 VAL B C 1
ATOM 3384 O O . VAL B 1 36 ? 19.609 -9.945 -9.836 1 95.81 36 VAL B O 1
ATOM 3387 N N . GLU B 1 37 ? 18.516 -11.398 -8.516 1 96.06 37 GLU B N 1
ATOM 3388 C CA . GLU B 1 37 ? 17.547 -11.711 -9.57 1 96.06 37 GLU B CA 1
ATOM 3389 C C . GLU B 1 37 ? 16.797 -10.461 -10.008 1 96.06 37 GLU B C 1
ATOM 3391 O O . GLU B 1 37 ? 16.594 -10.242 -11.203 1 96.06 37 GLU B O 1
ATOM 3396 N N . ASP B 1 38 ? 16.406 -9.656 -9.07 1 95.56 38 ASP B N 1
ATOM 3397 C CA . ASP B 1 38 ? 15.672 -8.43 -9.359 1 95.56 38 ASP B CA 1
ATOM 3398 C C . ASP B 1 38 ? 16.531 -7.457 -10.172 1 95.56 38 ASP B C 1
ATOM 3400 O O . ASP B 1 38 ? 16.016 -6.793 -11.078 1 95.56 38 ASP B O 1
ATOM 3404 N N . ILE B 1 39 ? 17.734 -7.363 -9.805 1 97 39 ILE B N 1
ATOM 3405 C CA . ILE B 1 39 ? 18.656 -6.496 -10.531 1 97 39 ILE B CA 1
ATOM 3406 C C . ILE B 1 39 ? 18.75 -6.945 -11.992 1 97 39 ILE B C 1
ATOM 3408 O O . ILE B 1 39 ? 18.625 -6.133 -12.906 1 97 39 ILE B O 1
ATOM 3412 N N . LEU B 1 40 ? 18.953 -8.227 -12.172 1 97.81 40 LEU B N 1
ATOM 3413 C CA . LEU B 1 40 ? 19.047 -8.781 -13.516 1 97.81 40 LEU B CA 1
ATOM 3414 C C . LEU B 1 40 ? 17.75 -8.578 -14.281 1 97.81 40 LEU B C 1
ATOM 3416 O O . LEU B 1 40 ? 17.766 -8.281 -15.484 1 97.81 40 LEU B O 1
ATOM 3420 N N . ARG B 1 41 ? 16.625 -8.719 -13.625 1 97.62 41 ARG B N 1
ATOM 3421 C CA . ARG B 1 41 ? 15.32 -8.523 -14.266 1 97.62 41 ARG B CA 1
ATOM 3422 C C . ARG B 1 41 ? 15.156 -7.082 -14.734 1 97.62 41 ARG B C 1
ATOM 3424 O O . ARG B 1 41 ? 14.695 -6.836 -15.852 1 97.62 41 ARG B O 1
ATOM 3431 N N . VAL B 1 42 ? 15.492 -6.16 -13.859 1 96.88 42 VAL B N 1
ATOM 3432 C CA . VAL B 1 42 ? 15.375 -4.742 -14.188 1 96.88 42 VAL B CA 1
ATOM 3433 C C . VAL B 1 42 ? 16.266 -4.418 -15.383 1 96.88 42 VAL B C 1
ATOM 3435 O O . VAL B 1 42 ? 15.852 -3.676 -16.281 1 96.88 42 VAL B O 1
ATOM 3438 N N . ILE B 1 43 ? 17.438 -4.996 -15.43 1 97.88 43 ILE B N 1
ATOM 3439 C CA . ILE B 1 43 ? 18.344 -4.762 -16.547 1 97.88 43 ILE B CA 1
ATOM 3440 C C . ILE B 1 43 ? 17.766 -5.395 -17.812 1 97.88 43 ILE B C 1
ATOM 3442 O O . ILE B 1 43 ? 17.734 -4.758 -18.875 1 97.88 43 ILE B O 1
ATOM 3446 N N . TYR B 1 44 ? 17.297 -6.598 -17.688 1 98.06 44 TYR B N 1
ATOM 3447 C CA . TYR B 1 44 ? 16.719 -7.32 -18.812 1 98.06 44 TYR B CA 1
ATOM 3448 C C . TYR B 1 44 ? 15.586 -6.52 -19.453 1 98.06 44 TYR B C 1
ATOM 3450 O O . TYR B 1 44 ? 15.469 -6.465 -20.672 1 98.06 44 TYR B O 1
ATOM 3458 N N . ARG B 1 45 ? 14.812 -5.816 -18.656 1 97.06 45 ARG B N 1
ATOM 3459 C CA . ARG B 1 45 ? 13.594 -5.16 -19.109 1 97.06 45 ARG B CA 1
ATOM 3460 C C . ARG B 1 45 ? 13.883 -3.742 -19.594 1 97.06 45 ARG B C 1
ATOM 3462 O O . ARG B 1 45 ? 13.078 -3.156 -20.328 1 97.06 45 ARG B O 1
ATOM 3469 N N . ASN B 1 46 ? 15.086 -3.135 -19.188 1 94.94 46 ASN B N 1
ATOM 3470 C CA . ASN B 1 46 ? 15.227 -1.694 -19.375 1 94.94 46 ASN B CA 1
ATOM 3471 C C . ASN B 1 46 ? 16.562 -1.338 -20.016 1 94.94 46 ASN B C 1
ATOM 3473 O O . ASN B 1 46 ? 16.844 -0.164 -20.266 1 94.94 46 ASN B O 1
ATOM 3477 N N . GLN B 1 47 ? 17.359 -2.236 -20.422 1 95 47 GLN B N 1
ATOM 3478 C CA . GLN B 1 47 ? 18.719 -1.978 -20.875 1 95 47 GLN B CA 1
ATOM 3479 C C . GLN B 1 47 ? 18.719 -1.207 -22.203 1 95 47 GLN B C 1
ATOM 3481 O O . GLN B 1 47 ? 17.844 -1.398 -23.031 1 95 47 GLN B O 1
ATOM 3486 N N . PRO B 1 48 ? 19.688 -0.329 -22.312 1 97.19 48 PRO B N 1
ATOM 3487 C CA . PRO B 1 48 ? 20.703 0.012 -21.312 1 97.19 48 PRO B CA 1
ATOM 3488 C C . PRO B 1 48 ? 20.141 0.824 -20.141 1 97.19 48 PRO B C 1
ATOM 3490 O O . PRO B 1 48 ? 19.188 1.603 -20.328 1 97.19 48 PRO B O 1
ATOM 3493 N N . ILE B 1 49 ? 20.703 0.655 -18.906 1 96.19 49 ILE B N 1
ATOM 3494 C CA . ILE B 1 49 ? 20.141 1.315 -17.734 1 96.19 49 ILE B CA 1
ATOM 3495 C C . ILE B 1 49 ? 21.25 1.671 -16.75 1 96.19 49 ILE B C 1
ATOM 3497 O O . ILE B 1 49 ? 22.203 0.9 -16.578 1 96.19 49 ILE B O 1
ATOM 3501 N N . SER B 1 50 ? 21.141 2.834 -16.141 1 93.94 50 SER B N 1
ATOM 3502 C CA . SER B 1 50 ? 22.156 3.312 -15.211 1 93.94 50 SER B CA 1
ATOM 3503 C C . SER B 1 50 ? 22.047 2.607 -13.859 1 93.94 50 SER B C 1
ATOM 3505 O O . SER B 1 50 ? 20.984 2.092 -13.508 1 93.94 50 SER B O 1
ATOM 3507 N N . THR B 1 51 ? 23.156 2.572 -13.117 1 93.44 51 THR B N 1
ATOM 3508 C CA . THR B 1 51 ? 23.188 1.972 -11.789 1 93.44 51 THR B CA 1
ATOM 3509 C C . THR B 1 51 ? 22.203 2.65 -10.859 1 93.44 51 THR B C 1
ATOM 3511 O O . THR B 1 51 ? 21.531 1.984 -10.055 1 93.44 51 THR B O 1
ATOM 3514 N N . LYS B 1 52 ? 22.062 3.898 -10.992 1 89.19 52 LYS B N 1
ATOM 3515 C CA . LYS B 1 52 ? 21.125 4.66 -10.164 1 89.19 52 LYS B CA 1
ATOM 3516 C C . LYS B 1 52 ? 19.688 4.219 -10.406 1 89.19 52 LYS B C 1
ATOM 3518 O O . LYS B 1 52 ? 18.938 3.992 -9.461 1 89.19 52 LYS B O 1
ATOM 3523 N N . ARG B 1 53 ? 19.312 4.098 -11.602 1 91.25 53 ARG B N 1
ATOM 3524 C CA . ARG B 1 53 ? 17.953 3.703 -11.953 1 91.25 53 ARG B CA 1
ATOM 3525 C C . ARG B 1 53 ? 17.672 2.266 -11.523 1 91.25 53 ARG B C 1
ATOM 3527 O O . ARG B 1 53 ? 16.562 1.946 -11.094 1 91.25 53 ARG B O 1
ATOM 3534 N N . ILE B 1 54 ? 18.703 1.4 -11.672 1 94.31 54 ILE B N 1
ATOM 3535 C CA . ILE B 1 54 ? 18.562 0.028 -11.195 1 94.31 54 ILE B CA 1
ATOM 3536 C C . ILE B 1 54 ? 18.266 0.03 -9.695 1 94.31 54 ILE B C 1
ATOM 3538 O O . ILE B 1 54 ? 17.359 -0.664 -9.234 1 94.31 54 ILE B O 1
ATOM 3542 N N . ALA B 1 55 ? 19 0.841 -8.977 1 91.44 55 ALA B N 1
ATOM 3543 C CA . ALA B 1 55 ? 18.828 0.926 -7.527 1 91.44 55 ALA B CA 1
ATOM 3544 C C . ALA B 1 55 ? 17.438 1.395 -7.16 1 91.44 55 ALA B C 1
ATOM 3546 O O . ALA B 1 55 ? 16.797 0.836 -6.262 1 91.44 55 ALA B O 1
ATOM 3547 N N . GLN B 1 56 ? 16.922 2.324 -7.879 1 87.12 56 GLN B N 1
ATOM 3548 C CA . GLN B 1 56 ? 15.586 2.871 -7.637 1 87.12 56 GLN B CA 1
ATOM 3549 C C . GLN B 1 56 ? 14.5 1.826 -7.895 1 87.12 56 GLN B C 1
ATOM 3551 O O . GLN B 1 56 ? 13.594 1.651 -7.078 1 87.12 56 GLN B O 1
ATOM 3556 N N . LEU B 1 57 ? 14.664 1.121 -8.93 1 89.5 57 LEU B N 1
ATOM 3557 C CA . LEU B 1 57 ? 13.625 0.176 -9.328 1 89.5 57 LEU B CA 1
ATOM 3558 C C . LEU B 1 57 ? 13.672 -1.078 -8.461 1 89.5 57 LEU B C 1
ATOM 3560 O O . LEU B 1 57 ? 12.641 -1.696 -8.203 1 89.5 57 LEU B O 1
ATOM 3564 N N . CYS B 1 58 ? 14.859 -1.432 -7.973 1 91.38 58 CYS B N 1
ATOM 3565 C CA . CYS B 1 58 ? 15.008 -2.627 -7.148 1 91.38 58 CYS B CA 1
ATOM 3566 C C . CYS B 1 58 ? 14.844 -2.295 -5.672 1 91.38 58 CYS B C 1
ATOM 3568 O O . CYS B 1 58 ? 14.734 -3.195 -4.836 1 91.38 58 CYS B O 1
ATOM 3570 N N . LYS B 1 59 ? 14.805 -1.024 -5.414 1 87.88 59 LYS B N 1
ATOM 3571 C CA . LYS B 1 59 ? 14.695 -0.577 -4.031 1 87.88 59 LYS B CA 1
ATOM 3572 C C . LYS B 1 59 ? 15.883 -1.055 -3.199 1 87.88 59 LYS B C 1
ATOM 3574 O O . LYS B 1 59 ? 15.703 -1.586 -2.1 1 87.88 59 LYS B O 1
ATOM 3579 N N . LEU B 1 60 ? 17.062 -1.016 -3.768 1 88.44 60 LEU B N 1
ATOM 3580 C CA . LEU B 1 60 ? 18.297 -1.404 -3.117 1 88.44 60 LEU B CA 1
ATOM 3581 C C . LEU B 1 60 ? 19.266 -0.223 -3.037 1 88.44 60 LEU B C 1
ATOM 3583 O O . LEU B 1 60 ? 19.219 0.672 -3.883 1 88.44 60 LEU B O 1
ATOM 3587 N N . PRO B 1 61 ? 20.125 -0.206 -2.029 1 84.25 61 PRO B N 1
ATOM 3588 C CA . PRO B 1 61 ? 21.125 0.852 -1.962 1 84.25 61 PRO B CA 1
ATOM 3589 C C . PRO B 1 61 ? 22.062 0.854 -3.17 1 84.25 61 PRO B C 1
ATOM 3591 O O . PRO B 1 61 ? 22.453 -0.212 -3.66 1 84.25 61 PRO B O 1
ATOM 3594 N N . LEU B 1 62 ? 22.484 1.993 -3.561 1 87.88 62 LEU B N 1
ATOM 3595 C CA . LEU B 1 62 ? 23.312 2.188 -4.75 1 87.88 62 LEU B CA 1
ATOM 3596 C C . LEU B 1 62 ? 24.609 1.411 -4.641 1 87.88 62 LEU B C 1
ATOM 3598 O O . LEU B 1 62 ? 25.031 0.753 -5.594 1 87.88 62 LEU B O 1
ATOM 3602 N N . PRO B 1 63 ? 25.25 1.397 -3.486 1 86.81 63 PRO B N 1
ATOM 3603 C CA . PRO B 1 63 ? 26.516 0.667 -3.396 1 86.81 63 PRO B CA 1
ATOM 3604 C C . PRO B 1 63 ? 26.344 -0.838 -3.588 1 86.81 63 PRO B C 1
ATOM 3606 O O . PRO B 1 63 ? 27.234 -1.499 -4.137 1 86.81 63 PRO B O 1
ATOM 3609 N N . ILE B 1 64 ? 25.266 -1.353 -3.15 1 90.38 64 ILE B N 1
ATOM 3610 C CA . ILE B 1 64 ? 24.984 -2.777 -3.293 1 90.38 64 ILE B CA 1
ATOM 3611 C C . ILE B 1 64 ? 24.797 -3.119 -4.77 1 90.38 64 ILE B C 1
ATOM 3613 O O . ILE B 1 64 ? 25.375 -4.086 -5.27 1 90.38 64 ILE B O 1
ATOM 3617 N N . VAL B 1 65 ? 24.016 -2.291 -5.426 1 94.06 65 VAL B N 1
ATOM 3618 C CA . VAL B 1 65 ? 23.75 -2.518 -6.844 1 94.06 65 VAL B CA 1
ATOM 3619 C C . VAL B 1 65 ? 25.047 -2.387 -7.641 1 94.06 65 VAL B C 1
ATOM 3621 O O . VAL B 1 65 ? 25.312 -3.176 -8.547 1 94.06 65 VAL B O 1
ATOM 3624 N N . ALA B 1 66 ? 25.859 -1.39 -7.289 1 93.69 66 ALA B N 1
ATOM 3625 C CA . ALA B 1 66 ? 27.141 -1.179 -7.969 1 93.69 66 ALA B CA 1
ATOM 3626 C C . ALA B 1 66 ? 28.047 -2.393 -7.812 1 93.69 66 ALA B C 1
ATOM 3628 O O . ALA B 1 66 ? 28.688 -2.824 -8.773 1 93.69 66 ALA B O 1
ATOM 3629 N N . LYS B 1 67 ? 28.078 -2.914 -6.625 1 95.19 67 LYS B N 1
ATOM 3630 C CA . LYS B 1 67 ? 28.906 -4.086 -6.355 1 95.19 67 LYS B CA 1
ATOM 3631 C C . LYS B 1 67 ? 28.406 -5.301 -7.129 1 95.19 67 LYS B C 1
ATOM 3633 O O . LYS B 1 67 ? 29.203 -6.066 -7.676 1 95.19 67 LYS B O 1
ATOM 3638 N N . VAL B 1 68 ? 27.141 -5.52 -7.156 1 96.88 68 VAL B N 1
ATOM 3639 C CA . VAL B 1 68 ? 26.547 -6.633 -7.895 1 96.88 68 VAL B CA 1
ATOM 3640 C C . VAL B 1 68 ? 26.891 -6.5 -9.383 1 96.88 68 VAL B C 1
ATOM 3642 O O . VAL B 1 68 ? 27.281 -7.477 -10.023 1 96.88 68 VAL B O 1
ATOM 3645 N N . ARG B 1 69 ? 26.734 -5.324 -9.891 1 96.44 69 ARG B N 1
ATOM 3646 C CA . ARG B 1 69 ? 27.031 -5.082 -11.297 1 96.44 69 ARG B CA 1
ATOM 3647 C C . ARG B 1 69 ? 28.484 -5.402 -11.617 1 96.44 69 ARG B C 1
ATOM 3649 O O . ARG B 1 69 ? 28.781 -6.008 -12.656 1 96.44 69 ARG B O 1
ATOM 3656 N N . THR B 1 70 ? 29.344 -4.965 -10.766 1 96.31 70 THR B N 1
ATOM 3657 C CA . THR B 1 70 ? 30.766 -5.199 -10.961 1 96.31 70 THR B CA 1
ATOM 3658 C C . THR B 1 70 ? 31.062 -6.695 -11.031 1 96.31 70 THR B C 1
ATOM 3660 O O . THR B 1 70 ? 31.797 -7.145 -11.914 1 96.31 70 THR B O 1
ATOM 3663 N N . ILE B 1 71 ? 30.516 -7.441 -10.141 1 96.94 71 ILE B N 1
ATOM 3664 C CA . ILE B 1 71 ? 30.734 -8.883 -10.094 1 96.94 71 ILE B CA 1
ATOM 3665 C C . ILE B 1 71 ? 30.156 -9.531 -11.352 1 96.94 71 ILE B C 1
ATOM 3667 O O . ILE B 1 71 ? 30.797 -10.398 -11.961 1 96.94 71 ILE B O 1
ATOM 3671 N N . LEU B 1 72 ? 29 -9.117 -11.758 1 97.5 72 LEU B N 1
ATOM 3672 C CA . LEU B 1 72 ? 28.344 -9.703 -12.922 1 97.5 72 LEU B CA 1
ATOM 3673 C C . LEU B 1 72 ? 29.109 -9.352 -14.203 1 97.5 72 LEU B C 1
ATOM 3675 O O . LEU B 1 72 ? 29.109 -10.125 -15.156 1 97.5 72 LEU B O 1
ATOM 3679 N N . GLU B 1 73 ? 29.75 -8.188 -14.227 1 97 73 GLU B N 1
ATOM 3680 C CA . GLU B 1 73 ? 30.594 -7.812 -15.359 1 97 73 GLU B CA 1
ATOM 3681 C C . GLU B 1 73 ? 31.844 -8.68 -15.414 1 97 73 GLU B C 1
ATOM 3683 O O . GLU B 1 73 ? 32.281 -9.102 -16.5 1 97 73 GLU B O 1
ATOM 3688 N N . ARG B 1 74 ? 32.375 -8.93 -14.289 1 96.06 74 ARG B N 1
ATOM 3689 C CA . ARG B 1 74 ? 33.531 -9.797 -14.219 1 96.06 74 ARG B CA 1
ATOM 3690 C C . ARG B 1 74 ? 33.219 -11.211 -14.68 1 96.06 74 ARG B C 1
ATOM 3692 O O . ARG B 1 74 ? 34.031 -11.891 -15.281 1 96.06 74 ARG B O 1
ATOM 3699 N N . GLU B 1 75 ? 32 -11.633 -14.383 1 95.44 75 GLU B N 1
ATOM 3700 C CA . GLU B 1 75 ? 31.531 -12.953 -14.781 1 95.44 75 GLU B CA 1
ATOM 3701 C C . GLU B 1 75 ? 31.062 -12.961 -16.234 1 95.44 75 GLU B C 1
ATOM 3703 O O . GLU B 1 75 ? 30.547 -13.969 -16.719 1 95.44 75 GLU B O 1
ATOM 3708 N N . ARG B 1 76 ? 31.141 -11.789 -16.906 1 96.5 76 ARG B N 1
ATOM 3709 C CA . ARG B 1 76 ? 30.828 -11.602 -18.312 1 96.5 76 ARG B CA 1
ATOM 3710 C C . ARG B 1 76 ? 29.328 -11.789 -18.578 1 96.5 76 ARG B C 1
ATOM 3712 O O . ARG B 1 76 ? 28.938 -12.219 -19.656 1 96.5 76 ARG B O 1
ATOM 3719 N N . ILE B 1 77 ? 28.578 -11.617 -17.531 1 97.62 77 ILE B N 1
ATOM 3720 C CA . ILE B 1 77 ? 27.125 -11.633 -17.656 1 97.62 77 ILE B CA 1
ATOM 3721 C C . ILE B 1 77 ? 26.625 -10.266 -18.141 1 97.62 77 ILE B C 1
ATOM 3723 O O . ILE B 1 77 ? 25.688 -10.18 -18.922 1 97.62 77 ILE B O 1
ATOM 3727 N N . LEU B 1 78 ? 27.297 -9.234 -17.578 1 98.31 78 LEU B N 1
ATOM 3728 C CA . LEU B 1 78 ? 26.969 -7.859 -17.938 1 98.31 78 LEU B CA 1
ATOM 3729 C C . LEU B 1 78 ? 28.141 -7.191 -18.656 1 98.31 78 LEU B C 1
ATOM 3731 O O . LEU B 1 78 ? 29.281 -7.621 -18.516 1 98.31 78 LEU B O 1
ATOM 3735 N N . LYS B 1 79 ? 27.859 -6.164 -19.453 1 97.56 79 LYS B N 1
ATOM 3736 C CA . LYS B 1 79 ? 28.844 -5.25 -20.031 1 97.56 79 LYS B CA 1
ATOM 3737 C C . LYS B 1 79 ? 28.391 -3.799 -19.891 1 97.56 79 LYS B C 1
ATOM 3739 O O . LYS B 1 79 ? 27.234 -3.533 -19.594 1 97.56 79 LYS B O 1
ATOM 3744 N N . ARG B 1 80 ? 29.312 -2.904 -19.984 1 93.44 80 ARG B N 1
ATOM 3745 C CA . ARG B 1 80 ? 29.016 -1.478 -19.875 1 93.44 80 ARG B CA 1
ATOM 3746 C C . ARG B 1 80 ? 28.906 -0.831 -21.25 1 93.44 80 ARG B C 1
ATOM 3748 O O . ARG B 1 80 ? 29.859 -0.796 -22.016 1 93.44 80 ARG B O 1
ATOM 3755 N N . GLU B 1 81 ? 27.797 -0.407 -21.594 1 93.75 81 GLU B N 1
ATOM 3756 C CA . GLU B 1 81 ? 27.5 0.332 -22.812 1 93.75 81 GLU B CA 1
ATOM 3757 C C . GLU B 1 81 ? 26.406 1.379 -22.562 1 93.75 81 GLU B C 1
ATOM 3759 O O . GLU B 1 81 ? 25.234 1.127 -22.828 1 93.75 81 GLU B O 1
ATOM 3764 N N . ASN B 1 82 ? 26.781 2.648 -22.203 1 93 82 ASN B N 1
ATOM 3765 C CA . ASN B 1 82 ? 25.844 3.691 -21.828 1 93 82 ASN B CA 1
ATOM 3766 C C . ASN B 1 82 ? 24.891 3.223 -20.719 1 93 82 ASN B C 1
ATOM 3768 O O . ASN B 1 82 ? 23.688 3.469 -20.781 1 93 82 ASN B O 1
ATOM 3772 N N . GLY B 1 83 ? 25.469 2.318 -19.875 1 95.5 83 GLY B N 1
ATOM 3773 C CA . GLY B 1 83 ? 24.75 1.671 -18.797 1 95.5 83 GLY B CA 1
ATOM 3774 C C . GLY B 1 83 ? 24.984 0.173 -18.734 1 95.5 83 GLY B C 1
ATOM 3775 O O . GLY B 1 83 ? 25.875 -0.348 -19.406 1 95.5 83 GLY B O 1
ATOM 3776 N N . ALA B 1 84 ? 24.266 -0.484 -17.844 1 97.5 84 ALA B N 1
ATOM 3777 C CA . ALA B 1 84 ? 24.359 -1.937 -17.719 1 97.5 84 ALA B CA 1
ATOM 3778 C C . ALA B 1 84 ? 23.594 -2.633 -18.844 1 97.5 84 ALA B C 1
ATOM 3780 O O . ALA B 1 84 ? 22.438 -2.297 -19.109 1 97.5 84 ALA B O 1
ATOM 3781 N N . VAL B 1 85 ? 24.234 -3.523 -19.484 1 98.31 85 VAL B N 1
ATOM 3782 C CA . VAL B 1 85 ? 23.641 -4.309 -20.562 1 98.31 85 VAL B CA 1
ATOM 3783 C C . VAL B 1 85 ? 24.016 -5.781 -20.406 1 98.31 85 VAL B C 1
ATOM 3785 O O . VAL B 1 85 ? 25.141 -6.102 -20.016 1 98.31 85 VAL B O 1
ATOM 3788 N N . LEU B 1 86 ? 23.109 -6.645 -20.703 1 98.38 86 LEU B N 1
ATOM 3789 C CA . LEU B 1 86 ? 23.406 -8.07 -20.688 1 98.38 86 LEU B CA 1
ATOM 3790 C C . LEU B 1 86 ? 24.25 -8.469 -21.891 1 98.38 86 LEU B C 1
ATOM 3792 O O . LEU B 1 86 ? 24.016 -8.016 -23 1 98.38 86 LEU B O 1
ATOM 3796 N N . THR B 1 87 ? 25.266 -9.297 -21.672 1 98.19 87 THR B N 1
ATOM 3797 C CA . THR B 1 87 ? 26 -9.922 -22.766 1 98.19 87 THR B CA 1
ATOM 3798 C C . THR B 1 87 ? 25.188 -11.047 -23.391 1 98.19 87 THR B C 1
ATOM 3800 O O . THR B 1 87 ? 24.062 -11.32 -22.969 1 98.19 87 THR B O 1
ATOM 3803 N N . GLU B 1 88 ? 25.781 -11.617 -24.406 1 97.75 88 GLU B N 1
ATOM 3804 C CA . GLU B 1 88 ? 25.125 -12.789 -24.984 1 97.75 88 GLU B CA 1
ATOM 3805 C C . GLU B 1 88 ? 25 -13.906 -23.953 1 97.75 88 GLU B C 1
ATOM 3807 O O . GLU B 1 88 ? 23.953 -14.555 -23.859 1 97.75 88 GLU B O 1
ATOM 3812 N N . LYS B 1 89 ? 26.047 -14.078 -23.234 1 97.06 89 LYS B N 1
ATOM 3813 C CA . LYS B 1 89 ? 26.047 -15.047 -22.141 1 97.06 89 LYS B CA 1
ATOM 3814 C C . LYS B 1 89 ? 24.984 -14.695 -21.109 1 97.06 89 LYS B C 1
ATOM 3816 O O . LYS B 1 89 ? 24.297 -15.578 -20.594 1 97.06 89 LYS B O 1
ATOM 3821 N N . GLY B 1 90 ? 24.906 -13.406 -20.812 1 97.56 90 GLY B N 1
ATOM 3822 C CA . GLY B 1 90 ? 23.906 -12.938 -19.844 1 97.56 90 GLY B CA 1
ATOM 3823 C C . GLY B 1 90 ? 22.484 -13.172 -20.297 1 97.56 90 GLY B C 1
ATOM 3824 O O . GLY B 1 90 ? 21.625 -13.57 -19.5 1 97.56 90 GLY B O 1
ATOM 3825 N N . LEU B 1 91 ? 22.266 -12.914 -21.516 1 97.75 91 LEU B N 1
ATOM 3826 C CA . LEU B 1 91 ? 20.938 -13.109 -22.078 1 97.75 91 LEU B CA 1
ATOM 3827 C C . LEU B 1 91 ? 20.531 -14.578 -22.016 1 97.75 91 LEU B C 1
ATOM 3829 O O . LEU B 1 91 ? 19.391 -14.898 -21.672 1 97.75 91 LEU B O 1
ATOM 3833 N N . GLU B 1 92 ? 21.469 -15.438 -22.344 1 96.62 92 GLU B N 1
ATOM 3834 C CA . GLU B 1 92 ? 21.203 -16.875 -22.266 1 96.62 92 GLU B CA 1
ATOM 3835 C C . GLU B 1 92 ? 20.906 -17.312 -20.844 1 96.62 92 GLU B C 1
ATOM 3837 O O . GLU B 1 92 ? 20.016 -18.125 -20.609 1 96.62 92 GLU B O 1
ATOM 3842 N N . PHE B 1 93 ? 21.656 -16.734 -19.969 1 96 93 PHE B N 1
ATOM 3843 C CA . PHE B 1 93 ? 21.5 -17.062 -18.547 1 96 93 PHE B CA 1
ATOM 3844 C C . PHE B 1 93 ? 20.125 -16.656 -18.047 1 96 93 PHE B C 1
ATOM 3846 O O . PHE B 1 93 ? 19.406 -17.469 -17.453 1 96 93 PHE B O 1
ATOM 3853 N N . VAL B 1 94 ? 19.688 -15.375 -18.281 1 96.94 94 VAL B N 1
ATOM 3854 C CA . VAL B 1 94 ? 18.453 -14.883 -17.688 1 96.94 94 VAL B CA 1
ATOM 3855 C C . VAL B 1 94 ? 17.25 -15.516 -18.375 1 96.94 94 VAL B C 1
ATOM 3857 O O . VAL B 1 94 ? 16.219 -15.789 -17.734 1 96.94 94 VAL B O 1
ATOM 3860 N N . GLU B 1 95 ? 17.297 -15.828 -19.641 1 96.56 95 GLU B N 1
ATOM 3861 C CA . GLU B 1 95 ? 16.156 -16.375 -20.375 1 96.56 95 GLU B CA 1
ATOM 3862 C C . GLU B 1 95 ? 16.031 -17.875 -20.156 1 96.56 95 GLU B C 1
ATOM 3864 O O . GLU B 1 95 ? 14.93 -18.406 -20.062 1 96.56 95 GLU B O 1
ATOM 3869 N N . ASN B 1 96 ? 17.172 -18.594 -20.016 1 94.25 96 ASN B N 1
ATOM 3870 C CA . ASN B 1 96 ? 17.125 -20.047 -19.953 1 94.25 96 ASN B CA 1
ATOM 3871 C C . ASN B 1 96 ? 17.172 -20.547 -18.516 1 94.25 96 ASN B C 1
ATOM 3873 O O . ASN B 1 96 ? 16.609 -21.609 -18.203 1 94.25 96 ASN B O 1
ATOM 3877 N N . VAL B 1 97 ? 17.859 -19.812 -17.734 1 92.62 97 VAL B N 1
ATOM 3878 C CA . VAL B 1 97 ? 18.031 -20.266 -16.359 1 92.62 97 VAL B CA 1
ATOM 3879 C C . VAL B 1 97 ? 17 -19.578 -15.461 1 92.62 97 VAL B C 1
ATOM 3881 O O . VAL B 1 97 ? 16.266 -20.234 -14.727 1 92.62 97 VAL B O 1
ATOM 3884 N N . LEU B 1 98 ? 16.891 -18.25 -15.57 1 94.06 98 LEU B N 1
ATOM 3885 C CA . LEU B 1 98 ? 15.961 -17.516 -14.727 1 94.06 98 LEU B CA 1
ATOM 3886 C C . LEU B 1 98 ? 14.586 -17.438 -15.375 1 94.06 98 LEU B C 1
ATOM 3888 O O . LEU B 1 98 ? 13.617 -17.016 -14.734 1 94.06 98 LEU B O 1
ATOM 3892 N N . LYS B 1 99 ? 14.492 -17.797 -16.641 1 96.31 99 LYS B N 1
ATOM 3893 C CA . LYS B 1 99 ? 13.25 -17.953 -17.391 1 96.31 99 LYS B CA 1
ATOM 3894 C C . LYS B 1 99 ? 12.547 -16.609 -17.578 1 96.31 99 LYS B C 1
ATOM 3896 O O . LYS B 1 99 ? 11.312 -16.531 -17.516 1 96.31 99 LYS B O 1
ATOM 3901 N N . PHE B 1 100 ? 13.336 -15.531 -17.672 1 96.88 100 PHE B N 1
ATOM 3902 C CA . PHE B 1 100 ? 12.75 -14.227 -17.969 1 96.88 100 PHE B CA 1
ATOM 3903 C C . PHE B 1 100 ? 12.156 -14.219 -19.375 1 96.88 100 PHE B C 1
ATOM 3905 O O . PHE B 1 100 ? 12.727 -14.789 -20.312 1 96.88 100 PHE B O 1
ATOM 3912 N N . LYS B 1 101 ? 11 -13.617 -19.547 1 95.5 101 LYS B N 1
ATOM 3913 C CA . LYS B 1 101 ? 10.32 -13.57 -20.844 1 95.5 101 LYS B CA 1
ATOM 3914 C C . LYS B 1 101 ? 9.758 -12.18 -21.109 1 95.5 101 LYS B C 1
ATOM 3916 O O . LYS B 1 101 ? 9.68 -11.75 -22.266 1 95.5 101 LYS B O 1
ATOM 3921 N N . PHE B 1 102 ? 9.352 -11.562 -20.094 1 95.62 102 PHE B N 1
ATOM 3922 C CA . PHE B 1 102 ? 8.633 -10.305 -20.219 1 95.62 102 PHE B CA 1
ATOM 3923 C C . PHE B 1 102 ? 9.609 -9.141 -20.406 1 95.62 102 PHE B C 1
ATOM 3925 O O . PHE B 1 102 ? 10.477 -8.914 -19.562 1 95.62 102 PHE B O 1
ATOM 3932 N N . LYS B 1 103 ? 9.398 -8.523 -21.594 1 91.94 103 LYS B N 1
ATOM 3933 C CA . LYS B 1 103 ? 10.18 -7.316 -21.875 1 91.94 103 LYS B CA 1
ATOM 3934 C C . LYS B 1 103 ? 9.297 -6.07 -21.828 1 91.94 103 LYS B C 1
ATOM 3936 O O . LYS B 1 103 ? 8.172 -6.082 -22.344 1 91.94 103 LYS B O 1
ATOM 3941 N N . GLY B 1 104 ? 9.562 -5.137 -20.922 1 90.25 104 GLY B N 1
ATOM 3942 C CA . GLY B 1 104 ? 8.773 -3.918 -20.812 1 90.25 104 GLY B CA 1
ATOM 3943 C C . GLY B 1 104 ? 8.438 -3.555 -19.375 1 90.25 104 GLY B C 1
ATOM 3944 O O . GLY B 1 104 ? 9.133 -3.971 -18.453 1 90.25 104 GLY B O 1
ATOM 3945 N N . SER B 1 105 ? 7.453 -2.67 -19.328 1 93.69 105 SER B N 1
ATOM 3946 C CA . SER B 1 105 ? 7.02 -2.188 -18.016 1 93.69 105 SER B CA 1
ATOM 3947 C C . SER B 1 105 ? 5.5 -2.062 -17.938 1 93.69 105 SER B C 1
ATOM 3949 O O . SER B 1 105 ? 4.859 -1.668 -18.922 1 93.69 105 SER B O 1
ATOM 3951 N N . LEU B 1 106 ? 4.988 -2.467 -16.828 1 96.81 106 LEU B N 1
ATOM 3952 C CA . LEU B 1 106 ? 3.555 -2.312 -16.594 1 96.81 106 LEU B CA 1
ATOM 3953 C C . LEU B 1 106 ? 3.281 -1.164 -15.633 1 96.81 106 LEU B C 1
ATOM 3955 O O . LEU B 1 106 ? 2.139 -0.953 -15.219 1 96.81 106 LEU B O 1
ATOM 3959 N N . ARG B 1 107 ? 4.293 -0.466 -15.25 1 94.5 107 ARG B N 1
ATOM 3960 C CA . ARG B 1 107 ? 4.152 0.71 -14.398 1 94.5 107 ARG B CA 1
ATOM 3961 C C . ARG B 1 107 ? 3.354 1.802 -15.094 1 94.5 107 ARG B C 1
ATOM 3963 O O . ARG B 1 107 ? 3.559 2.066 -16.281 1 94.5 107 ARG B O 1
ATOM 3970 N N . CYS B 1 108 ? 2.482 2.43 -14.406 1 95.69 108 CYS B N 1
ATOM 3971 C CA . CYS B 1 108 ? 1.665 3.49 -14.984 1 95.69 108 CYS B CA 1
ATOM 3972 C C . CYS B 1 108 ? 2.514 4.707 -15.328 1 95.69 108 CYS B C 1
ATOM 3974 O O . CYS B 1 108 ? 3.148 5.297 -14.445 1 95.69 108 CYS B O 1
ATOM 3976 N N . PRO B 1 109 ? 2.555 5.102 -16.516 1 92.62 109 PRO B N 1
ATOM 3977 C CA . PRO B 1 109 ? 3.393 6.242 -16.906 1 92.62 109 PRO B CA 1
ATOM 3978 C C . PRO B 1 109 ? 2.816 7.578 -16.453 1 92.62 109 PRO B C 1
ATOM 3980 O O . PRO B 1 109 ? 3.543 8.57 -16.375 1 92.62 109 PRO B O 1
ATOM 3983 N N . LEU B 1 110 ? 1.548 7.609 -16.141 1 93.44 110 LEU B N 1
ATOM 3984 C CA . LEU B 1 110 ? 0.909 8.875 -15.789 1 93.44 110 LEU B CA 1
ATOM 3985 C C . LEU B 1 110 ? 1.175 9.234 -14.336 1 93.44 110 LEU B C 1
ATOM 3987 O O . LEU B 1 110 ? 1.343 10.406 -14 1 93.44 110 LEU B O 1
ATOM 3991 N N . CYS B 1 111 ? 1.236 8.266 -13.492 1 92.94 111 CYS B N 1
ATOM 3992 C CA . CYS B 1 111 ? 1.432 8.539 -12.078 1 92.94 111 CYS B CA 1
ATOM 3993 C C . CYS B 1 111 ? 2.811 8.086 -11.617 1 92.94 111 CYS B C 1
ATOM 3995 O O . CYS B 1 111 ? 2.986 7.688 -10.461 1 92.94 111 CYS B O 1
ATOM 3997 N N . GLU B 1 112 ? 3.715 7.977 -12.461 1 85.94 112 GLU B N 1
ATOM 3998 C CA . GLU B 1 112 ? 5.125 7.719 -12.195 1 85.94 112 GLU B CA 1
ATOM 3999 C C . GLU B 1 112 ? 5.324 6.352 -11.547 1 85.94 112 GLU B C 1
ATOM 4001 O O . GLU B 1 112 ? 6.121 6.207 -10.617 1 85.94 112 GLU B O 1
ATOM 4006 N N . GLY B 1 113 ? 4.477 5.418 -11.977 1 88.31 113 GLY B N 1
ATOM 4007 C CA . GLY B 1 113 ? 4.703 4.039 -11.586 1 88.31 113 GLY B CA 1
ATOM 4008 C C . GLY B 1 113 ? 4.016 3.664 -10.289 1 88.31 113 GLY B C 1
ATOM 4009 O O . GLY B 1 113 ? 4.184 2.553 -9.781 1 88.31 113 GLY B O 1
ATOM 4010 N N . ARG B 1 114 ? 3.193 4.539 -9.734 1 88.62 114 ARG B N 1
ATOM 4011 C CA . ARG B 1 114 ? 2.494 4.25 -8.484 1 88.62 114 ARG B CA 1
ATOM 4012 C C . ARG B 1 114 ? 1.346 3.275 -8.711 1 88.62 114 ARG B C 1
ATOM 4014 O O . ARG B 1 114 ? 0.844 2.668 -7.766 1 88.62 114 ARG B O 1
ATOM 4021 N N . GLY B 1 115 ? 0.902 3.162 -9.945 1 91.94 115 GLY B N 1
ATOM 4022 C CA . GLY B 1 115 ? -0.089 2.18 -10.359 1 91.94 115 GLY B CA 1
ATOM 4023 C C . GLY B 1 115 ? 0.401 1.261 -11.461 1 91.94 115 GLY B C 1
ATOM 4024 O O . GLY B 1 115 ? 1.55 1.362 -11.898 1 91.94 115 GLY B O 1
ATOM 4025 N N . ILE B 1 116 ? -0.43 0.332 -11.82 1 95.25 116 ILE B N 1
ATOM 4026 C CA . ILE B 1 116 ? -0.114 -0.586 -12.906 1 95.25 116 ILE B CA 1
ATOM 4027 C C . ILE B 1 116 ? -1.156 -0.451 -14.016 1 95.25 116 ILE B C 1
ATOM 4029 O O . ILE B 1 116 ? -2.322 -0.153 -13.742 1 95.25 116 ILE B O 1
ATOM 4033 N N . VAL B 1 117 ? -0.705 -0.631 -15.211 1 96.25 117 VAL B N 1
ATOM 4034 C CA . VAL B 1 117 ? -1.579 -0.613 -16.375 1 96.25 117 VAL B CA 1
ATOM 4035 C C . VAL B 1 117 ? -1.43 -1.919 -17.156 1 96.25 117 VAL B C 1
ATOM 4037 O O . VAL B 1 117 ? -0.436 -2.633 -17 1 96.25 117 VAL B O 1
ATOM 4040 N N . LEU B 1 118 ? -2.43 -2.262 -17.891 1 97.19 118 LEU B N 1
ATOM 4041 C CA . LEU B 1 118 ? -2.35 -3.414 -18.781 1 97.19 118 LEU B CA 1
ATOM 4042 C C . LEU B 1 118 ? -1.815 -3.008 -20.156 1 97.19 118 LEU B C 1
ATOM 4044 O O . LEU B 1 118 ? -2.424 -2.186 -20.844 1 97.19 118 LEU B O 1
ATOM 4048 N N . ASN B 1 119 ? -0.722 -3.488 -20.516 1 96.38 119 ASN B N 1
ATOM 4049 C CA . ASN B 1 119 ? -0.261 -3.299 -21.891 1 96.38 119 ASN B CA 1
ATOM 4050 C C . ASN B 1 119 ? -1.015 -4.199 -22.875 1 96.38 119 ASN B C 1
ATOM 4052 O O . ASN B 1 119 ? -1.971 -4.875 -22.484 1 96.38 119 ASN B O 1
ATOM 4056 N N . GLU B 1 120 ? -0.623 -4.203 -24.094 1 97 120 GLU B N 1
ATOM 4057 C CA . GLU B 1 120 ? -1.347 -4.949 -25.125 1 97 120 GLU B CA 1
ATOM 4058 C C . GLU B 1 120 ? -1.344 -6.445 -24.828 1 97 120 GLU B C 1
ATOM 4060 O O . GLU B 1 120 ? -2.348 -7.129 -25.031 1 97 120 GLU B O 1
ATOM 4065 N N . PHE B 1 121 ? -0.253 -6.973 -24.359 1 97.69 121 PHE B N 1
ATOM 4066 C CA . PHE B 1 121 ? -0.117 -8.383 -24.031 1 97.69 121 PHE B CA 1
ATOM 4067 C C . PHE B 1 121 ? -1.169 -8.797 -23 1 97.69 121 PHE B C 1
ATOM 4069 O O . PHE B 1 121 ? -1.879 -9.789 -23.203 1 97.69 121 PHE B O 1
ATOM 4076 N N . PHE B 1 122 ? -1.374 -8.055 -21.969 1 98.19 122 PHE B N 1
ATOM 4077 C CA . PHE B 1 122 ? -2.32 -8.391 -20.906 1 98.19 122 PHE B CA 1
ATOM 4078 C C . PHE B 1 122 ? -3.744 -8.047 -21.328 1 98.19 122 PHE B C 1
ATOM 4080 O O . PHE B 1 122 ? -4.699 -8.664 -20.844 1 98.19 122 PHE B O 1
ATOM 4087 N N . LYS B 1 123 ? -3.918 -7.055 -22.141 1 98.31 123 LYS B N 1
ATOM 4088 C CA . LYS B 1 123 ? -5.242 -6.777 -22.688 1 98.31 123 LYS B CA 1
ATOM 4089 C C . LYS B 1 123 ? -5.758 -7.957 -23.5 1 98.31 123 LYS B C 1
ATOM 4091 O O . LYS B 1 123 ? -6.945 -8.273 -23.469 1 98.31 123 LYS B O 1
ATOM 4096 N N . GLU B 1 124 ? -4.871 -8.531 -24.234 1 98.56 124 GLU B N 1
ATOM 4097 C CA . GLU B 1 124 ? -5.242 -9.719 -25 1 98.56 124 GLU B CA 1
ATOM 4098 C C . GLU B 1 124 ? -5.629 -10.867 -24.078 1 98.56 124 GLU B C 1
ATOM 4100 O O . GLU B 1 124 ? -6.578 -11.609 -24.344 1 98.56 124 GLU B O 1
ATOM 4105 N N . ILE B 1 125 ? -4.914 -11 -23.031 1 98.69 125 ILE B N 1
ATOM 4106 C CA . ILE B 1 125 ? -5.23 -12.023 -22.031 1 98.69 125 ILE B CA 1
ATOM 4107 C C . ILE B 1 125 ? -6.613 -11.758 -21.438 1 98.69 125 ILE B C 1
ATOM 4109 O O . ILE B 1 125 ? -7.402 -12.688 -21.266 1 98.69 125 ILE B O 1
ATOM 4113 N N . LEU B 1 126 ? -6.871 -10.5 -21.156 1 98.62 126 LEU B N 1
ATOM 4114 C CA . LEU B 1 126 ? -8.172 -10.117 -20.625 1 98.62 126 LEU B CA 1
ATOM 4115 C C . LEU B 1 126 ? -9.297 -10.539 -21.578 1 98.62 126 LEU B C 1
ATOM 4117 O O . LEU B 1 126 ? -10.297 -11.109 -21.141 1 98.62 126 LEU B O 1
ATOM 4121 N N . GLU B 1 127 ? -9.109 -10.305 -22.828 1 98.38 127 GLU B N 1
ATOM 4122 C CA . GLU B 1 127 ? -10.125 -10.664 -23.812 1 98.38 127 GLU B CA 1
ATOM 4123 C C . GLU B 1 127 ? -10.312 -12.18 -23.875 1 98.38 127 GLU B C 1
ATOM 4125 O O . GLU B 1 127 ? -11.43 -12.664 -24.062 1 98.38 127 GLU B O 1
ATOM 4130 N N . LYS B 1 128 ? -9.258 -12.898 -23.656 1 98.25 128 LYS B N 1
ATOM 4131 C CA . LYS B 1 128 ? -9.305 -14.352 -23.766 1 98.25 128 LYS B CA 1
ATOM 4132 C C . LYS B 1 128 ? -10 -14.969 -22.547 1 98.25 128 LYS B C 1
ATOM 4134 O O . LYS B 1 128 ? -10.664 -16 -22.672 1 98.25 128 LYS B O 1
ATOM 4139 N N . VAL B 1 129 ? -9.875 -14.297 -21.406 1 98.38 129 VAL B N 1
ATOM 4140 C CA . VAL B 1 129 ? -10.406 -14.945 -20.219 1 98.38 129 VAL B CA 1
ATOM 4141 C C . VAL B 1 129 ? -11.875 -14.562 -20.031 1 98.38 129 VAL B C 1
ATOM 4143 O O . VAL B 1 129 ? -12.625 -15.258 -19.344 1 98.38 129 VAL B O 1
ATOM 4146 N N . LYS B 1 130 ? -12.344 -13.523 -20.578 1 97.69 130 LYS B N 1
ATOM 4147 C CA . LYS B 1 130 ? -13.672 -12.969 -20.344 1 97.69 130 LYS B CA 1
ATOM 4148 C C . LYS B 1 130 ? -14.758 -14.016 -20.578 1 97.69 130 LYS B C 1
ATOM 4150 O O . LYS B 1 130 ? -15.633 -14.203 -19.734 1 97.69 130 LYS B O 1
ATOM 4155 N N . PRO B 1 131 ? -14.703 -14.766 -21.672 1 97.62 131 PRO B N 1
ATOM 4156 C CA . PRO B 1 131 ? -15.758 -15.758 -21.891 1 97.62 131 PRO B CA 1
ATOM 4157 C C . PRO B 1 131 ? -15.797 -16.828 -20.812 1 97.62 131 PRO B C 1
ATOM 4159 O O . PRO B 1 131 ? -16.859 -17.375 -20.5 1 97.62 131 PRO B O 1
ATOM 4162 N N . TRP B 1 132 ? -14.695 -17.141 -20.266 1 97.94 132 TRP B N 1
ATOM 4163 C CA . TRP B 1 132 ? -14.625 -18.188 -19.25 1 97.94 132 TRP B CA 1
ATOM 4164 C C . TRP B 1 132 ? -15.211 -17.703 -17.922 1 97.94 132 TRP B C 1
ATOM 4166 O O . TRP B 1 132 ? -15.766 -18.5 -17.156 1 97.94 132 TRP B O 1
ATOM 4176 N N . PHE B 1 133 ? -15.062 -16.453 -17.656 1 96.44 133 PHE B N 1
ATOM 4177 C CA . PHE B 1 133 ? -15.641 -15.867 -16.453 1 96.44 133 PHE B CA 1
ATOM 4178 C C . PHE B 1 133 ? -17.156 -15.945 -16.5 1 96.44 133 PHE B C 1
ATOM 4180 O O . PHE B 1 133 ? -17.812 -16.062 -15.453 1 96.44 133 PHE B O 1
ATOM 4187 N N . ARG B 1 134 ? -17.703 -15.938 -17.625 1 94.12 134 ARG B N 1
ATOM 4188 C CA . ARG B 1 134 ? -19.156 -16.016 -17.797 1 94.12 134 ARG B CA 1
ATOM 4189 C C . ARG B 1 134 ? -19.672 -17.422 -17.531 1 94.12 134 ARG B C 1
ATOM 4191 O O . ARG B 1 134 ? -20.859 -17.625 -17.297 1 94.12 134 ARG B O 1
ATOM 4198 N N . LYS B 1 135 ? -18.766 -18.375 -17.531 1 95.69 135 LYS B N 1
ATOM 4199 C CA . LYS B 1 135 ? -19.141 -19.781 -17.359 1 95.69 135 LYS B CA 1
ATOM 4200 C C . LYS B 1 135 ? -19 -20.219 -15.906 1 95.69 135 LYS B C 1
ATOM 4202 O O . LYS B 1 135 ? -19.219 -21.391 -15.586 1 95.69 135 LYS B O 1
ATOM 4207 N N . ARG B 1 136 ? -18.594 -19.312 -15.078 1 92.94 136 ARG B N 1
ATOM 4208 C CA . ARG B 1 136 ? -18.438 -19.672 -13.664 1 92.94 136 ARG B CA 1
ATOM 4209 C C . ARG B 1 136 ? -19.75 -20.203 -13.102 1 92.94 136 ARG B C 1
ATOM 4211 O O . ARG B 1 136 ? -20.828 -19.734 -13.461 1 92.94 136 ARG B O 1
ATOM 4218 N N . PRO B 1 137 ? -19.609 -21.141 -12.258 1 91.56 137 PRO B N 1
ATOM 4219 C CA . PRO B 1 137 ? -20.828 -21.594 -11.57 1 91.56 137 PRO B CA 1
ATOM 4220 C C . PRO B 1 137 ? -21.422 -20.516 -10.664 1 91.56 137 PRO B C 1
ATOM 4222 O O . PRO B 1 137 ? -20.812 -19.469 -10.453 1 91.56 137 PRO B O 1
ATOM 4225 N N . GLU B 1 138 ? -22.609 -20.781 -10.211 1 85.56 138 GLU B N 1
ATOM 4226 C CA . GLU B 1 138 ? -23.234 -19.859 -9.266 1 85.56 138 GLU B CA 1
ATOM 4227 C C . GLU B 1 138 ? -22.406 -19.75 -7.984 1 85.56 138 GLU B C 1
ATOM 4229 O O . GLU B 1 138 ? -21.828 -20.734 -7.531 1 85.56 138 GLU B O 1
ATOM 4234 N N . VAL B 1 139 ? -22.438 -18.562 -7.531 1 82.31 139 VAL B N 1
ATOM 4235 C CA . VAL B 1 139 ? -21.703 -18.281 -6.301 1 82.31 139 VAL B CA 1
ATOM 4236 C C . VAL B 1 139 ? -22.234 -19.156 -5.172 1 82.31 139 VAL B C 1
ATOM 4238 O O . VAL B 1 139 ? -23.453 -19.359 -5.039 1 82.31 139 VAL B O 1
ATOM 4241 N N . ASN B 1 140 ? -21.344 -19.766 -4.402 1 79.56 140 ASN B N 1
ATOM 4242 C CA . ASN B 1 140 ? -21.688 -20.469 -3.168 1 79.56 140 ASN B CA 1
ATOM 4243 C C . ASN B 1 140 ? -21.453 -19.594 -1.94 1 79.56 140 ASN B C 1
ATOM 4245 O O . ASN B 1 140 ? -20.328 -19.531 -1.426 1 79.56 140 ASN B O 1
ATOM 4249 N N . THR B 1 141 ? -22.406 -18.953 -1.376 1 74.06 141 THR B N 1
ATOM 4250 C CA . THR B 1 141 ? -22.297 -17.984 -0.297 1 74.06 141 THR B CA 1
ATOM 4251 C C . THR B 1 141 ? -21.906 -18.672 1.01 1 74.06 141 THR B C 1
ATOM 4253 O O . THR B 1 141 ? -21.375 -18.016 1.914 1 74.06 141 THR B O 1
ATOM 4256 N N . LEU B 1 142 ? -22.156 -19.953 1.076 1 74.75 142 LEU B N 1
ATOM 4257 C CA . LEU B 1 142 ? -21.766 -20.688 2.271 1 74.75 142 LEU B CA 1
ATOM 4258 C C . LEU B 1 142 ? -20.234 -20.75 2.393 1 74.75 142 LEU B C 1
ATOM 4260 O O . LEU B 1 142 ? -19.703 -20.984 3.48 1 74.75 142 LEU B O 1
ATOM 4264 N N . LEU B 1 143 ? -19.641 -20.562 1.294 1 75.56 143 LEU B N 1
ATOM 4265 C CA . LEU B 1 143 ? -18.188 -20.609 1.269 1 75.56 143 LEU B CA 1
ATOM 4266 C C . LEU B 1 143 ? -17.609 -19.203 1.111 1 75.56 143 LEU B C 1
ATOM 4268 O O . LEU B 1 143 ? -16.453 -19.047 0.717 1 75.56 143 LEU B O 1
ATOM 4272 N N . ASP B 1 144 ? -18.453 -18.125 1.298 1 75.88 144 ASP B N 1
ATOM 4273 C CA . ASP B 1 144 ? -18.047 -16.719 1.199 1 75.88 144 ASP B CA 1
ATOM 4274 C C . ASP B 1 144 ? -17.516 -16.406 -0.198 1 75.88 144 ASP B C 1
ATOM 4276 O O . ASP B 1 144 ? -16.578 -15.633 -0.348 1 75.88 144 ASP B O 1
ATOM 4280 N N . GLN B 1 145 ? -18.125 -17.062 -1.104 1 77.75 145 GLN B N 1
ATOM 4281 C CA . GLN B 1 145 ? -17.688 -16.797 -2.471 1 77.75 145 GLN B CA 1
ATOM 4282 C C . GLN B 1 145 ? -18.266 -15.484 -2.986 1 77.75 145 GLN B C 1
ATOM 4284 O O . GLN B 1 145 ? -19.438 -15.172 -2.73 1 77.75 145 GLN B O 1
ATOM 4289 N N . SER B 1 146 ? -17.391 -14.633 -3.506 1 83.19 146 SER B N 1
ATOM 4290 C CA . SER B 1 146 ? -17.672 -13.43 -4.277 1 83.19 146 SER B CA 1
ATOM 4291 C C . SER B 1 146 ? -16.75 -13.312 -5.484 1 83.19 146 SER B C 1
ATOM 4293 O O . SER B 1 146 ? -15.531 -13.258 -5.332 1 83.19 146 SER B O 1
ATOM 4295 N N . TYR B 1 147 ? -17.328 -13.258 -6.605 1 89.81 147 TYR B N 1
ATOM 4296 C CA . TYR B 1 147 ? -16.531 -13.367 -7.824 1 89.81 147 TYR B CA 1
ATOM 4297 C C . TYR B 1 147 ? -15.906 -12.023 -8.195 1 89.81 147 TYR B C 1
ATOM 4299 O O . TYR B 1 147 ? -16.625 -11.023 -8.336 1 89.81 147 TYR B O 1
ATOM 4307 N N . ALA B 1 148 ? -14.617 -12.031 -8.359 1 93.75 148 ALA B N 1
ATOM 4308 C CA . ALA B 1 148 ? -13.922 -10.859 -8.875 1 93.75 148 ALA B CA 1
ATOM 4309 C C . ALA B 1 148 ? -14.188 -10.672 -10.367 1 93.75 148 ALA B C 1
ATOM 4311 O O . ALA B 1 148 ? -14.508 -11.633 -11.07 1 93.75 148 ALA B O 1
ATOM 4312 N N . THR B 1 149 ? -14.094 -9.438 -10.867 1 93.81 149 THR B N 1
ATOM 4313 C CA . THR B 1 149 ? -14.211 -9.172 -12.297 1 93.81 149 THR B CA 1
ATOM 4314 C C . THR B 1 149 ? -13.016 -9.742 -13.055 1 93.81 149 THR B C 1
ATOM 4316 O O . THR B 1 149 ? -11.945 -9.945 -12.477 1 93.81 149 THR B O 1
ATOM 4319 N N . PRO B 1 150 ? -13.227 -10.055 -14.344 1 96.81 150 PRO B N 1
ATOM 4320 C CA . PRO B 1 150 ? -12.07 -10.516 -15.117 1 96.81 150 PRO B CA 1
ATOM 4321 C C . PRO B 1 150 ? -10.93 -9.5 -15.133 1 96.81 150 PRO B C 1
ATOM 4323 O O . PRO B 1 150 ? -9.758 -9.883 -15.117 1 96.81 150 PRO B O 1
ATOM 4326 N N . GLU B 1 151 ? -11.273 -8.203 -15.133 1 96.25 151 GLU B N 1
ATOM 4327 C CA . GLU B 1 151 ? -10.258 -7.152 -15.078 1 96.25 151 GLU B CA 1
ATOM 4328 C C . GLU B 1 151 ? -9.406 -7.277 -13.82 1 96.25 151 GLU B C 1
ATOM 4330 O O . GLU B 1 151 ? -8.18 -7.184 -13.883 1 96.25 151 GLU B O 1
ATOM 4335 N N . THR B 1 152 ? -10.047 -7.527 -12.719 1 96.5 152 THR B N 1
ATOM 4336 C CA . THR B 1 152 ? -9.352 -7.664 -11.445 1 96.5 152 THR B CA 1
ATOM 4337 C C . THR B 1 152 ? -8.336 -8.797 -11.5 1 96.5 152 THR B C 1
ATOM 4339 O O . THR B 1 152 ? -7.176 -8.625 -11.109 1 96.5 152 THR B O 1
ATOM 4342 N N . SER B 1 153 ? -8.758 -9.938 -12.008 1 98.25 153 SER B N 1
ATOM 4343 C CA . SER B 1 153 ? -7.883 -11.109 -12.062 1 98.25 153 SER B CA 1
ATOM 4344 C C . SER B 1 153 ? -6.68 -10.859 -12.969 1 98.25 153 SER B C 1
ATOM 4346 O O . SER B 1 153 ? -5.566 -11.289 -12.664 1 98.25 153 SER B O 1
ATOM 4348 N N . VAL B 1 154 ? -6.906 -10.156 -14.055 1 98.56 154 VAL B N 1
ATOM 4349 C CA . VAL B 1 154 ? -5.816 -9.859 -14.984 1 98.56 154 VAL B CA 1
ATOM 4350 C C . VAL B 1 154 ? -4.875 -8.836 -14.367 1 98.56 154 VAL B C 1
ATOM 4352 O O . VAL B 1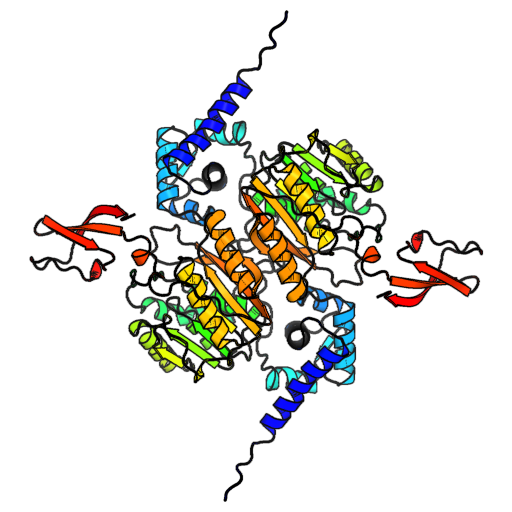 154 ? -3.654 -8.922 -14.523 1 98.56 154 VAL B O 1
ATOM 4355 N N . TYR B 1 155 ? -5.387 -7.871 -13.648 1 98.19 155 TYR B N 1
ATOM 4356 C CA . TYR B 1 155 ? -4.543 -6.902 -12.961 1 98.19 155 TYR B CA 1
ATOM 4357 C C . TYR B 1 155 ? -3.699 -7.582 -11.883 1 98.19 155 TYR B C 1
ATOM 4359 O O . TYR B 1 155 ? -2.553 -7.199 -11.656 1 98.19 155 TYR B O 1
ATOM 4367 N N . ARG B 1 156 ? -4.293 -8.602 -11.211 1 98.56 156 ARG B N 1
ATOM 4368 C CA . ARG B 1 156 ? -3.508 -9.359 -10.242 1 98.56 156 ARG B CA 1
ATOM 4369 C C . ARG B 1 156 ? -2.318 -10.039 -10.914 1 98.56 156 ARG B C 1
ATOM 4371 O O . ARG B 1 156 ? -1.196 -9.977 -10.414 1 98.56 156 ARG B O 1
ATOM 4378 N N . ALA B 1 157 ? -2.557 -10.656 -12.062 1 98.81 157 ALA B N 1
ATOM 4379 C CA . ALA B 1 157 ? -1.484 -11.297 -12.82 1 98.81 157 ALA B CA 1
ATOM 4380 C C . ALA B 1 157 ? -0.433 -10.273 -13.25 1 98.81 157 ALA B C 1
ATOM 4382 O O . ALA B 1 157 ? 0.769 -10.531 -13.148 1 98.81 157 ALA B O 1
ATOM 4383 N N . ALA B 1 158 ? -0.9 -9.133 -13.688 1 98.25 158 ALA B N 1
ATOM 4384 C CA . ALA B 1 158 ? 0.003 -8.07 -14.125 1 98.25 158 ALA B CA 1
ATOM 4385 C C . ALA B 1 158 ? 0.852 -7.559 -12.961 1 98.25 158 ALA B C 1
ATOM 4387 O O . ALA B 1 158 ? 2.039 -7.27 -13.133 1 98.25 158 ALA B O 1
ATOM 4388 N N . LEU B 1 159 ? 0.239 -7.426 -11.844 1 98.06 159 LEU B N 1
ATOM 4389 C CA . LEU B 1 159 ? 0.971 -6.992 -10.656 1 98.06 159 LEU B CA 1
ATOM 4390 C C . LEU B 1 159 ? 2.068 -7.988 -10.305 1 98.06 159 LEU B C 1
ATOM 4392 O O . LEU B 1 159 ? 3.205 -7.598 -10.031 1 98.06 159 LEU B O 1
ATOM 4396 N N . MET B 1 160 ? 1.741 -9.273 -10.32 1 98.44 160 MET B N 1
ATOM 4397 C CA . MET B 1 160 ? 2.729 -10.312 -10.055 1 98.44 160 MET B CA 1
ATOM 4398 C C . MET B 1 160 ? 3.885 -10.242 -11.047 1 98.44 160 MET B C 1
ATOM 4400 O O . MET B 1 160 ? 5.047 -10.391 -10.664 1 98.44 160 MET B O 1
ATOM 4404 N N . CYS B 1 161 ? 3.527 -10.008 -12.242 1 98.06 161 CYS B N 1
ATOM 4405 C CA . CYS B 1 161 ? 4.535 -9.906 -13.289 1 98.06 161 CYS B CA 1
ATOM 4406 C C . CYS B 1 161 ? 5.473 -8.727 -13.039 1 98.06 161 CYS B C 1
ATOM 4408 O O . CYS B 1 161 ? 6.691 -8.891 -13.039 1 98.06 161 CYS B O 1
ATOM 4410 N N . GLU B 1 162 ? 4.871 -7.598 -12.797 1 96.69 162 GLU B N 1
ATOM 4411 C CA . GLU B 1 162 ? 5.648 -6.375 -12.633 1 96.69 162 GLU B CA 1
ATOM 4412 C C . GLU B 1 162 ? 6.559 -6.465 -11.406 1 96.69 162 GLU B C 1
ATOM 4414 O O . GLU B 1 162 ? 7.656 -5.906 -11.398 1 96.69 162 GLU B O 1
ATOM 4419 N N . ARG B 1 163 ? 6.145 -7.238 -10.469 1 96.12 163 ARG B N 1
ATOM 4420 C CA . ARG B 1 163 ? 6.91 -7.312 -9.234 1 96.12 163 ARG B CA 1
ATOM 4421 C C . ARG B 1 163 ? 7.898 -8.477 -9.266 1 96.12 163 ARG B C 1
ATOM 4423 O O . ARG B 1 163 ? 8.57 -8.75 -8.273 1 96.12 163 ARG B O 1
ATOM 4430 N N . GLY B 1 164 ? 7.934 -9.203 -10.32 1 95.94 164 GLY B N 1
ATOM 4431 C CA . GLY B 1 164 ? 8.898 -10.281 -10.484 1 95.94 164 GLY B CA 1
ATOM 4432 C C . GLY B 1 164 ? 8.477 -11.578 -9.82 1 95.94 164 GLY B C 1
ATOM 4433 O O . GLY B 1 164 ? 9.32 -12.406 -9.469 1 95.94 164 GLY B O 1
ATOM 4434 N N . ASP B 1 165 ? 7.203 -11.758 -9.672 1 97.88 165 ASP B N 1
ATOM 4435 C CA . ASP B 1 165 ? 6.707 -12.914 -8.93 1 97.88 165 ASP B CA 1
ATOM 4436 C C . ASP B 1 165 ? 6 -13.898 -9.859 1 97.88 165 ASP B C 1
ATOM 4438 O O . ASP B 1 165 ? 5.227 -14.742 -9.406 1 97.88 165 ASP B O 1
ATOM 4442 N N . LEU B 1 166 ? 6.258 -13.773 -11.156 1 97.62 166 LEU B N 1
ATOM 4443 C CA . LEU B 1 166 ? 5.547 -14.602 -12.125 1 97.62 166 LEU B CA 1
ATOM 4444 C C . LEU B 1 166 ? 6.516 -15.469 -12.922 1 97.62 166 LEU B C 1
ATOM 4446 O O . LEU B 1 166 ? 6.422 -16.703 -12.898 1 97.62 166 LEU B O 1
ATOM 4450 N N . GLU B 1 167 ? 7.496 -14.93 -13.57 1 97.19 167 GLU B N 1
ATOM 4451 C CA . GLU B 1 167 ? 8.383 -15.609 -14.508 1 97.19 167 GLU B CA 1
ATOM 4452 C C . GLU B 1 167 ? 9.227 -16.672 -13.797 1 97.19 167 GLU B C 1
ATOM 4454 O O . GLU B 1 167 ? 9.969 -16.344 -12.859 1 97.19 167 GLU B O 1
ATOM 4459 N N . GLY B 1 168 ? 9.047 -17.844 -14.258 1 96.06 168 GLY B N 1
ATOM 4460 C CA . GLY B 1 168 ? 9.859 -18.938 -13.75 1 96.06 168 GLY B CA 1
ATOM 4461 C C . GLY B 1 168 ? 9.453 -19.375 -12.359 1 96.06 168 GLY B C 1
ATOM 4462 O O . GLY B 1 168 ? 10.18 -20.141 -11.703 1 96.06 168 GLY B O 1
ATOM 4463 N N . LYS B 1 169 ? 8.328 -18.953 -11.906 1 97.56 169 LYS B N 1
ATOM 4464 C CA . LYS B 1 169 ? 7.934 -19.25 -10.531 1 97.56 169 LYS B CA 1
ATOM 4465 C C . LYS B 1 169 ? 6.941 -20.406 -10.477 1 97.56 169 LYS B C 1
ATOM 4467 O O . LYS B 1 169 ? 6.219 -20.656 -11.445 1 97.56 169 LYS B O 1
ATOM 4472 N N . ARG B 1 170 ? 7.02 -21.125 -9.43 1 98.44 170 ARG B N 1
ATOM 4473 C CA . ARG B 1 170 ? 5.949 -22.062 -9.086 1 98.44 170 ARG 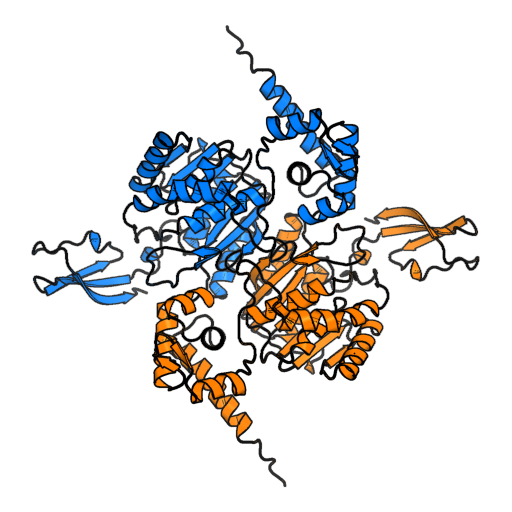B CA 1
ATOM 4474 C C . ARG B 1 170 ? 4.887 -21.375 -8.234 1 98.44 170 ARG B C 1
ATOM 4476 O O . ARG B 1 170 ? 5.164 -20.953 -7.113 1 98.44 170 ARG B O 1
ATOM 4483 N N . ILE B 1 171 ? 3.688 -21.281 -8.773 1 98.88 171 ILE B N 1
ATOM 4484 C CA . ILE B 1 171 ? 2.639 -20.484 -8.156 1 98.88 171 ILE B CA 1
ATOM 4485 C C . ILE B 1 171 ? 1.45 -21.375 -7.801 1 98.88 171 ILE B C 1
ATOM 4487 O O . ILE B 1 171 ? 1.05 -22.234 -8.586 1 98.88 171 ILE B O 1
ATOM 4491 N N . ILE B 1 172 ? 0.925 -21.188 -6.609 1 98.88 172 ILE B N 1
ATOM 4492 C CA . ILE B 1 172 ? -0.248 -21.953 -6.199 1 98.88 172 ILE B CA 1
ATOM 4493 C C . ILE B 1 172 ? -1.345 -21 -5.73 1 98.88 172 ILE B C 1
ATOM 4495 O O . ILE B 1 172 ? -1.066 -20.016 -5.039 1 98.88 172 ILE B O 1
ATOM 4499 N N . PHE B 1 173 ? -2.541 -21.25 -6.203 1 98.88 173 PHE B N 1
ATOM 4500 C CA . PHE B 1 173 ? -3.719 -20.516 -5.766 1 98.88 173 PHE B CA 1
ATOM 4501 C C . PHE B 1 173 ? -4.477 -21.281 -4.691 1 98.88 173 PHE B C 1
ATOM 4503 O O . PHE B 1 173 ? -4.934 -22.406 -4.93 1 98.88 173 PHE B O 1
ATOM 4510 N N . ILE B 1 174 ? -4.57 -20.734 -3.488 1 98.38 174 ILE B N 1
ATOM 4511 C CA . ILE B 1 174 ? -5.312 -21.297 -2.365 1 98.38 174 ILE B CA 1
ATOM 4512 C C . ILE B 1 174 ? -6.754 -20.797 -2.398 1 98.38 174 ILE B C 1
ATOM 4514 O O . ILE B 1 174 ? -7.078 -19.781 -1.768 1 98.38 174 ILE B O 1
ATOM 4518 N N . GLY B 1 175 ? -7.613 -21.547 -2.969 1 96.81 175 GLY B N 1
ATOM 4519 C CA . GLY B 1 175 ? -8.914 -21.031 -3.387 1 96.81 175 GLY B CA 1
ATOM 4520 C C . GLY B 1 175 ? -8.836 -20.109 -4.594 1 96.81 175 GLY B C 1
ATOM 4521 O O . GLY B 1 175 ? -8.023 -19.188 -4.621 1 96.81 175 GLY B O 1
ATOM 4522 N N . ASP B 1 176 ? -9.68 -20.406 -5.605 1 96.94 176 ASP B N 1
ATOM 4523 C CA . ASP B 1 176 ? -9.57 -19.547 -6.785 1 96.94 176 ASP B CA 1
ATOM 4524 C C . ASP B 1 176 ? -10.938 -19.328 -7.426 1 96.94 176 ASP B C 1
ATOM 4526 O O . ASP B 1 176 ? -11.102 -19.516 -8.633 1 96.94 176 ASP B O 1
ATOM 4530 N N . ASP B 1 177 ? -11.875 -18.953 -6.645 1 93.88 177 ASP B N 1
ATOM 4531 C CA . ASP B 1 177 ? -13.18 -18.625 -7.211 1 93.88 177 ASP B CA 1
ATOM 4532 C C . ASP B 1 177 ? -13.102 -17.391 -8.086 1 93.88 177 ASP B C 1
ATOM 4534 O O . ASP B 1 177 ? -13.969 -17.156 -8.938 1 93.88 177 ASP B O 1
ATOM 4538 N N . ASP B 1 178 ? -11.992 -16.656 -7.941 1 95.69 178 ASP B N 1
ATOM 4539 C CA . ASP B 1 178 ? -11.781 -15.453 -8.727 1 95.69 178 ASP B CA 1
ATOM 4540 C C . ASP B 1 178 ? -11.094 -15.773 -10.055 1 95.69 178 ASP B C 1
ATOM 4542 O O . ASP B 1 178 ? -10.906 -14.883 -10.891 1 95.69 178 ASP B O 1
ATOM 4546 N N . LEU B 1 179 ? -10.68 -16.984 -10.281 1 98.25 179 LEU B N 1
ATOM 4547 C CA . LEU B 1 179 ? -10.086 -17.5 -11.516 1 98.25 179 LEU B CA 1
ATOM 4548 C C . LEU B 1 179 ? -8.844 -16.688 -11.891 1 98.25 179 LEU B C 1
ATOM 4550 O O . LEU B 1 179 ? -8.602 -16.422 -13.07 1 98.25 179 LEU B O 1
ATOM 4554 N N . THR B 1 180 ? -8.094 -16.25 -10.891 1 98.75 180 THR B N 1
ATOM 4555 C CA . THR B 1 180 ? -6.855 -15.516 -11.156 1 98.75 180 THR B CA 1
ATOM 4556 C C . THR B 1 180 ? -5.82 -16.438 -11.805 1 98.75 180 THR B C 1
ATOM 4558 O O . THR B 1 180 ? -4.949 -15.969 -12.547 1 98.75 180 THR B O 1
ATOM 4561 N N . SER B 1 181 ? -5.945 -17.766 -11.656 1 98.88 181 SER B N 1
ATOM 4562 C CA . SER B 1 181 ? -5.031 -18.734 -12.25 1 98.88 181 SER B CA 1
ATOM 4563 C C . SER B 1 181 ? -5.105 -18.703 -13.773 1 98.88 181 SER B C 1
ATOM 4565 O O . SER B 1 181 ? -4.121 -19 -14.453 1 98.88 181 SER B O 1
ATOM 4567 N N . LEU B 1 182 ? -6.246 -18.312 -14.32 1 98.88 182 LEU B N 1
ATOM 4568 C CA . LEU B 1 182 ? -6.43 -18.344 -15.766 1 98.88 182 LEU B CA 1
ATOM 4569 C C . LEU B 1 182 ? -5.52 -17.344 -16.453 1 98.88 182 LEU B C 1
ATOM 4571 O O . LEU B 1 182 ? -4.676 -17.719 -17.266 1 98.88 182 LEU B O 1
ATOM 4575 N N . PRO B 1 183 ? -5.656 -16.031 -16.078 1 98.88 183 PRO B N 1
ATOM 4576 C CA . PRO B 1 183 ? -4.742 -15.094 -16.734 1 98.88 183 PRO B CA 1
ATOM 4577 C C . PRO B 1 183 ? -3.275 -15.375 -16.422 1 98.88 183 PRO B C 1
ATOM 4579 O O . PRO B 1 183 ? -2.398 -15.141 -17.25 1 98.88 183 PRO B O 1
ATOM 4582 N N . VAL B 1 184 ? -2.947 -15.867 -15.258 1 98.88 184 VAL B N 1
ATOM 4583 C CA . VAL B 1 184 ? -1.574 -16.203 -14.898 1 98.88 184 VAL B CA 1
ATOM 4584 C C . VAL B 1 184 ? -1.045 -17.297 -15.82 1 98.88 184 VAL B C 1
ATOM 4586 O O . VAL B 1 184 ? 0.05 -17.172 -16.375 1 98.88 184 VAL B O 1
ATOM 4589 N N . ALA B 1 185 ? -1.825 -18.312 -16.031 1 98.88 185 ALA B N 1
ATOM 4590 C CA . ALA B 1 185 ? -1.417 -19.422 -16.891 1 98.88 185 ALA B CA 1
ATOM 4591 C C . ALA B 1 185 ? -1.28 -18.984 -18.344 1 98.88 185 ALA B C 1
ATOM 4593 O O . ALA B 1 185 ? -0.373 -19.422 -19.047 1 98.88 185 ALA B O 1
ATOM 4594 N N . LEU B 1 186 ? -2.137 -18.125 -18.797 1 98.75 186 LEU B N 1
ATOM 4595 C CA . LEU B 1 186 ? -2.135 -17.672 -20.188 1 98.75 186 LEU B CA 1
ATOM 4596 C C . LEU B 1 186 ? -0.861 -16.906 -20.5 1 98.75 186 LEU B C 1
ATOM 4598 O O . LEU B 1 186 ? -0.458 -16.812 -21.656 1 98.75 186 LEU B O 1
ATOM 4602 N N . THR B 1 187 ? -0.238 -16.25 -19.453 1 98.31 187 THR B N 1
ATOM 4603 C CA . THR B 1 187 ? 1.015 -15.547 -19.703 1 98.31 187 THR B CA 1
ATOM 4604 C C . THR B 1 187 ? 2.1 -16.531 -20.156 1 98.31 187 THR B C 1
ATOM 4606 O O . THR B 1 187 ? 3.059 -16.141 -20.812 1 98.31 187 THR B O 1
ATOM 4609 N N . GLN B 1 188 ? 2.045 -17.828 -19.641 1 97.62 188 GLN B N 1
ATOM 4610 C CA . GLN B 1 188 ? 3.035 -18.875 -19.875 1 97.62 188 GLN B CA 1
ATOM 4611 C C . GLN B 1 188 ? 4.383 -18.5 -19.266 1 97.62 188 GLN B C 1
ATOM 4613 O O . GLN B 1 188 ? 5.43 -18.938 -19.734 1 97.62 188 GLN B O 1
ATOM 4618 N N . PHE B 1 189 ? 4.289 -17.594 -18.297 1 97.81 189 PHE B N 1
ATOM 4619 C CA . PHE B 1 189 ? 5.504 -17.125 -17.641 1 97.81 189 PHE B CA 1
ATOM 4620 C C . PHE B 1 189 ? 5.875 -18.047 -16.484 1 97.81 189 PHE B C 1
ATOM 4622 O O . PHE B 1 189 ? 7.051 -18.344 -16.266 1 97.81 189 PHE B O 1
ATOM 4629 N N . PRO B 1 190 ? 4.891 -18.531 -15.719 1 98.12 190 PRO B N 1
ATOM 4630 C CA . PRO B 1 190 ? 5.238 -19.391 -14.586 1 98.12 190 PRO B CA 1
ATOM 4631 C C . PRO B 1 190 ? 5.801 -20.734 -15.016 1 98.12 190 PRO B C 1
ATOM 4633 O O . PRO B 1 190 ? 5.5 -21.219 -16.109 1 98.12 190 PRO B O 1
ATOM 4636 N N . GLU B 1 191 ? 6.617 -21.266 -14.156 1 97.19 191 GLU B N 1
ATOM 4637 C CA . GLU B 1 191 ? 7.062 -22.641 -14.367 1 97.19 191 GLU B CA 1
ATOM 4638 C C . GLU B 1 191 ? 5.914 -23.625 -14.164 1 97.19 191 GLU B C 1
ATOM 4640 O O . GLU B 1 191 ? 5.773 -24.594 -14.922 1 97.19 191 GLU B O 1
ATOM 4645 N N . GLU B 1 192 ? 5.156 -23.422 -13.125 1 98.19 192 GLU B N 1
ATOM 4646 C CA . GLU B 1 192 ? 3.982 -24.234 -12.82 1 98.19 192 GLU B CA 1
ATOM 4647 C C . GLU B 1 192 ? 2.893 -23.406 -12.148 1 98.19 192 GLU B C 1
ATOM 4649 O O . GLU B 1 192 ? 3.188 -22.469 -11.414 1 98.19 192 GLU B O 1
ATOM 4654 N N . VAL B 1 193 ? 1.672 -23.781 -12.43 1 98.81 193 VAL B N 1
ATOM 4655 C CA . VAL B 1 193 ? 0.507 -23.156 -11.812 1 98.81 193 VAL B CA 1
ATOM 4656 C C . VAL B 1 193 ? -0.389 -24.219 -11.195 1 98.81 193 VAL B C 1
ATOM 4658 O O . VAL B 1 193 ? -0.752 -25.188 -11.852 1 98.81 193 VAL B O 1
ATOM 4661 N N . TYR B 1 194 ? -0.69 -24.047 -9.906 1 98.81 194 TYR B N 1
ATOM 4662 C CA . TYR B 1 194 ? -1.559 -24.969 -9.18 1 98.81 194 TYR B CA 1
ATOM 4663 C C . TYR B 1 194 ? -2.77 -24.234 -8.617 1 98.81 194 TYR B C 1
ATOM 4665 O O . TYR B 1 194 ? -2.676 -23.078 -8.227 1 98.81 194 TYR B O 1
ATOM 4673 N N . VAL B 1 195 ? -3.879 -24.953 -8.594 1 98.81 195 VAL B N 1
ATOM 4674 C CA . VAL B 1 195 ? -5.078 -24.453 -7.926 1 98.81 195 VAL B CA 1
ATOM 4675 C C . VAL B 1 195 ? -5.59 -25.5 -6.941 1 98.81 195 VAL B C 1
ATOM 4677 O O . VAL B 1 195 ? -5.789 -26.656 -7.305 1 98.81 195 VAL B O 1
ATOM 4680 N N . VAL B 1 196 ? -5.777 -25.109 -5.727 1 98.56 196 VAL B N 1
ATOM 4681 C CA . VAL B 1 196 ? -6.418 -25.953 -4.719 1 98.56 196 VAL B CA 1
ATOM 4682 C C . VAL B 1 196 ? -7.758 -25.344 -4.316 1 98.56 196 VAL B C 1
ATOM 4684 O O . VAL B 1 196 ? -7.828 -24.188 -3.924 1 98.56 196 VAL B O 1
ATOM 4687 N N . ASP B 1 197 ? -8.75 -26.094 -4.465 1 97.5 197 ASP B N 1
ATOM 4688 C CA . ASP B 1 197 ? -10.094 -25.625 -4.141 1 97.5 197 ASP B CA 1
ATOM 4689 C C . ASP B 1 197 ? -11 -26.781 -3.758 1 97.5 197 ASP B C 1
ATOM 4691 O O . ASP B 1 197 ? -10.766 -27.922 -4.16 1 97.5 197 ASP B O 1
ATOM 4695 N N . ILE B 1 198 ? -11.984 -26.469 -2.988 1 95.69 198 ILE B N 1
ATOM 4696 C CA . ILE B 1 198 ? -12.922 -27.5 -2.564 1 95.69 198 ILE B CA 1
ATOM 4697 C C . ILE B 1 198 ? -14.062 -27.609 -3.57 1 95.69 198 ILE B C 1
ATOM 4699 O O . ILE B 1 198 ? -14.727 -28.641 -3.662 1 95.69 198 ILE B O 1
ATOM 4703 N N . ASP B 1 199 ? -14.414 -26.562 -4.285 1 95.19 199 ASP B N 1
ATOM 4704 C CA . ASP B 1 199 ? -15.547 -26.516 -5.203 1 95.19 199 ASP B CA 1
ATOM 4705 C C . ASP B 1 199 ? -15.219 -27.203 -6.523 1 95.19 199 ASP B C 1
ATOM 4707 O O . ASP B 1 199 ? -14.578 -26.609 -7.398 1 95.19 199 ASP B O 1
ATOM 4711 N N . GLU B 1 200 ? -15.75 -28.312 -6.754 1 95.69 200 GLU B N 1
ATOM 4712 C CA . GLU B 1 200 ? -15.469 -29.141 -7.926 1 95.69 200 GLU B CA 1
ATOM 4713 C C . GLU B 1 200 ? -15.961 -28.469 -9.203 1 95.69 200 GLU B C 1
ATOM 4715 O O . GLU B 1 200 ? -15.398 -28.688 -10.281 1 95.69 200 GLU B O 1
ATOM 4720 N N . ARG B 1 201 ? -17.016 -27.734 -9.086 1 96.19 201 ARG B N 1
ATOM 4721 C CA . ARG B 1 201 ? -17.531 -27.016 -10.258 1 96.19 201 ARG B CA 1
ATOM 4722 C C . ARG B 1 201 ? -16.484 -26.047 -10.812 1 96.19 201 ARG B C 1
ATOM 4724 O O . ARG B 1 201 ? -16.266 -26 -12.023 1 96.19 201 ARG B O 1
ATOM 4731 N N . LEU B 1 202 ? -15.859 -25.375 -9.914 1 96.31 202 LEU B N 1
ATOM 4732 C CA . LEU B 1 202 ? -14.82 -24.422 -10.305 1 96.31 202 LEU B CA 1
ATOM 4733 C C . LEU B 1 202 ? -13.617 -25.156 -10.883 1 96.31 202 LEU B C 1
ATOM 4735 O O . LEU B 1 202 ? -13.047 -24.734 -11.891 1 96.31 202 LEU B O 1
ATOM 4739 N N . LEU B 1 203 ? -13.234 -26.25 -10.258 1 98.12 203 LEU B N 1
ATOM 4740 C CA . LEU B 1 203 ? -12.086 -27.031 -10.711 1 98.12 203 LEU B CA 1
ATOM 4741 C C . LEU B 1 203 ? -12.328 -27.578 -12.109 1 98.12 203 LEU B C 1
ATOM 4743 O O . LEU B 1 203 ? -11.414 -27.594 -12.945 1 98.12 203 LEU B O 1
ATOM 4747 N N . ASN B 1 204 ? -13.523 -28 -12.344 1 98.06 204 ASN B N 1
ATOM 4748 C CA . ASN B 1 204 ? -13.867 -28.516 -13.664 1 98.06 204 ASN B CA 1
ATOM 4749 C C . ASN B 1 204 ? -13.797 -27.438 -14.727 1 98.06 204 ASN B C 1
ATOM 4751 O O . ASN B 1 204 ? -13.359 -27.688 -15.852 1 98.06 204 ASN B O 1
ATOM 4755 N N . LEU B 1 205 ? -14.266 -26.312 -14.367 1 98.25 205 LEU B N 1
ATOM 4756 C CA . LEU B 1 205 ? -14.164 -25.188 -15.297 1 98.25 205 LEU B CA 1
ATOM 4757 C C . LEU B 1 205 ? -12.711 -24.875 -15.625 1 98.25 205 LEU B C 1
ATOM 4759 O O . LEU B 1 205 ? -12.367 -24.672 -16.781 1 98.25 205 LEU B O 1
ATOM 4763 N N . ILE B 1 206 ? -11.828 -24.844 -14.625 1 98.69 206 ILE B N 1
ATOM 4764 C CA . ILE B 1 206 ? -10.406 -24.547 -14.805 1 98.69 206 ILE B CA 1
ATOM 4765 C C . ILE B 1 206 ? -9.75 -25.625 -15.648 1 98.69 206 ILE B C 1
ATOM 4767 O O . ILE B 1 206 ? -8.914 -25.328 -16.5 1 98.69 206 ILE B O 1
ATOM 4771 N N . LYS B 1 207 ? -10.164 -26.844 -15.406 1 98.25 207 LYS B N 1
ATOM 4772 C CA . LYS B 1 207 ? -9.672 -27.953 -16.219 1 98.25 207 LYS B CA 1
ATOM 4773 C C . LYS B 1 207 ? -10.055 -27.781 -17.688 1 98.25 207 LYS B C 1
ATOM 4775 O O . LYS B 1 207 ? -9.219 -27.938 -18.578 1 98.25 207 LYS B O 1
ATOM 4780 N N . SER B 1 208 ? -11.312 -27.5 -17.891 1 98.31 208 SER B N 1
ATOM 4781 C CA . SER B 1 208 ? -11.797 -27.266 -19.25 1 98.31 208 SER B CA 1
ATOM 4782 C C . SER B 1 208 ? -11.039 -26.125 -19.922 1 98.31 208 SER B C 1
ATOM 4784 O O . SER B 1 208 ? -10.688 -26.219 -21.094 1 98.31 208 SER B O 1
ATOM 4786 N N . PHE B 1 209 ? -10.828 -25.062 -19.188 1 98.56 209 PHE B N 1
ATOM 4787 C CA . PHE B 1 209 ? -10.055 -23.922 -19.688 1 98.56 209 PHE B CA 1
ATOM 4788 C C . PHE B 1 209 ? -8.656 -24.359 -20.109 1 98.56 209 PHE B C 1
ATOM 4790 O O . PHE B 1 209 ? -8.195 -24 -21.188 1 98.56 209 PHE B O 1
ATOM 4797 N N . SER B 1 210 ? -8.023 -25.047 -19.203 1 98 210 SER B N 1
ATOM 4798 C CA . SER B 1 210 ? -6.66 -25.5 -19.453 1 98 210 SER B CA 1
ATOM 4799 C C . SER B 1 210 ? -6.562 -26.297 -20.75 1 98 210 SER B C 1
ATOM 4801 O O . SER B 1 210 ? -5.648 -26.078 -21.547 1 98 210 SER B O 1
ATOM 4803 N N . GLU B 1 211 ? -7.465 -27.156 -20.953 1 97.81 211 GLU B N 1
ATOM 4804 C CA . GLU B 1 211 ? -7.48 -28.016 -22.141 1 97.81 211 GLU B CA 1
ATOM 4805 C C . GLU B 1 211 ? -7.758 -27.203 -23.406 1 97.81 211 GLU B C 1
ATOM 4807 O O . GLU B 1 211 ? -7.055 -27.344 -24.406 1 97.81 211 GLU B O 1
ATOM 4812 N N . LYS B 1 212 ? -8.703 -26.375 -23.359 1 97.94 212 LYS B N 1
ATOM 4813 C CA . LYS B 1 212 ? -9.148 -25.641 -24.531 1 97.94 212 LYS B CA 1
ATOM 4814 C C . LYS B 1 212 ? -8.133 -24.578 -24.938 1 97.94 212 LYS B C 1
ATOM 4816 O O . LYS B 1 212 ? -7.934 -24.328 -26.141 1 97.94 212 LYS B O 1
ATOM 4821 N N . GLU B 1 213 ? -7.535 -23.922 -23.969 1 97.75 213 GLU B N 1
ATOM 4822 C CA . GLU B 1 213 ? -6.629 -22.812 -24.266 1 97.75 213 GLU B CA 1
ATOM 4823 C C . GLU B 1 213 ? -5.188 -23.297 -24.375 1 97.75 213 GLU B C 1
ATOM 4825 O O . GLU B 1 213 ? -4.289 -22.516 -24.703 1 97.75 213 GLU B O 1
ATOM 4830 N N . GLY B 1 214 ? -4.906 -24.547 -24.078 1 97.19 214 GLY B N 1
ATOM 4831 C CA . GLY B 1 214 ? -3.592 -25.141 -24.25 1 97.19 214 GLY B CA 1
ATOM 4832 C C . GLY B 1 214 ? -2.588 -24.703 -23.203 1 97.19 214 GLY B C 1
ATOM 4833 O O . GLY B 1 214 ? -1.426 -24.438 -23.516 1 97.19 214 GLY B O 1
ATOM 4834 N N . VAL B 1 215 ? -3.055 -24.422 -22 1 97.69 215 VAL B N 1
ATOM 4835 C CA . VAL B 1 215 ? -2.168 -24.078 -20.891 1 97.69 215 VAL B CA 1
ATOM 4836 C C . VAL B 1 215 ? -2.248 -25.156 -19.812 1 97.69 215 VAL B C 1
ATOM 4838 O O . VAL B 1 215 ? -3.133 -26.016 -19.844 1 97.69 215 VAL B O 1
ATOM 4841 N N . LYS B 1 216 ? -1.297 -25.156 -18.969 1 96.56 216 LYS B N 1
ATOM 4842 C CA . LYS B 1 216 ? -1.256 -26.203 -17.953 1 96.56 216 LYS B CA 1
ATOM 4843 C C . LYS B 1 216 ? -1.538 -25.625 -16.562 1 96.56 216 LYS B C 1
ATOM 4845 O O . LYS B 1 216 ? -0.757 -24.812 -16.047 1 96.56 216 LYS B O 1
ATOM 4850 N N . ILE B 1 217 ? -2.572 -25.922 -16 1 98.69 217 ILE B N 1
ATOM 4851 C CA . ILE B 1 217 ? -2.928 -25.656 -14.609 1 98.69 217 ILE B CA 1
ATOM 4852 C C . ILE B 1 217 ? -3.227 -26.969 -13.891 1 98.69 217 ILE B C 1
ATOM 4854 O O . ILE B 1 217 ? -4.113 -27.719 -14.305 1 98.69 217 ILE B O 1
ATOM 4858 N N . ARG B 1 218 ? -2.477 -27.25 -12.891 1 98.5 218 ARG B N 1
ATOM 4859 C CA . ARG B 1 218 ? -2.76 -28.438 -12.078 1 98.5 218 ARG B CA 1
ATOM 4860 C C . ARG B 1 218 ? -3.82 -28.125 -11.023 1 98.5 218 ARG B C 1
ATOM 4862 O O . ARG B 1 218 ? -3.715 -27.141 -10.297 1 98.5 218 ARG B O 1
ATOM 4869 N N . ILE B 1 219 ? -4.82 -28.938 -10.984 1 98.31 219 ILE B N 1
ATOM 4870 C CA . ILE B 1 219 ? -5.918 -28.703 -10.055 1 98.31 219 ILE B CA 1
ATOM 4871 C C . ILE B 1 219 ? -5.926 -29.781 -8.984 1 98.31 219 ILE B C 1
ATOM 4873 O O . ILE B 1 219 ? -5.629 -30.953 -9.266 1 98.31 219 ILE B O 1
ATOM 4877 N N . VAL B 1 220 ? -6.188 -29.422 -7.785 1 98.12 220 VAL B N 1
ATOM 4878 C CA . VAL B 1 220 ? -6.273 -30.328 -6.652 1 98.12 220 VAL B CA 1
ATOM 4879 C C . VAL B 1 220 ? -7.531 -30.031 -5.844 1 98.12 220 VAL B C 1
ATOM 4881 O O . VAL B 1 220 ? -7.703 -28.922 -5.336 1 98.12 220 VAL B O 1
ATOM 4884 N N . LYS B 1 221 ? -8.422 -31.016 -5.812 1 98 221 LYS B N 1
ATOM 4885 C CA . LYS B 1 221 ? -9.562 -30.875 -4.91 1 98 221 LYS B CA 1
ATOM 4886 C C . LYS B 1 221 ? -9.148 -31.125 -3.459 1 98 221 LYS B C 1
ATOM 4888 O O . LYS B 1 221 ? -8.641 -32.188 -3.125 1 98 221 LYS B O 1
ATOM 4893 N N . HIS B 1 222 ? -9.328 -30.156 -2.625 1 96.88 222 HIS B N 1
ATOM 4894 C CA . HIS B 1 222 ? -8.891 -30.281 -1.24 1 96.88 222 HIS B CA 1
ATOM 4895 C C . HIS B 1 222 ? -9.695 -29.359 -0.321 1 96.88 222 HIS B C 1
ATOM 4897 O O . HIS B 1 222 ? -10.039 -28.25 -0.7 1 96.88 222 HIS B O 1
ATOM 4903 N N . ASP B 1 223 ? -10.078 -29.875 0.832 1 95.25 223 ASP B N 1
ATOM 4904 C CA . ASP B 1 223 ? -10.633 -29.094 1.927 1 95.25 223 ASP B CA 1
ATOM 4905 C C . ASP B 1 223 ? -9.531 -28.422 2.746 1 95.25 223 ASP B C 1
ATOM 4907 O O . ASP B 1 223 ? -8.828 -29.094 3.508 1 95.25 223 ASP B O 1
ATOM 4911 N N . LEU B 1 224 ? -9.453 -27.125 2.645 1 95.19 224 LEU B N 1
ATOM 4912 C CA . LEU B 1 224 ? -8.352 -26.375 3.236 1 95.19 224 LEU B CA 1
ATOM 4913 C C . LEU B 1 224 ? -8.406 -26.438 4.758 1 95.19 224 LEU B C 1
ATOM 4915 O O . LEU B 1 224 ? -7.461 -26.031 5.438 1 95.19 224 LEU B O 1
ATOM 4919 N N . ARG B 1 225 ? -9.516 -26.938 5.34 1 93.38 225 ARG B N 1
ATOM 4920 C CA . ARG B 1 225 ? -9.57 -27.156 6.777 1 93.38 225 ARG B CA 1
ATOM 4921 C C . ARG B 1 225 ? -8.609 -28.266 7.191 1 93.38 225 ARG B C 1
ATOM 4923 O O . ARG B 1 225 ? -8.266 -28.391 8.367 1 93.38 225 ARG B O 1
ATOM 4930 N N . LYS B 1 226 ? -8.211 -28.984 6.238 1 94.25 226 LYS B N 1
ATOM 4931 C CA . LYS B 1 226 ? -7.238 -30.062 6.441 1 94.25 226 LYS B CA 1
ATOM 4932 C C . LYS B 1 226 ? -5.844 -29.641 5.988 1 94.25 226 LYS B C 1
ATOM 4934 O O . LYS B 1 226 ? -5.703 -28.734 5.164 1 94.25 226 LYS B O 1
ATOM 4939 N N . GLU B 1 227 ? -4.863 -30.344 6.492 1 94.19 227 GLU B N 1
ATOM 4940 C CA . GLU B 1 227 ? -3.488 -30.047 6.105 1 94.19 227 GLU B CA 1
ATOM 4941 C C . GLU B 1 227 ? -3.281 -30.25 4.605 1 94.19 227 GLU B C 1
ATOM 4943 O O . GLU B 1 227 ? -3.916 -31.125 4 1 94.19 227 GLU B O 1
ATOM 4948 N N . MET B 1 228 ? -2.398 -29.5 4.098 1 97 228 MET B N 1
ATOM 4949 C CA . MET B 1 228 ? -2.113 -29.625 2.672 1 97 228 MET B CA 1
ATOM 4950 C C . MET B 1 228 ? -1.493 -30.969 2.352 1 97 228 MET B C 1
ATOM 4952 O O . MET B 1 228 ? -0.687 -31.5 3.127 1 97 228 MET B O 1
ATOM 4956 N N . PRO B 1 229 ? -1.796 -31.484 1.2 1 96.81 229 PRO B N 1
ATOM 4957 C CA . PRO B 1 229 ? -1.106 -32.719 0.777 1 96.81 229 PRO B CA 1
ATOM 4958 C C . PRO B 1 229 ? 0.412 -32.531 0.749 1 96.81 229 PRO B C 1
ATOM 4960 O O . PRO B 1 229 ? 0.918 -31.484 0.394 1 96.81 229 PRO B O 1
ATOM 4963 N N . GLU B 1 230 ? 1.103 -33.594 1.034 1 97 230 GLU B N 1
ATOM 4964 C CA . GLU B 1 230 ? 2.557 -33.594 1.163 1 97 230 GLU B CA 1
ATOM 4965 C C . GLU B 1 230 ? 3.219 -33.094 -0.127 1 97 230 GLU B C 1
ATOM 4967 O O . GLU B 1 230 ? 4.238 -32.406 -0.091 1 97 230 GLU B O 1
ATOM 4972 N N . GLU B 1 231 ? 2.648 -33.438 -1.195 1 95.81 231 GLU B N 1
ATOM 4973 C CA . GLU B 1 231 ? 3.242 -33.125 -2.49 1 95.81 231 GLU B CA 1
ATOM 4974 C C . GLU B 1 231 ? 3.203 -31.625 -2.762 1 95.81 231 GLU B C 1
ATOM 4976 O O . GLU B 1 231 ? 3.92 -31.125 -3.633 1 95.81 231 GLU B O 1
ATOM 4981 N N . LEU B 1 232 ? 2.383 -30.938 -2.072 1 97.88 232 LEU B N 1
ATOM 4982 C CA . LEU B 1 232 ? 2.236 -29.5 -2.305 1 97.88 232 LEU B CA 1
ATOM 4983 C C . LEU B 1 232 ? 3.051 -28.703 -1.296 1 97.88 232 LEU B C 1
ATOM 4985 O O . LEU B 1 232 ? 3.164 -27.484 -1.413 1 97.88 232 LEU B O 1
ATOM 4989 N N . LYS B 1 233 ? 3.617 -29.312 -0.358 1 98 233 LYS B N 1
ATOM 4990 C CA . LYS B 1 233 ? 4.316 -28.609 0.707 1 98 233 LYS B CA 1
ATOM 4991 C C . LYS B 1 233 ? 5.73 -28.234 0.277 1 98 233 LYS B C 1
ATOM 4993 O O . LYS B 1 233 ? 6.402 -29 -0.418 1 98 233 LYS B O 1
ATOM 4998 N N . ASN B 1 234 ? 6.191 -27.031 0.656 1 96.94 234 ASN B N 1
ATOM 4999 C CA . ASN B 1 234 ? 7.562 -26.547 0.531 1 96.94 234 ASN B CA 1
ATOM 5000 C C . ASN B 1 234 ? 8.031 -26.547 -0.921 1 96.94 234 ASN B C 1
ATOM 5002 O O . ASN B 1 234 ? 9.188 -26.844 -1.204 1 96.94 234 ASN B O 1
ATOM 5006 N N . ASN B 1 235 ? 7.125 -26.266 -1.849 1 95.75 235 ASN B N 1
ATOM 5007 C CA . ASN B 1 235 ? 7.484 -26.453 -3.25 1 95.75 235 ASN B CA 1
ATOM 5008 C C . ASN B 1 235 ? 7.098 -25.25 -4.102 1 95.75 235 ASN B C 1
ATOM 5010 O O . ASN B 1 235 ? 7.113 -25.312 -5.328 1 95.75 235 ASN B O 1
ATOM 5014 N N . PHE B 1 236 ? 6.715 -24.219 -3.471 1 98.5 236 PHE B N 1
ATOM 5015 C CA . PHE B 1 236 ? 6.215 -23.094 -4.242 1 98.5 236 PHE B CA 1
ATOM 5016 C C . PHE B 1 236 ? 6.953 -21.812 -3.865 1 98.5 236 PHE B C 1
ATOM 5018 O O . PHE B 1 236 ? 7.512 -21.703 -2.773 1 98.5 236 PHE B O 1
ATOM 5025 N N . ASP B 1 237 ? 6.93 -20.828 -4.812 1 97.69 237 ASP B N 1
ATOM 5026 C CA . ASP B 1 237 ? 7.559 -19.531 -4.613 1 97.69 237 ASP B CA 1
ATOM 5027 C C . ASP B 1 237 ? 6.527 -18.484 -4.211 1 97.69 237 ASP B C 1
ATOM 5029 O O . ASP B 1 237 ? 6.848 -17.531 -3.488 1 97.69 237 ASP B O 1
ATOM 5033 N N . VAL B 1 238 ? 5.363 -18.641 -4.762 1 98.81 238 VAL B N 1
ATOM 5034 C CA . VAL B 1 238 ? 4.328 -17.625 -4.625 1 98.81 238 VAL B CA 1
ATOM 5035 C C . VAL B 1 238 ? 2.975 -18.297 -4.395 1 98.81 238 VAL B C 1
ATOM 5037 O O . VAL B 1 238 ? 2.676 -19.328 -4.996 1 98.81 238 VAL B O 1
ATOM 5040 N N . PHE B 1 239 ? 2.176 -17.734 -3.557 1 98.81 239 PHE B N 1
ATOM 5041 C CA . PHE B 1 239 ? 0.775 -18.141 -3.551 1 98.81 239 PHE B CA 1
ATOM 5042 C C . PHE B 1 239 ? -0.142 -16.922 -3.539 1 98.81 239 PHE B C 1
ATOM 5044 O O . PHE B 1 239 ? 0.288 -15.812 -3.197 1 98.81 239 PHE B O 1
ATOM 5051 N N . SER B 1 240 ? -1.335 -17.078 -3.996 1 98.88 240 SER B N 1
ATOM 5052 C CA . SER B 1 240 ? -2.391 -16.062 -3.986 1 98.88 240 SER B CA 1
ATOM 5053 C C . SER B 1 240 ? -3.66 -16.594 -3.332 1 98.88 240 SER B C 1
ATOM 5055 O O . SER B 1 240 ? -4.016 -17.766 -3.512 1 98.88 240 SER B O 1
ATOM 5057 N N . THR B 1 241 ? -4.305 -15.773 -2.574 1 98.5 241 THR B N 1
ATOM 5058 C CA . THR B 1 241 ? -5.539 -16.219 -1.931 1 98.5 241 THR B CA 1
ATOM 5059 C C . THR B 1 241 ? -6.469 -15.039 -1.673 1 98.5 241 THR B C 1
ATOM 5061 O O . THR B 1 241 ? -6.016 -13.898 -1.528 1 98.5 241 THR B O 1
ATOM 5064 N N . ASP B 1 242 ? -7.688 -15.211 -1.772 1 96.12 242 ASP B N 1
ATOM 5065 C CA . ASP B 1 242 ? -8.789 -14.375 -1.318 1 96.12 242 ASP B CA 1
ATOM 5066 C C . ASP B 1 242 ? -9.633 -15.102 -0.269 1 96.12 242 ASP B C 1
ATOM 5068 O O . ASP B 1 242 ? -10.742 -15.555 -0.561 1 96.12 242 ASP B O 1
ATOM 5072 N N . PRO B 1 243 ? -9.172 -15.172 0.95 1 95.38 243 PRO B N 1
ATOM 5073 C CA . PRO B 1 243 ? -9.742 -16.047 1.986 1 95.38 243 PRO B CA 1
ATOM 5074 C C . PRO B 1 243 ? -11.094 -15.539 2.5 1 95.38 243 PRO B C 1
ATOM 5076 O O . PRO B 1 243 ? -11.5 -14.422 2.18 1 95.38 243 PRO B O 1
ATOM 5079 N N . PRO B 1 244 ? -11.758 -16.453 3.258 1 90.94 244 PRO B N 1
ATOM 5080 C CA . PRO B 1 244 ? -12.93 -15.953 3.963 1 90.94 244 PRO B CA 1
ATOM 5081 C C . PRO B 1 244 ? -12.617 -14.742 4.84 1 90.94 244 PRO B C 1
ATOM 5083 O O . PRO B 1 244 ? -11.531 -14.656 5.418 1 90.94 244 PRO B O 1
ATOM 5086 N N . TYR B 1 245 ? -13.531 -13.883 5.043 1 85.06 245 TYR B N 1
ATOM 5087 C CA . TYR B 1 245 ? -13.258 -12.586 5.652 1 85.06 245 TYR B CA 1
ATOM 5088 C C . TYR B 1 245 ? -13.32 -12.672 7.172 1 85.06 245 TYR B C 1
ATOM 5090 O O . TYR B 1 245 ? -13.375 -11.648 7.855 1 85.06 245 TYR B O 1
ATOM 5098 N N . THR B 1 246 ? -13.273 -13.844 7.734 1 89 246 THR B N 1
ATOM 5099 C CA . THR B 1 246 ? -13.086 -14.023 9.172 1 89 246 THR B CA 1
ATOM 5100 C C . THR B 1 246 ? -11.602 -14.117 9.523 1 89 246 THR B C 1
ATOM 5102 O O . THR B 1 246 ? -10.789 -14.508 8.68 1 89 246 THR B O 1
ATOM 5105 N N . ILE B 1 247 ? -11.266 -13.797 10.734 1 91.69 247 ILE B N 1
ATOM 5106 C CA . ILE B 1 247 ? -9.875 -13.836 11.172 1 91.69 247 ILE B CA 1
ATOM 5107 C C . ILE B 1 247 ? -9.352 -15.273 11.086 1 91.69 247 ILE B C 1
ATOM 5109 O O . ILE B 1 247 ? -8.227 -15.5 10.617 1 91.69 247 ILE B O 1
ATOM 5113 N N . ASP B 1 248 ? -10.133 -16.203 11.477 1 93.31 248 ASP B N 1
ATOM 5114 C CA . ASP B 1 248 ? -9.719 -17.594 11.43 1 93.31 248 ASP B CA 1
ATOM 5115 C C . ASP B 1 248 ? -9.594 -18.094 9.992 1 93.31 248 ASP B C 1
ATOM 5117 O O . ASP B 1 248 ? -8.727 -18.906 9.68 1 93.31 248 ASP B O 1
ATOM 5121 N N . GLY B 1 249 ? -10.523 -17.625 9.18 1 94.19 249 GLY B N 1
ATOM 5122 C CA . GLY B 1 249 ? -10.391 -17.938 7.766 1 94.19 249 GLY B CA 1
ATOM 5123 C C . GLY B 1 249 ? -9.109 -17.406 7.152 1 94.19 249 GLY B C 1
ATOM 5124 O O . GLY B 1 249 ? -8.422 -18.125 6.414 1 94.19 249 GLY B O 1
ATOM 5125 N N . LEU B 1 250 ? -8.797 -16.219 7.492 1 95.88 250 LEU B N 1
ATOM 5126 C CA . LEU B 1 250 ? -7.559 -15.602 7.031 1 95.88 250 LEU B CA 1
ATOM 5127 C C . LEU B 1 250 ? -6.348 -16.391 7.512 1 95.88 250 LEU B C 1
ATOM 5129 O O . LEU B 1 250 ? -5.465 -16.734 6.715 1 95.88 250 LEU B O 1
ATOM 5133 N N . LYS B 1 251 ? -6.301 -16.688 8.75 1 96.56 251 LYS B N 1
ATOM 5134 C CA . LYS B 1 251 ? -5.191 -17.438 9.344 1 96.56 251 LYS B CA 1
ATOM 5135 C C . LYS B 1 251 ? -5.008 -18.781 8.672 1 96.56 251 LYS B C 1
ATOM 5137 O O . LYS B 1 251 ? -3.883 -19.188 8.359 1 96.56 251 LYS B O 1
ATOM 5142 N N . LEU B 1 252 ? -6.098 -19.438 8.484 1 96.88 252 LEU B N 1
ATOM 5143 C CA . LEU B 1 252 ? -6.051 -20.781 7.926 1 96.88 252 LEU B CA 1
ATOM 5144 C C . LEU B 1 252 ? -5.512 -20.766 6.5 1 96.88 252 LEU B C 1
ATOM 5146 O O . LEU B 1 252 ? -4.586 -21.5 6.172 1 96.88 252 LEU B O 1
ATOM 5150 N N . PHE B 1 253 ? -6.086 -19.938 5.68 1 97.81 253 PHE B N 1
ATOM 5151 C CA . PHE B 1 253 ? -5.699 -19.906 4.273 1 97.81 253 PHE B CA 1
ATOM 5152 C C . PHE B 1 253 ? -4.258 -19.438 4.117 1 97.81 253 PHE B C 1
ATOM 5154 O O . PHE B 1 253 ? -3.502 -19.984 3.312 1 97.81 253 PHE B O 1
ATOM 5161 N N . LEU B 1 254 ? -3.85 -18.422 4.863 1 98.19 254 LEU B N 1
ATOM 5162 C CA . LEU B 1 254 ? -2.457 -17.984 4.844 1 98.19 254 LEU B CA 1
ATOM 5163 C C . LEU B 1 254 ? -1.531 -19.109 5.312 1 98.19 254 LEU B C 1
ATOM 5165 O O . LEU B 1 254 ? -0.459 -19.312 4.738 1 98.19 254 LEU B O 1
ATOM 5169 N N . SER B 1 255 ? -1.931 -19.812 6.305 1 98.25 255 SER B N 1
ATOM 5170 C CA . SER B 1 255 ? -1.113 -20.906 6.828 1 98.25 255 SER B CA 1
ATOM 5171 C C . SER B 1 255 ? -0.955 -22.031 5.801 1 98.25 255 SER B C 1
ATOM 5173 O O . SER B 1 255 ? 0.122 -22.609 5.676 1 98.25 255 SER B O 1
ATOM 5175 N N . ARG B 1 256 ? -2.043 -22.312 5.125 1 98.5 256 ARG B N 1
ATOM 5176 C CA . ARG B 1 256 ? -1.936 -23.312 4.059 1 98.5 256 ARG B CA 1
ATOM 5177 C C . ARG B 1 256 ? -0.968 -22.844 2.977 1 98.5 256 ARG B C 1
ATOM 5179 O O . ARG B 1 256 ? -0.201 -23.641 2.436 1 98.5 256 ARG B O 1
ATOM 5186 N N . GLY B 1 257 ? -1.052 -21.516 2.611 1 98.62 257 GLY B N 1
ATOM 5187 C CA . GLY B 1 257 ? -0.06 -20.969 1.706 1 98.62 257 GLY B CA 1
ATOM 5188 C C . GLY B 1 257 ? 1.361 -21.109 2.217 1 98.62 257 GLY B C 1
ATOM 5189 O O . GLY B 1 257 ? 2.27 -21.438 1.454 1 98.62 257 GLY B O 1
ATOM 5190 N N . VAL B 1 258 ? 1.54 -20.859 3.49 1 98.5 258 VAL B N 1
ATOM 5191 C CA . VAL B 1 258 ? 2.852 -20.969 4.117 1 98.5 258 VAL B CA 1
ATOM 5192 C C . VAL B 1 258 ? 3.361 -22.406 4.016 1 98.5 258 VAL B C 1
ATOM 5194 O O . VAL B 1 258 ? 4.543 -22.625 3.748 1 98.5 258 VAL B O 1
ATOM 5197 N N . GLU B 1 259 ? 2.502 -23.391 4.234 1 98.31 259 GLU B N 1
ATOM 5198 C CA . GLU B 1 259 ? 2.883 -24.797 4.074 1 98.31 259 GLU B CA 1
ATOM 5199 C C . GLU B 1 259 ? 3.434 -25.062 2.674 1 98.31 259 GLU B C 1
ATOM 5201 O O . GLU B 1 259 ? 4.367 -25.844 2.508 1 98.31 259 GLU B O 1
ATOM 5206 N N . CYS B 1 260 ? 2.834 -24.422 1.743 1 98.62 260 CYS B N 1
ATOM 5207 C CA . CYS B 1 260 ? 3.238 -24.641 0.357 1 98.62 260 CYS B CA 1
ATOM 5208 C C . CYS B 1 260 ? 4.559 -23.938 0.062 1 98.62 260 CYS B C 1
ATOM 5210 O O . CYS B 1 260 ? 5.379 -24.438 -0.705 1 98.62 260 CYS B O 1
ATOM 5212 N N . LEU B 1 261 ? 4.738 -22.75 0.624 1 98.12 261 LEU B N 1
ATOM 5213 C CA . LEU B 1 261 ? 5.957 -21.984 0.413 1 98.12 261 LEU B CA 1
ATOM 5214 C C . LEU B 1 261 ? 7.145 -22.625 1.114 1 98.12 261 LEU B C 1
ATOM 5216 O O . LEU B 1 261 ? 8.242 -22.672 0.564 1 98.12 261 LEU B O 1
ATOM 5220 N N . GLY B 1 262 ? 6.934 -23.094 2.34 1 96.38 262 GLY B N 1
ATOM 5221 C CA . GLY B 1 262 ? 8.023 -23.5 3.213 1 96.38 262 GLY B CA 1
ATOM 5222 C C . GLY B 1 262 ? 8.562 -22.359 4.062 1 96.38 262 GLY B C 1
ATOM 5223 O O . GLY B 1 262 ? 7.809 -21.703 4.781 1 96.38 262 GLY B O 1
ATOM 5224 N N . GLU B 1 263 ? 9.852 -22.016 3.896 1 94.25 263 GLU B N 1
ATOM 5225 C CA . GLU B 1 263 ? 10.5 -21.062 4.793 1 94.25 263 GLU B CA 1
ATOM 5226 C C . GLU B 1 263 ? 10.398 -19.641 4.262 1 94.25 263 GLU B C 1
ATOM 5228 O O . GLU B 1 263 ? 10.453 -18.688 5.031 1 94.25 263 GLU B O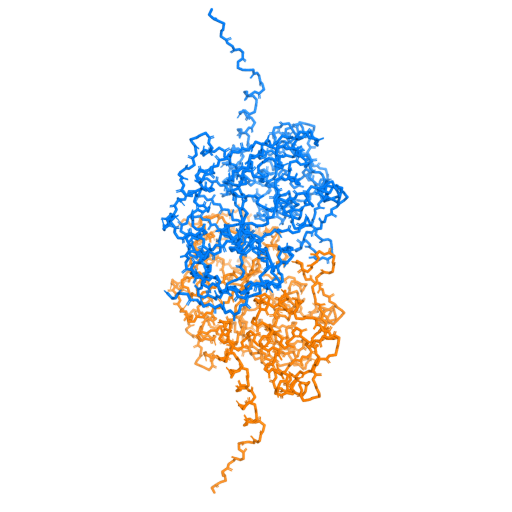 1
ATOM 5233 N N . GLU B 1 264 ? 10.344 -19.531 2.988 1 95.38 264 GLU B N 1
ATOM 5234 C CA . GLU B 1 264 ? 10.328 -18.188 2.41 1 95.38 264 GLU B CA 1
ATOM 5235 C C . GLU B 1 264 ? 9.484 -18.141 1.142 1 95.38 264 GLU B C 1
ATOM 5237 O O . GLU B 1 264 ? 9.242 -19.172 0.511 1 95.38 264 GLU B O 1
ATOM 5242 N N . GLY B 1 265 ? 8.984 -16.969 0.806 1 96.94 265 GLY B N 1
ATOM 5243 C CA . GLY B 1 265 ? 8.211 -16.781 -0.409 1 96.94 265 GLY B CA 1
ATOM 5244 C C . GLY B 1 265 ? 7.352 -15.531 -0.382 1 96.94 265 GLY B C 1
ATOM 5245 O O . GLY B 1 265 ? 7.559 -14.648 0.452 1 96.94 265 GLY B O 1
ATOM 5246 N N . VAL B 1 266 ? 6.461 -15.461 -1.375 1 98.31 266 VAL B N 1
ATOM 5247 C CA . VAL B 1 266 ? 5.637 -14.266 -1.546 1 98.31 266 VAL B CA 1
ATOM 5248 C C . VAL B 1 266 ? 4.16 -14.656 -1.555 1 98.31 266 VAL B C 1
ATOM 5250 O O . VAL B 1 266 ? 3.789 -15.695 -2.109 1 98.31 266 VAL B O 1
ATOM 5253 N N . ALA B 1 267 ? 3.367 -13.867 -0.915 1 98.81 267 ALA B N 1
ATOM 5254 C CA . ALA B 1 267 ? 1.919 -14.062 -0.919 1 98.81 267 ALA B CA 1
ATOM 5255 C C . ALA B 1 267 ? 1.199 -12.836 -1.46 1 98.81 267 ALA B C 1
ATOM 5257 O O . ALA B 1 267 ? 1.59 -11.703 -1.167 1 98.81 267 ALA B O 1
ATOM 5258 N N . TYR B 1 268 ? 0.265 -13.031 -2.275 1 98.88 268 TYR B N 1
ATOM 5259 C CA . TYR B 1 268 ? -0.694 -12 -2.658 1 98.88 268 TYR B CA 1
ATOM 5260 C C . TYR B 1 268 ? -2.035 -12.219 -1.968 1 98.88 268 TYR B C 1
ATOM 5262 O O . TYR B 1 268 ? -2.754 -13.172 -2.283 1 98.88 268 TYR B O 1
ATOM 5270 N N . LEU B 1 269 ? -2.363 -11.344 -1.068 1 98.69 269 LEU B N 1
ATOM 5271 C CA . LEU B 1 269 ? -3.564 -11.453 -0.248 1 98.69 269 LEU B CA 1
ATOM 5272 C C . LEU B 1 269 ? -4.613 -10.43 -0.677 1 98.69 269 LEU B C 1
ATOM 5274 O O . LEU B 1 269 ? -4.355 -9.227 -0.654 1 98.69 269 LEU B O 1
ATOM 5278 N N . SER B 1 270 ? -5.68 -10.883 -1.179 1 97.12 270 SER B N 1
ATOM 5279 C CA . SER B 1 270 ? -6.871 -10.055 -1.337 1 97.12 270 SER B CA 1
ATOM 5280 C C . SER B 1 270 ? -7.789 -10.172 -0.126 1 97.12 270 SER B C 1
ATOM 5282 O O . SER B 1 270 ? -8.094 -11.273 0.326 1 97.12 270 SER B O 1
ATOM 5284 N N . TYR B 1 271 ? -8.203 -9.055 0.439 1 94.5 271 TYR B N 1
ATOM 5285 C CA . TYR B 1 271 ? -8.992 -9.086 1.665 1 94.5 271 TYR B CA 1
ATOM 5286 C C . TYR B 1 271 ? -9.805 -7.809 1.823 1 94.5 271 TYR B C 1
ATOM 5288 O O . TYR B 1 271 ? -9.43 -6.758 1.303 1 94.5 271 TYR B O 1
ATOM 5296 N N . SER B 1 272 ? -10.836 -7.902 2.488 1 88.88 272 SER B N 1
ATOM 5297 C CA . SER B 1 272 ? -11.773 -6.793 2.627 1 88.88 272 SER B CA 1
ATOM 5298 C C . SER B 1 272 ? -11.203 -5.695 3.525 1 88.88 272 SER B C 1
ATOM 5300 O O . SER B 1 272 ? -10.383 -5.969 4.402 1 88.88 272 SER B O 1
ATOM 5302 N N . HIS B 1 273 ? -11.641 -4.504 3.256 1 86.94 273 HIS B N 1
ATOM 5303 C CA . HIS B 1 273 ? -11.398 -3.418 4.199 1 86.94 273 HIS B CA 1
ATOM 5304 C C . HIS B 1 273 ? -12.156 -3.646 5.508 1 86.94 273 HIS B C 1
ATOM 5306 O O . HIS B 1 273 ? -13.297 -4.109 5.496 1 86.94 273 HIS B O 1
ATOM 5312 N N . LYS B 1 274 ? -11.492 -3.475 6.594 1 85.62 274 LYS B N 1
ATOM 5313 C CA . LYS B 1 274 ? -12.086 -3.76 7.898 1 85.62 274 LYS B CA 1
ATOM 5314 C C . LYS B 1 274 ? -11.984 -2.549 8.82 1 85.62 274 LYS B C 1
ATOM 5316 O O . LYS B 1 274 ? -11.195 -1.633 8.57 1 85.62 274 LYS B O 1
ATOM 5321 N N . PRO B 1 275 ? -12.891 -2.588 9.82 1 86.38 275 PRO B N 1
ATOM 5322 C CA . PRO B 1 275 ? -12.672 -1.593 10.867 1 86.38 275 PRO B CA 1
ATOM 5323 C C . PRO B 1 275 ? -11.281 -1.694 11.492 1 86.38 275 PRO B C 1
ATOM 5325 O O . PRO B 1 275 ? -10.648 -2.754 11.438 1 86.38 275 PRO B O 1
ATOM 5328 N N . ILE B 1 276 ? -10.844 -0.651 12.109 1 89.5 276 ILE B N 1
ATOM 5329 C CA . ILE B 1 276 ? -9.461 -0.498 12.57 1 89.5 276 ILE B CA 1
ATOM 5330 C C . ILE B 1 276 ? -9.117 -1.628 13.531 1 89.5 276 ILE B C 1
ATOM 5332 O O . ILE B 1 276 ? -8.039 -2.225 13.438 1 89.5 276 ILE B O 1
ATOM 5336 N N . ASP B 1 277 ? -10 -1.987 14.445 1 89.5 277 ASP B N 1
ATOM 5337 C CA . ASP B 1 277 ? -9.711 -3.01 15.445 1 89.5 277 ASP B CA 1
ATOM 5338 C C . ASP B 1 277 ? -9.492 -4.371 14.789 1 89.5 277 ASP B C 1
ATOM 5340 O O . ASP B 1 277 ? -8.594 -5.113 15.18 1 89.5 277 ASP B O 1
ATOM 5344 N N . GLU B 1 278 ? -10.336 -4.691 13.852 1 91.56 278 GLU B N 1
ATOM 5345 C CA . GLU B 1 278 ? -10.188 -5.957 13.141 1 91.56 278 GLU B CA 1
ATOM 5346 C C . GLU B 1 278 ? -8.953 -5.945 12.242 1 91.56 278 GLU B C 1
ATOM 5348 O O . GLU B 1 278 ? -8.266 -6.957 12.109 1 91.56 278 GLU B O 1
ATOM 5353 N N . TRP B 1 279 ? -8.742 -4.812 11.695 1 93.56 279 TRP B N 1
ATOM 5354 C CA . TRP B 1 279 ? -7.582 -4.664 10.828 1 93.56 279 TRP B CA 1
ATOM 5355 C C . TRP B 1 279 ? -6.289 -4.82 11.617 1 93.56 279 TRP B C 1
ATOM 5357 O O . TRP B 1 279 ? -5.309 -5.379 11.109 1 93.56 279 TRP B O 1
ATOM 5367 N N . LEU B 1 280 ? -6.246 -4.285 12.797 1 94.75 280 LEU B N 1
ATOM 5368 C CA . LEU B 1 280 ? -5.098 -4.473 13.672 1 94.75 280 LEU B CA 1
ATOM 5369 C C . LEU B 1 280 ? -4.836 -5.953 13.922 1 94.75 280 LEU B C 1
ATOM 5371 O O . LEU B 1 280 ? -3.691 -6.406 13.867 1 94.75 280 LEU B O 1
ATOM 5375 N N . LYS B 1 281 ? -5.914 -6.668 14.156 1 94.5 281 LYS B N 1
ATOM 5376 C CA . LYS B 1 281 ? -5.781 -8.102 14.391 1 94.5 281 LYS B CA 1
ATOM 5377 C C . LYS B 1 281 ? -5.266 -8.82 13.148 1 94.5 281 LYS B C 1
ATOM 5379 O O . LYS B 1 281 ? -4.406 -9.695 13.242 1 94.5 281 LYS B O 1
ATOM 5384 N N . VAL B 1 282 ? -5.785 -8.453 12.031 1 96 282 VAL B N 1
ATOM 5385 C CA . VAL B 1 282 ? -5.371 -9.031 10.758 1 96 282 VAL B CA 1
ATOM 5386 C C . VAL B 1 282 ? -3.869 -8.828 10.562 1 96 282 VAL B C 1
ATOM 5388 O O . VAL B 1 282 ? -3.143 -9.773 10.258 1 96 282 VAL B O 1
ATOM 5391 N N . GLN B 1 283 ? -3.398 -7.613 10.75 1 96.88 283 GLN B N 1
ATOM 5392 C CA . GLN B 1 283 ? -1.995 -7.297 10.508 1 96.88 283 GLN B CA 1
ATOM 5393 C C . GLN B 1 283 ? -1.1 -7.922 11.578 1 96.88 283 GLN B C 1
ATOM 5395 O O . GLN B 1 283 ? 0.034 -8.312 11.289 1 96.88 283 GLN B O 1
ATOM 5400 N N . GLU B 1 284 ? -1.616 -8.094 12.766 1 95.88 284 GLU B N 1
ATOM 5401 C CA . GLU B 1 284 ? -0.895 -8.836 13.797 1 95.88 284 GLU B CA 1
ATOM 5402 C C . GLU B 1 284 ? -0.67 -10.281 13.383 1 95.88 284 GLU B C 1
ATOM 5404 O O . GLU B 1 284 ? 0.427 -10.82 13.555 1 95.88 284 GLU B O 1
ATOM 5409 N N . GLU B 1 285 ? -1.73 -10.93 12.891 1 96.25 285 GLU B N 1
ATOM 5410 C CA . GLU B 1 285 ? -1.632 -12.328 12.5 1 96.25 285 GLU B CA 1
ATOM 5411 C C . GLU B 1 285 ? -0.671 -12.5 11.328 1 96.25 285 GLU B C 1
ATOM 5413 O O . GLU B 1 285 ? 0.069 -13.484 11.266 1 96.25 285 GLU B O 1
ATOM 5418 N N . ILE B 1 286 ? -0.672 -11.586 10.375 1 97.5 286 ILE B N 1
ATOM 5419 C CA . ILE B 1 286 ? 0.253 -11.602 9.25 1 97.5 286 ILE B CA 1
ATOM 5420 C C . ILE B 1 286 ? 1.69 -11.539 9.758 1 97.5 286 ILE B C 1
ATOM 5422 O O . ILE B 1 286 ? 2.545 -12.312 9.328 1 97.5 286 ILE B O 1
ATOM 5426 N N . THR B 1 287 ? 1.92 -10.641 10.719 1 95.94 287 THR B N 1
ATOM 5427 C CA . THR B 1 287 ? 3.254 -10.453 11.281 1 95.94 287 THR B CA 1
ATOM 5428 C C . THR B 1 287 ? 3.691 -11.695 12.055 1 95.94 287 THR B C 1
ATOM 5430 O O . THR B 1 287 ? 4.855 -12.094 11.984 1 95.94 287 THR B O 1
ATOM 5433 N N . LYS B 1 288 ? 2.793 -12.297 12.758 1 95.88 288 LYS B N 1
ATOM 5434 C CA . LYS B 1 288 ? 3.096 -13.492 13.539 1 95.88 288 LYS B CA 1
ATOM 5435 C C . LYS B 1 288 ? 3.566 -14.633 12.641 1 95.88 288 LYS B C 1
ATOM 5437 O O . LYS B 1 288 ? 4.316 -15.508 13.086 1 95.88 288 LYS B O 1
ATOM 5442 N N . MET B 1 289 ? 3.176 -14.641 11.414 1 97.81 289 MET B N 1
ATOM 5443 C CA . MET B 1 289 ? 3.58 -15.672 10.469 1 97.81 289 MET B CA 1
ATOM 5444 C C . MET B 1 289 ? 4.898 -15.305 9.789 1 97.81 289 MET B C 1
ATOM 5446 O O . MET B 1 289 ? 5.391 -16.047 8.938 1 97.81 289 MET B O 1
ATOM 5450 N N . ASN B 1 290 ? 5.43 -14.125 10.125 1 97.38 290 ASN B N 1
ATOM 5451 C CA . ASN B 1 290 ? 6.695 -13.602 9.617 1 97.38 290 ASN B CA 1
ATOM 5452 C C . ASN B 1 290 ? 6.562 -13.094 8.188 1 97.38 290 ASN B C 1
ATOM 5454 O O . ASN B 1 290 ? 7.492 -13.219 7.387 1 97.38 290 ASN B O 1
ATOM 5458 N N . PHE B 1 291 ? 5.352 -12.633 7.887 1 97.75 291 PHE B N 1
ATOM 5459 C CA . PHE B 1 291 ? 5.141 -11.906 6.641 1 97.75 291 PHE B CA 1
ATOM 5460 C C . PHE B 1 291 ? 5.324 -10.406 6.855 1 97.75 291 PHE B C 1
ATOM 5462 O O . PHE B 1 291 ? 4.891 -9.867 7.875 1 97.75 291 PHE B O 1
ATOM 5469 N N . VAL B 1 292 ? 5.926 -9.781 5.91 1 96.81 292 VAL B N 1
ATOM 5470 C CA . VAL B 1 292 ? 5.977 -8.328 5.848 1 96.81 292 VAL B CA 1
ATOM 5471 C C . VAL B 1 292 ? 5.047 -7.824 4.746 1 96.81 292 VAL B C 1
ATOM 5473 O O . VAL B 1 292 ? 4.992 -8.406 3.658 1 96.81 292 VAL B O 1
ATOM 5476 N N . ILE B 1 293 ? 4.246 -6.801 5.086 1 98.06 293 ILE B N 1
ATOM 5477 C CA . ILE B 1 293 ? 3.471 -6.117 4.055 1 98.06 293 ILE B CA 1
ATOM 5478 C C . ILE B 1 293 ? 4.379 -5.191 3.254 1 98.06 293 ILE B C 1
ATOM 5480 O O . ILE B 1 293 ? 4.797 -4.141 3.748 1 98.06 293 ILE B O 1
ATOM 5484 N N . SER B 1 294 ? 4.668 -5.609 2.078 1 96.62 294 SER B N 1
ATOM 5485 C CA . SER B 1 294 ? 5.559 -4.812 1.243 1 96.62 294 SER B CA 1
ATOM 5486 C C . SER B 1 294 ? 4.777 -3.783 0.43 1 96.62 294 SER B C 1
ATOM 5488 O O . SER B 1 294 ? 5.332 -2.766 0.01 1 96.62 294 SER B O 1
ATOM 5490 N N . GLU B 1 295 ? 3.625 -4.109 0.16 1 97.19 295 GLU B N 1
ATOM 5491 C CA . GLU B 1 295 ? 2.703 -3.26 -0.589 1 97.19 295 GLU B CA 1
ATOM 5492 C C . GLU B 1 295 ? 1.256 -3.527 -0.19 1 97.19 295 GLU B C 1
ATOM 5494 O O . GLU B 1 295 ? 0.87 -4.676 0.031 1 97.19 295 GLU B O 1
ATOM 5499 N N . LEU B 1 296 ? 0.536 -2.523 0.006 1 97.94 296 LEU B N 1
ATOM 5500 C CA . LEU B 1 296 ? -0.895 -2.609 0.278 1 97.94 296 LEU B CA 1
ATOM 5501 C C . LEU B 1 296 ? -1.664 -1.565 -0.524 1 97.94 296 LEU B C 1
ATOM 5503 O O . LEU B 1 296 ? -1.506 -0.363 -0.3 1 97.94 296 LEU B O 1
ATOM 5507 N N . ILE B 1 297 ? -2.447 -2.029 -1.415 1 96.31 297 ILE B N 1
ATOM 5508 C CA . ILE B 1 297 ? -3.139 -1.168 -2.369 1 96.31 297 ILE B CA 1
ATOM 5509 C C . ILE B 1 297 ? -4.645 -1.247 -2.137 1 96.31 297 ILE B C 1
ATOM 5511 O O . ILE B 1 297 ? -5.281 -2.244 -2.484 1 96.31 297 ILE B O 1
ATOM 5515 N N . PRO B 1 298 ? -5.223 -0.175 -1.631 1 93.44 298 PRO B N 1
ATOM 5516 C CA . PRO B 1 298 ? -6.676 -0.181 -1.438 1 93.44 298 PRO B CA 1
ATOM 5517 C C . PRO B 1 298 ? -7.445 -0.119 -2.756 1 93.44 298 PRO B C 1
ATOM 5519 O O . PRO B 1 298 ? -6.91 0.344 -3.766 1 93.44 298 PRO B O 1
ATOM 5522 N N . ASN B 1 299 ? -8.625 -0.619 -2.758 1 90.56 299 ASN B N 1
ATOM 5523 C CA . ASN B 1 299 ? -9.547 -0.538 -3.889 1 90.56 299 ASN B CA 1
ATOM 5524 C C . ASN B 1 299 ? -8.93 -1.124 -5.156 1 90.56 299 ASN B C 1
ATOM 5526 O O . ASN B 1 299 ? -9.078 -0.562 -6.242 1 90.56 299 ASN B O 1
ATOM 5530 N N . PHE B 1 300 ? -8.18 -2.203 -4.988 1 94.62 300 PHE B N 1
ATOM 5531 C CA . PHE B 1 300 ? -7.562 -2.881 -6.121 1 94.62 300 PHE B CA 1
ATOM 5532 C C . PHE B 1 300 ? -8.539 -3.855 -6.77 1 94.62 300 PHE B C 1
ATOM 5534 O O . PHE B 1 300 ? -8.594 -3.963 -7.996 1 94.62 300 PHE B O 1
ATOM 5541 N N . ASN B 1 301 ? -9.242 -4.566 -5.91 1 94.44 301 ASN B N 1
ATOM 5542 C CA . ASN B 1 301 ? -10.125 -5.633 -6.379 1 94.44 301 ASN B CA 1
ATOM 5543 C C . ASN B 1 301 ? -11.562 -5.145 -6.535 1 94.44 301 ASN B C 1
ATOM 5545 O O . ASN B 1 301 ? -12.102 -4.488 -5.645 1 94.44 301 ASN B O 1
ATOM 5549 N N . TYR B 1 302 ? -12.109 -5.512 -7.617 1 90.69 302 TYR B N 1
ATOM 5550 C CA . TYR B 1 302 ? -13.523 -5.266 -7.863 1 90.69 302 TYR B CA 1
ATOM 5551 C C . TYR B 1 302 ? -14.281 -6.574 -8.047 1 90.69 302 TYR B C 1
ATOM 5553 O O . TYR B 1 302 ? -13.781 -7.504 -8.688 1 90.69 302 TYR B O 1
ATOM 5561 N N . TYR B 1 303 ? -15.406 -6.691 -7.527 1 88.81 303 TYR B N 1
ATOM 5562 C CA . TYR B 1 303 ? -16.172 -7.934 -7.551 1 88.81 303 TYR B CA 1
ATOM 5563 C C . TYR B 1 303 ? -17.516 -7.727 -8.227 1 88.81 303 TYR B C 1
ATOM 5565 O O . TYR B 1 303 ? -18.047 -6.613 -8.242 1 88.81 303 TYR B O 1
ATOM 5573 N N . GLU B 1 304 ? -17.984 -8.844 -8.891 1 80.56 304 GLU B N 1
ATOM 5574 C CA . GLU B 1 304 ? -19.266 -8.82 -9.586 1 80.56 304 GLU B CA 1
ATOM 5575 C C . GLU B 1 304 ? -20.422 -8.922 -8.602 1 80.56 304 GLU B C 1
ATOM 5577 O O . GLU B 1 304 ? -20.312 -9.555 -7.555 1 80.56 304 GLU B O 1
ATOM 5582 N N . GLY B 1 305 ? -21.672 -8.484 -9.18 1 60.97 305 GLY B N 1
ATOM 5583 C CA . GLY B 1 305 ? -22.938 -8.742 -8.531 1 60.97 305 GLY B CA 1
ATOM 5584 C C . GLY B 1 305 ? -23.047 -8.141 -7.141 1 60.97 305 GLY B C 1
ATOM 5585 O O . GLY B 1 305 ? -24.109 -8.164 -6.523 1 60.97 305 GLY B O 1
ATOM 5586 N N . SER B 1 306 ? -21.906 -8.164 -6.484 1 50.22 306 SER B N 1
ATOM 5587 C CA . SER B 1 306 ? -22.141 -7.953 -5.062 1 50.22 306 SER B CA 1
ATOM 5588 C C . SER B 1 306 ? -22.875 -6.637 -4.816 1 50.22 306 SER B C 1
ATOM 5590 O O . SER B 1 306 ? -22.312 -5.559 -4.996 1 50.22 306 SER B O 1
ATOM 5592 N N . GLU B 1 307 ? -24.047 -6.539 -5.324 1 45.81 307 GLU B N 1
ATOM 5593 C CA . GLU B 1 307 ? -24.922 -5.441 -4.938 1 45.81 307 GLU B CA 1
ATOM 5594 C C . GLU B 1 307 ? -24.547 -4.898 -3.562 1 45.81 307 GLU B C 1
ATOM 5596 O O . GLU B 1 307 ? -24.703 -3.703 -3.299 1 45.81 307 GLU B O 1
ATOM 5601 N N . ILE B 1 308 ? -24.453 -5.742 -2.645 1 39.59 308 ILE B N 1
ATOM 5602 C CA . ILE B 1 308 ? -24.328 -5.305 -1.258 1 39.59 308 ILE B CA 1
ATOM 5603 C C . ILE B 1 308 ? -23.031 -4.523 -1.072 1 39.59 308 ILE B C 1
ATOM 5605 O O . ILE B 1 308 ? -23 -3.523 -0.35 1 39.59 308 ILE B O 1
ATOM 5609 N N . ILE B 1 309 ? -21.781 -4.895 -1.301 1 44.41 309 ILE B N 1
ATOM 5610 C CA . ILE B 1 309 ? -20.578 -4.207 -0.841 1 44.41 309 ILE B CA 1
ATOM 5611 C C . ILE B 1 309 ? -19.938 -3.471 -2.01 1 44.41 309 ILE B C 1
ATOM 5613 O O . ILE B 1 309 ? -19.547 -4.09 -3.006 1 44.41 309 ILE B O 1
ATOM 5617 N N . GLY B 1 310 ? -20.766 -2.301 -2.23 1 52.56 310 GLY B N 1
ATOM 5618 C CA . GLY B 1 310 ? -20.078 -1.456 -3.197 1 52.56 310 GLY B CA 1
ATOM 5619 C C . GLY B 1 310 ? -18.781 -2.053 -3.697 1 52.56 310 GLY B C 1
ATOM 5620 O O . GLY B 1 310 ? -17.984 -1.372 -4.352 1 52.56 310 GLY B O 1
ATOM 5621 N N . ASN B 1 311 ? -18.281 -3.404 -3.463 1 63.78 311 ASN B N 1
ATOM 5622 C CA . ASN B 1 311 ? -17.578 -4.668 -3.312 1 63.78 311 ASN B CA 1
ATOM 5623 C C . ASN B 1 311 ? -16.109 -4.547 -3.748 1 63.78 311 ASN B C 1
ATOM 5625 O O . ASN B 1 311 ? -15.633 -5.355 -4.543 1 63.78 311 ASN B O 1
ATOM 5629 N N . THR B 1 312 ? -15.367 -3.445 -3.217 1 84.62 312 THR B N 1
ATOM 5630 C CA . THR B 1 312 ? -13.945 -3.396 -3.514 1 84.62 312 THR B CA 1
ATOM 5631 C C . THR B 1 312 ? -13.125 -3.826 -2.301 1 84.62 312 THR B C 1
ATOM 5633 O O . THR B 1 312 ? -13.547 -3.631 -1.159 1 84.62 312 THR B O 1
ATOM 5636 N N . THR B 1 313 ? -12.047 -4.496 -2.541 1 92.31 313 THR B N 1
ATOM 5637 C CA . THR B 1 313 ? -11.125 -4.895 -1.489 1 92.31 313 THR B CA 1
ATOM 5638 C C . THR B 1 313 ? -9.695 -4.516 -1.855 1 92.31 313 THR B C 1
ATOM 5640 O O . THR B 1 313 ? -9.445 -3.994 -2.943 1 92.31 313 THR B O 1
ATOM 5643 N N . PHE B 1 314 ? -8.789 -4.66 -0.894 1 94.06 314 PHE B N 1
ATOM 5644 C CA . PHE B 1 314 ? -7.391 -4.34 -1.156 1 94.06 314 PHE B CA 1
ATOM 5645 C C . PHE B 1 314 ? -6.621 -5.59 -1.563 1 94.06 314 PHE B C 1
ATOM 5647 O O . PHE B 1 314 ? -7.113 -6.711 -1.41 1 94.06 314 PHE B O 1
ATOM 5654 N N . ILE B 1 315 ? -5.469 -5.41 -2.164 1 97.75 315 ILE B N 1
ATOM 5655 C CA . ILE B 1 315 ? -4.477 -6.465 -2.344 1 97.75 315 ILE B CA 1
ATOM 5656 C C . ILE B 1 315 ? -3.199 -6.105 -1.593 1 97.75 315 ILE B C 1
ATOM 5658 O O . ILE B 1 315 ? -2.797 -4.938 -1.563 1 97.75 315 ILE B O 1
ATOM 5662 N N . ALA B 1 316 ? -2.639 -7.047 -0.925 1 98.5 316 ALA B N 1
ATOM 5663 C CA . ALA B 1 316 ? -1.355 -6.879 -0.25 1 98.5 316 ALA B CA 1
ATOM 5664 C C . ALA B 1 316 ? -0.318 -7.859 -0.788 1 98.5 316 ALA B C 1
ATOM 5666 O O . ALA B 1 316 ? -0.621 -9.031 -1.006 1 98.5 316 ALA B O 1
ATOM 5667 N N . ARG B 1 317 ? 0.826 -7.352 -1.123 1 98.5 317 ARG B N 1
ATOM 5668 C CA . ARG B 1 317 ? 1.987 -8.195 -1.387 1 98.5 317 ARG B CA 1
ATOM 5669 C C . ARG B 1 317 ? 2.783 -8.445 -0.11 1 98.5 317 ARG B C 1
ATOM 5671 O O . ARG B 1 317 ? 3.295 -7.504 0.504 1 98.5 317 ARG B O 1
ATOM 5678 N N . LEU B 1 318 ? 2.799 -9.695 0.294 1 98.62 318 LEU B N 1
ATOM 5679 C CA . LEU B 1 318 ? 3.48 -10.102 1.518 1 98.62 318 LEU B CA 1
ATOM 5680 C C . LEU B 1 318 ? 4.766 -10.859 1.197 1 98.62 318 LEU B C 1
ATOM 5682 O O . LEU B 1 318 ? 4.766 -11.758 0.35 1 98.62 318 LEU B O 1
ATOM 5686 N N . ILE B 1 319 ? 5.828 -10.477 1.792 1 97.06 319 ILE B N 1
ATOM 5687 C CA . ILE B 1 319 ? 7.102 -11.172 1.643 1 97.06 319 ILE B CA 1
ATOM 5688 C C . ILE B 1 319 ? 7.512 -11.789 2.979 1 97.06 319 ILE B C 1
ATOM 5690 O O . ILE B 1 319 ? 7.469 -11.125 4.016 1 97.06 319 ILE B O 1
ATOM 5694 N N . GLY B 1 320 ? 7.863 -13.062 2.924 1 95.06 320 GLY B N 1
ATOM 5695 C CA . GLY B 1 320 ? 8.148 -13.734 4.184 1 95.06 320 GLY B CA 1
ATOM 5696 C C . GLY B 1 320 ? 9.477 -14.469 4.184 1 95.06 320 GLY B C 1
ATOM 5697 O O . GLY B 1 320 ? 9.93 -14.93 3.137 1 95.06 320 GLY B O 1
ATOM 5698 N N . LYS B 1 321 ? 10.07 -14.492 5.312 1 93.5 321 LYS B N 1
ATOM 5699 C CA . LYS B 1 321 ? 11.234 -15.305 5.66 1 93.5 321 LYS B CA 1
ATOM 5700 C C . LYS B 1 321 ? 11.031 -16 7.004 1 93.5 321 LYS B C 1
ATOM 5702 O O . LYS B 1 321 ? 10.477 -15.414 7.934 1 93.5 321 LYS B O 1
ATOM 5707 N N . ARG B 1 322 ? 11.539 -17.281 7.086 1 95.44 322 ARG B N 1
ATOM 5708 C CA . ARG B 1 322 ? 11.305 -18.094 8.273 1 95.44 322 ARG B CA 1
ATOM 5709 C C . ARG B 1 322 ? 9.828 -18.125 8.625 1 95.44 322 ARG B C 1
ATOM 5711 O O . ARG B 1 322 ? 9.445 -17.828 9.766 1 95.44 322 ARG B O 1
ATOM 5718 N N . LEU B 1 323 ? 9.062 -18.422 7.676 1 97.5 323 LEU B N 1
ATOM 5719 C CA . LEU B 1 323 ? 7.609 -18.391 7.789 1 97.5 323 LEU B CA 1
ATOM 5720 C C . LEU B 1 323 ? 7.117 -19.422 8.797 1 97.5 323 LEU B C 1
ATOM 5722 O O . LEU B 1 323 ? 7.723 -20.484 8.945 1 97.5 323 LEU B O 1
ATOM 5726 N N . LYS B 1 324 ? 6.023 -19.062 9.414 1 96.44 324 LYS B N 1
ATOM 5727 C CA . LYS B 1 324 ? 5.414 -19.922 10.422 1 96.44 324 LYS B CA 1
ATOM 5728 C C . LYS B 1 324 ? 3.91 -20.062 10.195 1 96.44 324 LYS B C 1
ATOM 5730 O O . LYS B 1 324 ? 3.244 -19.078 9.852 1 96.44 324 LYS B O 1
ATOM 5735 N N . VAL B 1 325 ? 3.492 -21.25 10.383 1 96.06 325 VAL B N 1
ATOM 5736 C CA . VAL B 1 325 ? 2.053 -21.484 10.336 1 96.06 325 VAL B CA 1
ATOM 5737 C C . VAL B 1 325 ? 1.403 -20.969 11.617 1 96.06 325 VAL B C 1
ATOM 5739 O O . VAL B 1 325 ? 2.002 -21.031 12.688 1 96.06 325 VAL B O 1
ATOM 5742 N N . ASN B 1 326 ? 0.273 -20.391 11.5 1 94.56 326 ASN B N 1
ATOM 5743 C CA . ASN B 1 326 ? -0.539 -19.875 12.602 1 94.56 326 ASN B CA 1
ATOM 5744 C C . ASN B 1 326 ? -2.023 -20.156 12.375 1 94.56 326 ASN B C 1
ATOM 5746 O O . ASN B 1 326 ? -2.76 -19.297 11.914 1 94.56 326 ASN B O 1
ATOM 5750 N N . ILE B 1 327 ? -2.451 -21.312 12.867 1 92.81 327 ILE B N 1
ATOM 5751 C CA . ILE B 1 327 ? -3.818 -21.75 12.609 1 92.81 327 ILE B CA 1
ATOM 5752 C C . ILE B 1 327 ? -4.648 -21.641 13.883 1 92.81 327 ILE B C 1
ATOM 5754 O O . ILE B 1 327 ? -4.203 -22.062 14.953 1 92.81 327 ILE B O 1
ATOM 5758 N N . GLY B 1 328 ? -5.727 -21.016 13.75 1 90.56 328 GLY B N 1
ATOM 5759 C CA . GLY B 1 328 ? -6.695 -20.969 14.828 1 90.56 328 GLY B CA 1
ATOM 5760 C C . GLY B 1 328 ? -7.801 -22 14.688 1 90.56 328 GLY B C 1
ATOM 5761 O O . GLY B 1 328 ? -7.527 -23.172 14.453 1 90.56 328 GLY B O 1
ATOM 5762 N N . ASP B 1 329 ? -9.047 -21.562 14.906 1 85.5 329 ASP B N 1
ATOM 5763 C CA . ASP B 1 329 ? -10.203 -22.422 14.734 1 85.5 329 ASP B CA 1
ATOM 5764 C C . ASP B 1 329 ? -10.43 -22.766 13.266 1 85.5 329 ASP B C 1
ATOM 5766 O O . ASP B 1 329 ? -10.477 -21.875 12.422 1 85.5 329 ASP B O 1
ATOM 5770 N N . THR B 1 330 ? -10.586 -23.969 12.984 1 85.06 330 THR B N 1
ATOM 5771 C CA . THR B 1 330 ? -10.734 -24.391 11.594 1 85.06 330 THR B CA 1
ATOM 5772 C C . THR B 1 330 ? -12.195 -24.703 11.273 1 85.06 330 THR B C 1
ATOM 5774 O O . THR B 1 330 ? -12.555 -24.906 10.117 1 85.06 330 THR B O 1
ATOM 5777 N N . GLU B 1 331 ? -12.977 -24.672 12.219 1 81.5 331 GLU B N 1
ATOM 5778 C CA . GLU B 1 331 ? -14.375 -25.047 12 1 81.5 331 GLU B CA 1
ATOM 5779 C C . GLU B 1 331 ? -15.219 -23.828 11.641 1 81.5 331 GLU B C 1
ATOM 5781 O O . GLU B 1 331 ? -16.078 -23.891 10.766 1 81.5 331 GLU B O 1
ATOM 5786 N N . LYS B 1 332 ? -15 -22.75 12.273 1 79.31 332 LYS B N 1
ATOM 5787 C CA . LYS B 1 332 ? -15.805 -21.547 12.055 1 79.31 332 LYS B CA 1
ATOM 5788 C C . LYS B 1 332 ? -15.031 -20.516 11.242 1 79.31 332 LYS B C 1
ATOM 5790 O O . LYS B 1 332 ? -14.805 -19.406 11.703 1 79.31 332 LYS B O 1
ATOM 5795 N N . ILE B 1 333 ? -14.812 -20.922 9.992 1 84.56 333 ILE B N 1
ATOM 5796 C CA . ILE B 1 333 ? -13.938 -20.047 9.234 1 84.56 333 ILE B CA 1
ATOM 5797 C C . ILE B 1 333 ? -14.758 -19.219 8.242 1 84.56 333 ILE B C 1
ATOM 5799 O O . ILE B 1 333 ? -14.289 -18.203 7.738 1 84.56 333 ILE B O 1
ATOM 5803 N N . TYR B 1 334 ? -15.922 -19.672 8.008 1 79.5 334 TYR B N 1
ATOM 5804 C CA . TYR B 1 334 ? -16.766 -18.938 7.074 1 79.5 334 TYR B CA 1
ATOM 5805 C C . TYR B 1 334 ? -17.719 -18 7.816 1 79.5 334 TYR B C 1
ATOM 5807 O O . TYR B 1 334 ? -18.156 -18.312 8.93 1 79.5 334 TYR B O 1
ATOM 5815 N N . THR B 1 335 ? -18.031 -16.859 7.215 1 71.06 335 THR B N 1
ATOM 5816 C CA . THR B 1 335 ? -18.797 -15.781 7.836 1 71.06 335 THR B CA 1
ATOM 5817 C C . THR B 1 335 ? -20.141 -16.312 8.352 1 71.06 335 THR B C 1
ATOM 5819 O O . THR B 1 335 ? -20.562 -15.961 9.461 1 71.06 335 THR B O 1
ATOM 5822 N N . GLY B 1 336 ? -20.781 -17.156 7.535 1 68.62 336 GLY B N 1
ATOM 5823 C CA . GLY B 1 336 ? -22.078 -17.688 7.926 1 68.62 336 GLY B CA 1
ATOM 5824 C C . GLY B 1 336 ? -22 -18.547 9.18 1 68.62 336 GLY B C 1
ATOM 5825 O O . GLY B 1 336 ? -23 -18.688 9.898 1 68.62 336 GLY B O 1
ATOM 5826 N N . LEU B 1 337 ? -20.812 -19.078 9.414 1 69.38 337 LEU B N 1
ATOM 5827 C CA . LEU B 1 337 ? -20.641 -19.938 10.586 1 69.38 337 LEU B CA 1
ATOM 5828 C C . LEU B 1 337 ? -20.312 -19.094 11.82 1 69.38 337 LEU B C 1
ATOM 5830 O O . LEU B 1 337 ? -20.625 -19.5 12.945 1 69.38 337 LEU B O 1
ATOM 5834 N N . VAL B 1 338 ? -19.766 -17.938 11.641 1 68.94 338 VAL B N 1
ATOM 5835 C CA . VAL B 1 338 ? -19.375 -17.078 12.742 1 68.94 338 VAL B CA 1
ATOM 5836 C C . VAL B 1 338 ? -20.531 -16.156 13.125 1 68.94 338 VAL B C 1
ATOM 5838 O O . VAL B 1 338 ? -20.766 -15.898 14.305 1 68.94 338 VAL B O 1
ATOM 5841 N N . LYS B 1 339 ? -21.219 -15.703 12.102 1 68.12 339 LYS B N 1
ATOM 5842 C CA . LYS B 1 339 ? -22.391 -14.859 12.297 1 68.12 339 LYS B CA 1
ATOM 5843 C C . LYS B 1 339 ? -23.594 -15.422 11.562 1 68.12 339 LYS B C 1
ATOM 5845 O O . LYS B 1 339 ? -24.016 -14.898 10.531 1 68.12 339 LYS B O 1
ATOM 5850 N N . PRO B 1 340 ? -23.984 -16.453 12.219 1 63.69 340 PRO B N 1
ATOM 5851 C CA . PRO B 1 340 ? -25.109 -17.094 11.508 1 63.69 340 PRO B CA 1
ATOM 5852 C C . PRO B 1 340 ? -26.328 -16.203 11.398 1 63.69 340 PRO B C 1
ATOM 5854 O O . PRO B 1 340 ? -26.625 -15.438 12.32 1 63.69 340 PRO B O 1
ATOM 5857 N N . THR B 1 341 ? -26.672 -15.961 10.25 1 62.78 341 THR B N 1
ATOM 5858 C CA . THR B 1 341 ? -27.875 -15.18 10 1 62.78 341 THR B CA 1
ATOM 5859 C C . THR B 1 341 ? -29.031 -16.094 9.602 1 62.78 341 THR B C 1
ATOM 5861 O O . THR B 1 341 ? -28.859 -17.016 8.812 1 62.78 341 THR B O 1
ATOM 5864 N N . VAL B 1 342 ? -30.062 -15.969 10.391 1 70.06 342 VAL B N 1
ATOM 5865 C CA . VAL B 1 342 ? -31.281 -16.656 10.023 1 70.06 342 VAL B CA 1
ATOM 5866 C C . VAL B 1 342 ? -32.125 -15.773 9.094 1 70.06 342 VAL B C 1
ATOM 5868 O O . VAL B 1 342 ? -32.312 -14.594 9.375 1 70.06 342 VAL B O 1
ATOM 5871 N N . ARG B 1 343 ? -32.25 -16.266 7.91 1 69.81 343 ARG B N 1
ATOM 5872 C CA . ARG B 1 343 ? -33.125 -15.562 6.965 1 69.81 343 ARG B CA 1
ATOM 5873 C C . ARG B 1 343 ? -34.469 -16.266 6.805 1 69.81 343 ARG B C 1
ATOM 5875 O O . ARG B 1 343 ? -34.531 -17.5 6.789 1 69.81 343 ARG B O 1
ATOM 5882 N N . TYR B 1 344 ? -35.469 -15.469 6.863 1 75.25 344 TYR B N 1
ATOM 5883 C CA . TYR B 1 344 ? -36.812 -15.984 6.656 1 75.25 344 TYR B CA 1
ATOM 5884 C C . TYR B 1 344 ? -37.344 -15.609 5.273 1 75.25 344 TYR B C 1
ATOM 5886 O O . TYR B 1 344 ? -37.344 -14.43 4.902 1 75.25 344 TYR B O 1
ATOM 5894 N N . TYR B 1 345 ? -37.625 -16.641 4.512 1 79.62 345 TYR B N 1
ATOM 5895 C CA . TYR B 1 345 ? -38.125 -16.438 3.162 1 79.62 345 TYR B CA 1
ATOM 5896 C C . TYR B 1 345 ? -39.594 -16.891 3.064 1 79.62 345 TYR B C 1
ATOM 5898 O O . TYR B 1 345 ? -39.969 -17.922 3.627 1 79.62 345 TYR B O 1
ATOM 5906 N N . LYS B 1 346 ? -40.406 -16.031 2.441 1 82.56 346 LYS B N 1
ATOM 5907 C CA . LYS B 1 346 ? -41.812 -16.375 2.16 1 82.56 346 LYS B CA 1
ATOM 5908 C C . LYS B 1 346 ? -41.969 -16.828 0.713 1 82.56 346 LYS B C 1
ATOM 5910 O O . LYS B 1 346 ? -41.5 -16.172 -0.21 1 82.56 346 LYS B O 1
ATOM 5915 N N . CYS B 1 347 ? -42.625 -17.984 0.486 1 84.06 347 CYS B N 1
ATOM 5916 C CA . CYS B 1 347 ? -42.969 -18.484 -0.849 1 84.06 347 CYS B CA 1
ATOM 5917 C C . CYS B 1 347 ? -43.969 -17.562 -1.54 1 84.06 347 CYS B C 1
ATOM 5919 O O . CYS B 1 347 ? -45 -17.25 -0.979 1 84.06 347 CYS B O 1
ATOM 5921 N N . LEU B 1 348 ? -43.531 -17.141 -2.656 1 84.94 348 LEU B N 1
ATOM 5922 C CA . LEU B 1 348 ? -44.375 -16.203 -3.375 1 84.94 348 LEU B CA 1
ATOM 5923 C C . LEU B 1 348 ? -45.625 -16.906 -3.922 1 84.94 348 LEU B C 1
ATOM 5925 O O . LEU B 1 348 ? -46.625 -16.25 -4.273 1 84.94 348 LEU B O 1
ATOM 5929 N N . LYS B 1 349 ? -45.562 -18.203 -4.004 1 83.94 349 LYS B N 1
ATOM 5930 C CA . LYS B 1 349 ? -46.688 -18.969 -4.535 1 83.94 349 LYS B CA 1
ATOM 5931 C C . LYS B 1 349 ? -47.656 -19.328 -3.424 1 83.94 349 LYS B C 1
ATOM 5933 O O . LYS B 1 349 ? -48.844 -19.062 -3.531 1 83.94 349 LYS B O 1
ATOM 5938 N N . CYS B 1 350 ? -47.25 -19.953 -2.363 1 86.56 350 CYS B N 1
ATOM 5939 C CA . CYS B 1 350 ? -48.188 -20.469 -1.359 1 86.56 350 CYS B CA 1
ATOM 5940 C C . CYS B 1 350 ? -48.094 -19.656 -0.075 1 86.56 350 CYS B C 1
ATOM 5942 O O . CYS B 1 350 ? -48.906 -19.859 0.836 1 86.56 350 CYS B O 1
ATOM 5944 N N . GLY B 1 351 ? -47.094 -18.75 0.062 1 84.25 351 GLY B N 1
ATOM 5945 C CA . GLY B 1 351 ? -47 -17.875 1.22 1 84.25 351 GLY B CA 1
ATOM 5946 C C . GLY B 1 351 ? -46.281 -18.516 2.398 1 84.25 351 GLY B C 1
ATOM 5947 O O . GLY B 1 351 ? -46.125 -17.891 3.447 1 84.25 351 GLY B O 1
ATOM 5948 N N . LYS B 1 352 ? -45.906 -19.781 2.326 1 85.19 352 LYS B N 1
ATOM 5949 C CA . LYS B 1 352 ? -45.219 -20.469 3.41 1 85.19 352 LYS B CA 1
ATOM 5950 C C . LYS B 1 352 ? -43.875 -19.812 3.721 1 85.19 352 LYS B C 1
ATOM 5952 O O . LYS B 1 352 ? -43.156 -19.391 2.809 1 85.19 352 LYS B O 1
ATOM 5957 N N . ILE B 1 353 ? -43.625 -19.719 5.051 1 85.88 353 ILE B N 1
ATOM 5958 C CA . ILE B 1 353 ? -42.406 -19.094 5.496 1 85.88 353 ILE B CA 1
ATOM 5959 C C . ILE B 1 353 ? -41.344 -20.172 5.746 1 85.88 353 ILE B C 1
ATOM 5961 O O . ILE B 1 353 ? -41.594 -21.172 6.422 1 85.88 353 ILE B O 1
ATOM 5965 N N . HIS B 1 354 ? -40.188 -20.078 5.125 1 83.81 354 HIS B N 1
ATOM 5966 C CA . HIS B 1 354 ? -39.062 -20.969 5.293 1 83.81 354 HIS B CA 1
ATOM 5967 C C . HIS B 1 354 ? -37.906 -20.281 6.043 1 83.81 354 HIS B C 1
ATOM 5969 O O . HIS B 1 354 ? -37.594 -19.125 5.762 1 83.81 354 HIS B O 1
ATOM 5975 N N . LYS B 1 355 ? -37.469 -21 7.047 1 78.44 355 LYS B N 1
ATOM 5976 C CA . LYS B 1 355 ? -36.344 -20.531 7.828 1 78.44 355 LYS B CA 1
ATOM 5977 C C . LYS B 1 355 ? -35.031 -21.125 7.301 1 78.44 355 LYS B C 1
ATOM 5979 O O . LYS B 1 355 ? -34.875 -22.344 7.242 1 78.44 355 LYS B O 1
ATOM 5984 N N . LEU B 1 356 ? -34.25 -20.25 6.797 1 71.5 356 LEU B N 1
ATOM 5985 C CA . LEU B 1 356 ? -32.938 -20.703 6.309 1 71.5 356 LEU B CA 1
ATOM 5986 C C . LEU B 1 356 ? -31.812 -20.234 7.219 1 71.5 356 LEU B C 1
ATOM 5988 O O . LEU B 1 356 ? -31.703 -19.031 7.492 1 71.5 356 LEU B O 1
ATOM 5992 N N . LEU B 1 357 ? -31.234 -21.312 7.863 1 64.81 357 LEU B N 1
ATOM 5993 C CA . LEU B 1 357 ? -30.047 -21.016 8.664 1 64.81 357 LEU B CA 1
ATOM 5994 C C . LEU B 1 357 ? -28.766 -21.266 7.863 1 64.81 357 LEU B C 1
ATOM 5996 O O . LEU B 1 357 ? -28.422 -22.422 7.605 1 64.81 357 LEU B O 1
ATOM 6000 N N . ASN B 1 358 ? -28 -20.281 7.539 1 60.97 358 ASN B N 1
ATOM 6001 C CA . ASN B 1 358 ? -26.75 -20.406 6.812 1 60.97 358 ASN B CA 1
ATOM 6002 C C . ASN B 1 358 ? -26.891 -21.297 5.582 1 60.97 358 ASN B C 1
ATOM 6004 O O . ASN B 1 358 ? -26.047 -22.172 5.348 1 60.97 358 ASN B O 1
ATOM 6008 N N . GLU B 1 359 ? -28.109 -21.453 4.992 1 62 359 GLU B N 1
ATOM 6009 C CA . GLU B 1 359 ? -28.375 -22.266 3.812 1 62 359 GLU B CA 1
ATOM 6010 C C . GLU B 1 359 ? -28.594 -21.406 2.574 1 62 359 GLU B C 1
ATOM 6012 O O . GLU B 1 359 ? -28.891 -20.219 2.689 1 62 359 GLU B O 1
ATOM 6017 N N . ARG B 1 360 ? -28.344 -22.047 1.383 1 63 360 ARG B N 1
ATOM 6018 C CA . ARG B 1 360 ? -28.516 -21.344 0.114 1 63 360 ARG B CA 1
ATOM 6019 C C . ARG B 1 360 ? -29.984 -21.281 -0.29 1 63 360 ARG B C 1
ATOM 6021 O O . ARG B 1 360 ? -30.703 -22.281 -0.203 1 63 360 ARG B O 1
ATOM 6028 N N . ILE B 1 361 ? -30.391 -20.031 -0.626 1 65.38 361 ILE B N 1
ATOM 6029 C CA . ILE B 1 361 ? -31.766 -19.875 -1.066 1 65.38 361 ILE B CA 1
ATOM 6030 C C . ILE B 1 361 ? -31.984 -20.625 -2.377 1 65.38 361 ILE B C 1
ATOM 6032 O O . ILE B 1 361 ? -33.094 -21.125 -2.641 1 65.38 361 ILE B O 1
ATOM 6036 N N . GLU B 1 362 ? -30.891 -20.688 -3.078 1 63.5 362 GLU B N 1
ATOM 6037 C CA . GLU B 1 362 ? -31.016 -21.281 -4.398 1 63.5 362 GLU B CA 1
ATOM 6038 C C . GLU B 1 362 ? -31.406 -22.766 -4.297 1 63.5 362 GLU B C 1
ATOM 6040 O O . GLU B 1 362 ? -31.969 -23.328 -5.238 1 63.5 362 GLU B O 1
ATOM 6045 N N . SER B 1 363 ? -31.203 -23.312 -3.176 1 65.06 363 SER B N 1
ATOM 6046 C CA . SER B 1 363 ? -31.531 -24.719 -2.986 1 65.06 363 SER B CA 1
ATOM 6047 C C . SER B 1 363 ? -32.906 -24.891 -2.342 1 65.06 363 SER B C 1
ATOM 6049 O O . SER B 1 363 ? -33.406 -26.016 -2.238 1 65.06 363 SER B O 1
ATOM 6051 N N . LEU B 1 364 ? -33.5 -23.797 -1.985 1 75.06 364 LEU B N 1
ATOM 6052 C CA . LEU B 1 364 ? -34.75 -23.859 -1.278 1 75.06 364 LEU B CA 1
ATOM 6053 C C . LEU B 1 364 ? -35.906 -24.141 -2.248 1 75.06 364 LEU B C 1
ATOM 6055 O O . LEU B 1 364 ? -35.969 -23.547 -3.322 1 75.06 364 LEU B O 1
ATOM 6059 N N . ARG B 1 365 ? -36.594 -25.188 -1.994 1 78.38 365 ARG B N 1
ATOM 6060 C CA . ARG B 1 365 ? -37.844 -25.516 -2.693 1 78.38 365 ARG B CA 1
ATOM 6061 C C . ARG B 1 365 ? -39 -25.594 -1.721 1 78.38 365 ARG B C 1
ATOM 6063 O O . ARG B 1 365 ? -38.906 -26.25 -0.678 1 78.38 365 ARG B O 1
ATOM 6070 N N . CYS B 1 366 ? -39.938 -24.812 -2.119 1 82.38 366 CYS B N 1
ATOM 6071 C CA . CYS B 1 366 ? -41.125 -24.859 -1.276 1 82.38 366 CYS B CA 1
ATOM 6072 C C . CYS B 1 366 ? -41.875 -26.172 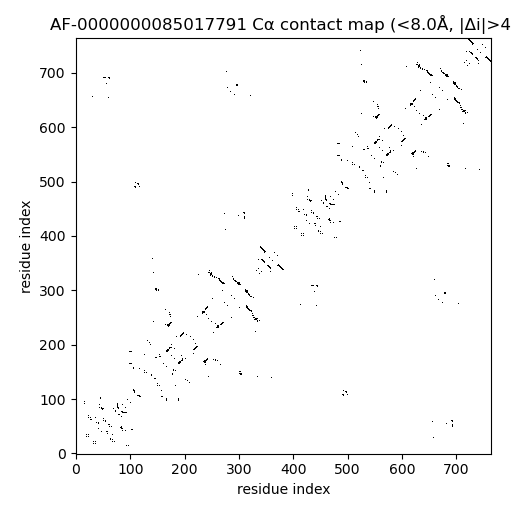-1.471 1 82.38 366 CYS B C 1
ATOM 6074 O O . CYS B 1 366 ? -41.75 -26.828 -2.512 1 82.38 366 CYS B O 1
ATOM 6076 N N . GLU B 1 367 ? -42.562 -26.531 -0.464 1 82.69 367 GLU B N 1
ATOM 6077 C CA . GLU B 1 367 ? -43.406 -27.734 -0.543 1 82.69 367 GLU B CA 1
ATOM 6078 C C . GLU B 1 367 ? -44.406 -27.641 -1.687 1 82.69 367 GLU B C 1
ATOM 6080 O O . GLU B 1 367 ? -44.812 -28.656 -2.246 1 82.69 367 GLU B O 1
ATOM 6085 N N . CYS B 1 368 ? -44.625 -26.422 -2.031 1 85 368 CYS B N 1
ATOM 6086 C CA . CYS B 1 368 ? -45.594 -26.234 -3.105 1 85 368 CYS B CA 1
ATOM 6087 C C . CYS B 1 368 ? -44.938 -26.359 -4.469 1 85 368 CYS B C 1
ATOM 6089 O O . CYS B 1 368 ? -45.594 -26.266 -5.504 1 85 368 CYS B O 1
ATOM 6091 N N . GLY B 1 369 ? -43.656 -26.547 -4.445 1 82.19 369 GLY B N 1
ATOM 6092 C CA . GLY B 1 369 ? -42.906 -26.719 -5.684 1 82.19 369 GLY B CA 1
ATOM 6093 C C . GLY B 1 369 ? -42.281 -25.438 -6.195 1 82.19 369 GLY B C 1
ATOM 6094 O O . GLY B 1 369 ? -41.562 -25.438 -7.18 1 82.19 369 GLY B O 1
ATOM 6095 N N . SER B 1 370 ? -42.562 -24.344 -5.609 1 80.44 370 SER B N 1
ATOM 6096 C CA . SER B 1 370 ? -42.094 -23.047 -6.055 1 80.44 370 SER B CA 1
ATOM 6097 C C . SER B 1 370 ? -40.625 -22.859 -5.703 1 80.44 370 SER B C 1
ATOM 6099 O O . SER B 1 370 ? -40.125 -23.406 -4.707 1 80.44 370 SER B O 1
ATOM 6101 N N . LYS B 1 371 ? -39.906 -22.125 -6.574 1 81.75 371 LYS B N 1
ATOM 6102 C CA . LYS B 1 371 ? -38.5 -21.75 -6.332 1 81.75 371 LYS B CA 1
ATOM 6103 C C . LYS B 1 371 ? -38.375 -20.234 -6.172 1 81.75 371 LYS B C 1
ATOM 6105 O O . LYS B 1 371 ? -37.25 -19.703 -6.238 1 81.75 371 LYS B O 1
ATOM 6110 N N . LYS B 1 372 ? -39.438 -19.578 -6.098 1 80.69 372 LYS B N 1
ATOM 6111 C CA . LYS B 1 372 ? -39.438 -18.109 -5.973 1 80.69 372 LYS B CA 1
ATOM 6112 C C . LYS B 1 372 ? -39.75 -17.688 -4.547 1 80.69 372 LYS B C 1
ATOM 6114 O O . LYS B 1 372 ? -40.781 -18.047 -4 1 80.69 372 LYS B O 1
ATOM 6119 N N . PHE B 1 373 ? -38.875 -17 -3.906 1 80.25 373 PHE B N 1
ATOM 6120 C CA . PHE B 1 373 ? -39 -16.578 -2.514 1 80.25 373 PHE B CA 1
ATOM 6121 C C . PHE B 1 373 ? -38.75 -15.094 -2.357 1 80.25 373 PHE B C 1
ATOM 6123 O O . PHE B 1 373 ? -38.062 -14.484 -3.199 1 80.25 373 PHE B O 1
ATOM 6130 N N . ARG B 1 374 ? -39.469 -14.461 -1.402 1 75.12 374 ARG B N 1
ATOM 6131 C CA . ARG B 1 374 ? -39.156 -13.109 -0.954 1 75.12 374 ARG B CA 1
ATOM 6132 C C . ARG B 1 374 ? -38.688 -13.109 0.49 1 75.12 374 ARG B C 1
ATOM 6134 O O . ARG B 1 374 ? -39.281 -13.734 1.358 1 75.12 374 ARG B O 1
ATOM 6141 N N . MET B 1 375 ? -37.562 -12.469 0.75 1 73.44 375 MET B N 1
ATOM 6142 C CA . MET B 1 375 ? -37.062 -12.391 2.117 1 73.44 375 MET B CA 1
ATOM 6143 C C . MET B 1 375 ? -37.938 -11.469 2.967 1 73.44 375 MET B C 1
ATOM 6145 O O . MET B 1 375 ? -38.188 -10.32 2.588 1 73.44 375 MET B O 1
ATOM 6149 N N . ILE B 1 376 ? -38.406 -11.992 4.055 1 71.44 376 ILE B N 1
ATOM 6150 C CA . ILE B 1 376 ? -39.344 -11.211 4.883 1 71.44 376 ILE B CA 1
ATOM 6151 C C . ILE B 1 376 ? -38.594 -10.711 6.129 1 71.44 376 ILE B C 1
ATOM 6153 O O . ILE B 1 376 ? -39 -9.703 6.719 1 71.44 376 ILE B O 1
ATOM 6157 N N . LYS B 1 377 ? -37.625 -11.523 6.613 1 68 377 LYS B N 1
ATOM 6158 C CA . LYS B 1 377 ? -36.938 -11.164 7.855 1 68 377 LYS B CA 1
ATOM 6159 C C . LYS B 1 377 ? -35.531 -11.703 7.875 1 68 377 LYS B C 1
ATOM 6161 O O . LYS B 1 377 ? -35.25 -12.75 7.293 1 68 377 LYS B O 1
ATOM 6166 N N . ARG B 1 378 ? -34.531 -10.898 8.258 1 68.5 378 ARG B N 1
ATOM 6167 C CA . ARG B 1 378 ? -33.188 -11.32 8.508 1 68.5 378 ARG B CA 1
ATOM 6168 C C . ARG B 1 378 ? -32.781 -11.055 9.953 1 68.5 378 ARG B C 1
ATOM 6170 O O . ARG B 1 378 ? -33.062 -9.992 10.5 1 68.5 378 ARG B O 1
ATOM 6177 N N . GLU B 1 379 ? -32.375 -12.195 10.672 1 68.81 379 GLU B N 1
ATOM 6178 C CA . GLU B 1 379 ? -31.984 -12.078 12.07 1 68.81 379 GLU B CA 1
ATOM 6179 C C . GLU B 1 379 ? -30.562 -12.578 12.281 1 68.81 379 GLU B C 1
ATOM 6181 O O . GLU B 1 379 ? -30.203 -13.664 11.82 1 68.81 379 GLU B O 1
ATOM 6186 N N . LYS B 1 380 ? -29.734 -11.781 12.812 1 62.44 380 LYS B N 1
ATOM 6187 C CA . LYS B 1 380 ? -28.391 -12.219 13.211 1 62.44 380 LYS B CA 1
ATOM 6188 C C . LYS B 1 380 ? -28.438 -13.008 14.516 1 62.44 380 LYS B C 1
ATOM 6190 O O . LYS B 1 380 ? -29.047 -12.57 15.492 1 62.44 380 LYS B O 1
ATOM 6195 N N . LEU B 1 381 ? -27.953 -14.297 14.445 1 56.44 381 LEU B N 1
ATOM 6196 C CA . LEU B 1 381 ? -27.859 -15.078 15.672 1 56.44 381 LEU B CA 1
ATOM 6197 C C . LEU B 1 381 ? -26.578 -14.758 16.438 1 56.44 381 LEU B C 1
ATOM 6199 O O . LEU B 1 381 ? -25.516 -14.633 15.828 1 56.44 381 LEU B O 1
ATOM 6203 N N . SER B 1 382 ? -26.578 -13.945 17.5 1 52.84 382 SER B N 1
ATOM 6204 C CA . SER B 1 382 ? -25.438 -13.633 18.359 1 52.84 382 SER B CA 1
ATOM 6205 C C . SER B 1 382 ? -24.734 -14.906 18.828 1 52.84 382 SER B C 1
ATOM 6207 O O . SER B 1 382 ? -25.359 -15.961 18.953 1 52.84 382 SER B O 1
#

pLDDT: mean 88.92, std 14.66, range [23.94, 98.88]

Nearest PDB structures (foldseek):
  5xnc-assembly1_A  TM=6.468E-01  e=1.017E-24  Thermococcus kodakarensis KOD1
  2qm3-assembly1_A-2  TM=6.137E-01  e=3.532E-24  Pyrococcus furiosus DSM 3638
  5xnh-assembly1_H  TM=6.203E-01  e=4.262E-23  Thermococcus kodakarensis KOD1
  6j27-assembly1_A  TM=6.465E-01  e=1.658E-22  Thermus thermophilus HB27
  6j28-assembly2_D  TM=6.367E-01  e=1.116E-22  Thermus thermophilus HB27

Radius of gyration: 28.35 Å; Cα contacts (8 Å, |Δi|>4): 1551; chains: 2; bounding box: 97×94×60 Å

InterPro domains:
  IPR002723 N(4)-bis(aminopropyl)spermidine synthase, C-terminal [PF01861] (124-371)
  IPR014435 N(4)-bis(aminopropyl)spermidine synthase [PIRSF005895] (18-369)
  IPR029063 S-adenosyl-L-methionine-dependent methyltransferase superfamily [G3DSA:3.40.50.150] (112-338)
  IPR029063 S-adenosyl-L-methionine-dependent methyltransferase superfamily [SSF53335] (183-285)
  IPR036388 Winged helix-like DNA-binding domain superfamily [G3DSA:1.10.10.10] (16-97)
  IPR036390 Winged helix DNA-binding domain superfamily [SSF46785] (38-97)
  IPR051720 rRNA N6-Adenosine-Methyltransferase/Polyamine Synthase [PTHR23290] (126-380)

Foldseek 3Di:
DCPPCPDPLVVVLVVLLVVLQVLCVVLVPVVHSVLLLQLLLCCQQDPQDALVVSCVLSVHDSVSSVSSQVVCVVVQQWDDDVHTHGDPNVVCSCCPNVVDDDHYAQADPVVPRPAGHDDPLLVVLLVVCQVLLVVQDDADVLQPDFEFHSVLLSRVLRVCVNVVNQAAWFEEELDPSNVSQSSSQLVVRYPAYEYEEQDVSVVVSVVVSCVVSVTDYHYHHDDLLDADDPVQFCAGAEYEYAFAQDLQRLLSSVLNVCRNNPFWHKYKYWYADDPPVVVVSNVVSCVVQAKDFPDKAWQSIDTPPPPPPVTGTIITMITGGRGDRDHDDSPQNHPCSVWWKWWWKAFPPPRDIDTDTSDDLQPDADPVRDSDIDTDDIDTDD/DDPPCPDPLVVVLVVLLVVLQVLCVVLVPVVHSVLLLQLLLVCQQDPQDALVVSCVLSVHDSVSSVSSQVVCVVVVQWDDDVHTHGDPNVVCSCCRNVVDDDHYAQADPVVPRPAGHDDPLLVVLLVVCQVLLVVQDDADVLQPDFEFHSVLLSRVLRVCVNVVNQAAWFEEELDPSNVSQSSSQLSVRYPAYEYEEQDVRRVVSVVVSCVVSVTDYHYHHDDLLDADDPVQFCAGAEYEYAFAADLQRLLSSVLNVCRNNPFWHKYKYWYADDPPVVVVSNVVSCVVQAKDFPDKAWQSIDTPPPPPPVDGTIITIITGGRGDRDHDDSPQNHPCSVWWKWWWKAFPPPRDIDTDTSDDLQPDADPVRGSDIDTDDIDTDD

Solvent-accessible surface area (backbone atoms only — not comparable to full-atom values): 40036 Å² total; per-residue (Å²): 136,84,80,73,76,82,52,73,63,62,54,49,45,55,53,48,58,39,47,38,44,48,52,18,58,74,69,62,43,81,64,31,41,58,48,48,50,43,50,51,49,52,40,71,32,48,53,54,35,48,64,49,57,49,9,36,75,58,61,40,50,20,64,58,47,50,51,52,50,51,53,35,34,73,70,47,30,30,42,84,61,91,26,43,31,70,29,74,61,23,48,51,44,42,40,70,66,52,31,54,77,80,75,60,80,39,53,20,80,84,33,74,44,54,18,56,41,75,51,70,72,52,48,52,43,41,64,66,46,46,67,58,63,71,65,54,70,79,76,47,64,74,68,56,49,70,39,41,33,64,66,33,22,37,50,52,35,49,50,33,45,69,70,65,61,27,48,48,26,32,35,36,29,58,42,56,83,45,49,37,65,54,45,40,41,71,67,65,36,41,68,40,42,36,39,36,31,65,56,63,69,58,51,50,50,53,49,52,47,22,63,76,72,71,40,70,64,49,72,41,82,42,61,76,78,44,82,75,58,74,87,52,39,54,66,29,44,30,32,36,32,64,50,32,90,30,71,33,16,39,29,36,50,52,23,52,45,37,47,20,25,34,45,43,36,37,38,39,40,38,46,68,73,60,48,68,72,57,38,38,50,51,53,48,55,42,43,72,23,32,33,28,80,64,27,30,41,60,64,58,35,42,48,49,85,50,72,55,32,30,46,39,18,25,40,30,41,29,45,29,54,72,38,42,73,52,68,65,59,64,80,55,20,30,53,45,66,65,49,30,37,39,36,32,30,28,30,72,81,83,57,53,75,42,79,33,68,61,57,64,70,87,74,47,63,44,94,85,68,44,77,52,67,43,79,75,45,79,43,77,50,130,137,84,80,74,78,81,52,75,63,62,54,47,45,54,53,49,59,40,48,37,46,48,52,16,59,76,69,63,42,80,62,30,41,59,48,50,50,43,49,51,48,51,38,71,34,49,51,54,35,47,63,49,57,50,8,36,76,59,59,40,50,19,64,58,48,51,50,52,50,50,54,34,33,72,70,47,28,30,43,85,60,90,25,42,31,69,30,74,61,23,48,50,43,41,41,69,66,53,31,53,77,81,75,59,77,40,51,20,80,82,33,72,46,53,18,55,41,75,50,71,74,52,48,51,43,43,64,66,45,44,67,57,63,72,65,55,69,80,76,48,63,74,66,57,49,71,40,41,32,63,67,34,21,38,49,51,37,49,50,32,46,68,72,66,61,27,48,49,25,30,36,36,28,58,42,54,82,43,48,37,63,53,44,40,41,72,66,65,37,40,68,40,40,35,38,36,32,65,55,59,69,57,51,50,51,51,48,51,47,22,65,75,71,70,40,71,61,47,73,41,82,42,62,78,78,44,82,74,58,74,88,52,41,55,65,29,43,28,32,36,32,63,48,33,90,30,71,32,15,40,29,37,51,52,23,53,44,37,45,20,25,34,45,42,37,36,39,39,41,38,46,70,73,61,46,68,72,59,38,39,50,52,54,48,55,43,42,72,23,32,33,29,80,65,29,30,42,59,64,58,35,42,44,49,85,48,70,55,31,28,37,41,20,24,39,29,41,28,43,29,55,72,38,43,73,52,70,65,60,64,81,56,19,31,54,44,66,65,49,29,36,38,34,31,30,28,30,72,80,83,58,52,76,41,81,33,68,62,58,63,69,89,73,48,64,45,94,85,66,43,77,53,68,43,80,77,47,79,42,76,51,128

Sequence (764 aa):
MIIGKMGKGKVKEREDRNLLKRVAKKVNISEGERGVEDILRVIYRNQPISTKRIAQLCKLPLPIVAKVRTILERERILKRENGAVLTEKGLEFVENVLKFKFKGSLRCPLCEGRGIVLNEFFKEILEKVKPWFRKRPEVNTLLDQSYATPETSVYRAALMCERGDLEGKRIIFIGDDDLTSLPVALTQFPEEVYVVDIDERLLNLIKSFSEKEGVKIRIVKHDLRKEMPEELKNNFDVFSTDPPYTIDGLKLFLSRGVECLGEEGVAYLSYSHKPIDEWLKVQEEITKMNFVISELIPNFNYYEGSEIIGNTTFIARLIGKRLKVNIGDTEKIYTGLVKPTVRYYKCLKCGKIHKLLNERIESLRCECGSKKFRMIKREKLSMIIGKMGKGKVKEREDRNLLKRVAKKVNISEGERGVEDILRVIYRNQPISTKRIAQLCKLPLPIVAKVRTILERERILKRENGAVLTEKGLEFVENVLKFKFKGSLRCPLCEGRGIVLNEFFKEILEKVKPWFRKRPEVNTLLDQSYATPETSVYRAALMCERGDLEGKRIIFIGDDDLTSLPVALTQFPEEVYVVDIDERLLNLIKSFSEKEGVKIRIVKHDLRKEMPEELKNNFDVFSTDPPYTIDGLKLFLSRGVECLGEEGVAYLSYSHKPIDEWLKVQEEITKMNFVISELIPNFNYYEGSEIIGNTTFIARLIGKRLKVNIGDTEKIYTGLVKPTVRYYKCLKCGKIHKLLNERIESLRCECGSKKFRMIKREKLS

Organism: Methanocaldococcus infernus (strain DSM 11812 / JCM 15783 / ME) (NCBI:txid573063)

Secondary structure (DSSP, 8-state):
-------HHHHHHHHHHHHHHHHHHHHT-TTTHHHHHHHHHHHHHH-SB-HHHHHHHHT--HHHHHHHHHHHHHTTSEEESSSEEE-HHHHHIIIIIS-----S--B-TTTTTSSB---HHHHHHHHHHHHHHTTPPPP-GGGT--PBPHHHHHHHHHHHHHTT-STT-EEEEES-TT-THHHHHHHT-SSEEEEEES-HHHHHHHHHHHHHHT---EEEE--TTSPPPGGGTT--SEEEE---SSHHHHHHHHHHHHHHH-SEEEEEEEEE---HHHHHHHHHHHHHTTEEEEEEEEEEEEBSS-SSS--EEEEEEEEEES-------SSS-SHHHHS-EEEEEEETTT--EEEEES--GGG---TTS---EEEEEEEE--/-------HHHHHHHHHHHHHHHHHHHHT-TTTHHHHHHHHHHHHHH-SB-HHHHHHHHT--HHHHHHHHHHHHHTTSEEESSSEEE-HHHHHHHHHTS-----S--B-TTTTTSSB---HHHHHHHHHHHHHHTTPPPP-GGGT--PBPHHHHHHHHHHHHHTT-STT-EEEEES-TT-THHHHHHHT-SSEEEEEES-HHHHHHHHHHHHHHT---EEEE--TTSPPPGGGTT--SEEEE---SSHHHHHHHHHHHHHHH-SEEEEEEEEE---HHHHHHHHHHHHHTTEEEEEEEEEEEEBSS-SSS--EEEEEEEEEES-------SSS-SHHHHS-EEEEEEETTT--EEEEES--GGG---TTS---EEEEEEEE--